Protein AF-W0PLH7-F1 (afdb_monomer_lite)

Foldseek 3Di:
DALQWDWDQDPVGIDIDGNDDFPLVPDDLVVLLVVLLVQLLVVLLVVCVLLVQAAAEEEFLLALLSLLLVLSCCLRVNQERYAYEADDLVPDDPVCSVSSVNSVVSSVVVCVLRVHHHPLDDDDADKDWDFDDQVRQLVVCCVQPLVPALFRDGDGTFIDHDPSHFAEYEYSPPLLLLALNVLVVVVVVVVLVVVFPFFLVCQLVNLLSVLPVPPPCVQAPVVVSVLVSNVRSVSLNPADDRTNSVSVSRVCNSPVSCNVPVCCVVCVRNRYHYDYSSPDPSLSSSSSNDDNVCRNLSVSSQVSCLVRPNVSLVRDGSDDHRDPVSVVPRPNVVVCVVPPSPPPPPPDDPPVVSNVPPPPPPPPPPDPCPPVPDDPVLVVLVVLLVVLVVLLVPQPCSCNNCPPVNVVVLVVCVVVVHSSSSSNSVSVVSSCCSVVDPCVVVVVSD

Structure (mmCIF, N/CA/C/O backbone):
data_AF-W0PLH7-F1
#
_entry.id   AF-W0PLH7-F1
#
loop_
_atom_site.group_PDB
_atom_site.id
_atom_site.type_symbol
_atom_site.label_atom_id
_atom_site.label_alt_id
_atom_site.label_comp_id
_atom_site.label_asym_id
_atom_site.label_entity_id
_atom_site.label_seq_id
_atom_site.pdbx_PDB_ins_code
_atom_site.Cartn_x
_atom_site.Cartn_y
_atom_site.Cartn_z
_atom_site.occupancy
_atom_site.B_iso_or_equiv
_atom_site.auth_seq_id
_atom_site.auth_comp_id
_atom_site.auth_asym_id
_atom_site.auth_atom_id
_atom_site.pdbx_PDB_model_num
ATOM 1 N N . MET A 1 1 ? 4.395 -17.265 -15.852 1.00 57.47 1 MET A N 1
ATOM 2 C CA . MET A 1 1 ? 2.925 -17.284 -16.042 1.00 57.47 1 MET A CA 1
ATOM 3 C C . MET A 1 1 ? 2.455 -15.850 -16.258 1.00 57.47 1 MET A C 1
ATOM 5 O O . MET A 1 1 ? 2.879 -15.009 -15.469 1.00 57.47 1 MET A O 1
ATOM 9 N N . PRO A 1 2 ? 1.647 -15.557 -17.294 1.00 60.00 2 PRO A N 1
ATOM 10 C CA . PRO A 1 2 ? 1.114 -14.215 -17.546 1.00 60.00 2 PRO A CA 1
ATOM 11 C C . PRO A 1 2 ? 0.387 -13.640 -16.329 1.00 60.00 2 PRO A C 1
ATOM 13 O O . PRO A 1 2 ? -0.171 -14.384 -15.519 1.00 60.00 2 PRO A O 1
ATOM 16 N N . ALA A 1 3 ? 0.397 -12.317 -16.185 1.00 60.28 3 ALA A N 1
ATOM 17 C CA . ALA A 1 3 ? -0.038 -11.678 -14.948 1.00 60.28 3 ALA A CA 1
ATOM 18 C C . ALA A 1 3 ? -1.548 -11.848 -14.670 1.00 60.28 3 ALA A C 1
ATOM 20 O O . ALA A 1 3 ? -1.943 -12.038 -13.514 1.00 60.28 3 ALA A O 1
ATOM 21 N N . ASN A 1 4 ? -2.366 -11.894 -15.726 1.00 64.75 4 ASN A N 1
ATOM 22 C CA . ASN A 1 4 ? -3.803 -12.167 -15.681 1.00 64.75 4 ASN A CA 1
ATOM 23 C C . ASN A 1 4 ? -4.159 -13.659 -15.618 1.00 64.75 4 ASN A C 1
ATOM 25 O O . ASN A 1 4 ? -5.322 -13.963 -15.412 1.00 64.75 4 ASN A O 1
ATOM 29 N N . LYS A 1 5 ? -3.205 -14.594 -15.703 1.00 73.50 5 LYS A N 1
ATOM 30 C CA . LYS A 1 5 ? -3.500 -16.035 -15.649 1.00 73.50 5 LYS A CA 1
ATOM 31 C C . LYS A 1 5 ? -3.219 -16.641 -14.277 1.00 73.50 5 LYS A C 1
ATOM 33 O O . LYS A 1 5 ? -2.292 -16.228 -13.575 1.00 73.50 5 LYS A O 1
ATOM 38 N N . SER A 1 6 ? -4.019 -17.632 -13.902 1.00 78.12 6 SER A N 1
ATOM 39 C CA . SER A 1 6 ? -3.817 -18.534 -12.764 1.00 78.12 6 SER A CA 1
ATOM 40 C C . SER A 1 6 ? -3.719 -19.973 -13.254 1.00 78.12 6 SER A C 1
ATOM 42 O O . SER A 1 6 ? -4.343 -20.330 -14.250 1.00 78.12 6 SER A O 1
ATOM 44 N N . LEU A 1 7 ? -2.966 -20.812 -12.541 1.00 85.00 7 LEU A N 1
ATOM 45 C CA . LEU A 1 7 ? -2.989 -22.257 -12.759 1.00 85.00 7 LEU A CA 1
ATOM 46 C C . LEU A 1 7 ? -4.121 -22.870 -11.936 1.00 85.00 7 LEU A C 1
ATOM 48 O O . LEU A 1 7 ? -4.187 -22.685 -10.722 1.00 85.00 7 LEU A O 1
ATOM 52 N N . LEU A 1 8 ? -4.998 -23.601 -12.609 1.00 85.56 8 LEU A N 1
ATOM 53 C CA . LEU A 1 8 ? -6.044 -24.414 -12.019 1.00 85.56 8 LEU A CA 1
ATOM 54 C C . LEU A 1 8 ? -5.598 -25.875 -12.074 1.00 85.56 8 LEU A C 1
ATOM 56 O O . LEU A 1 8 ? -5.556 -26.487 -13.146 1.00 85.56 8 LEU A O 1
ATOM 60 N N . PHE A 1 9 ? -5.258 -26.404 -10.903 1.00 89.56 9 PHE A N 1
ATOM 61 C CA . PHE A 1 9 ? -4.913 -27.806 -10.702 1.00 89.56 9 PHE A CA 1
ATOM 62 C C . PHE A 1 9 ? -6.206 -28.615 -10.565 1.00 89.56 9 PHE A C 1
ATOM 64 O O . PHE A 1 9 ? -7.042 -28.319 -9.712 1.00 89.56 9 PHE A O 1
ATOM 71 N N . LYS A 1 10 ? -6.382 -29.614 -11.427 1.00 91.31 10 LYS A N 1
ATOM 72 C CA . LYS A 1 10 ? -7.504 -30.558 -11.424 1.00 91.31 10 LYS A CA 1
ATOM 73 C C . LYS A 1 10 ? -6.956 -31.982 -11.349 1.00 91.31 10 LYS A C 1
ATOM 75 O O . LYS A 1 10 ? -5.800 -32.224 -11.684 1.00 91.31 10 LYS A O 1
ATOM 80 N N . ASN A 1 11 ? -7.809 -32.941 -10.992 1.00 88.44 11 ASN A N 1
ATOM 81 C CA . ASN A 1 11 ? -7.430 -34.359 -10.931 1.00 88.44 11 ASN A CA 1
ATOM 82 C C . ASN A 1 11 ? -6.880 -34.903 -12.267 1.00 88.44 11 ASN A C 1
ATOM 84 O O . ASN A 1 11 ? -6.140 -35.878 -12.266 1.00 88.44 11 ASN A O 1
ATOM 88 N N . ASN A 1 12 ? -7.225 -34.278 -13.397 1.00 91.69 12 ASN A N 1
ATOM 89 C CA . ASN A 1 12 ? -6.797 -34.665 -14.742 1.00 91.69 12 ASN A CA 1
ATOM 90 C C . ASN A 1 12 ? -5.700 -33.764 -15.343 1.00 91.69 12 ASN A C 1
ATOM 92 O O . ASN A 1 12 ? -5.434 -33.862 -16.539 1.00 91.69 12 ASN A O 1
ATOM 96 N N . GLY A 1 13 ? -5.080 -32.882 -14.553 1.00 91.56 13 GLY A N 1
ATOM 97 C CA . GLY A 1 13 ? -3.945 -32.071 -14.997 1.00 91.56 13 GLY A CA 1
ATOM 98 C C . GLY A 1 13 ? -4.001 -30.608 -14.566 1.00 91.56 13 GLY A C 1
ATOM 99 O O . GLY A 1 13 ? -4.742 -30.212 -13.666 1.00 91.56 13 GLY A O 1
ATOM 100 N N . VAL A 1 14 ? -3.181 -29.786 -15.221 1.00 91.31 14 VAL A N 1
ATOM 101 C CA . VAL A 1 14 ? -3.041 -28.354 -14.934 1.00 91.31 14 VAL A CA 1
ATOM 102 C C . VAL A 1 14 ? -3.547 -27.555 -16.129 1.00 91.31 14 VAL A C 1
ATOM 104 O O . VAL A 1 14 ? -3.110 -27.769 -17.255 1.00 91.31 14 VAL A O 1
ATOM 107 N N . SER A 1 15 ? -4.462 -26.619 -15.886 1.00 90.06 15 SER A N 1
ATOM 108 C CA . SER A 1 15 ? -4.984 -25.696 -16.904 1.00 90.06 15 SER A CA 1
ATOM 109 C C . SER A 1 15 ? -4.702 -24.252 -16.506 1.00 90.06 15 SER A C 1
ATOM 111 O O . SER A 1 15 ? -4.603 -23.951 -15.319 1.00 90.06 15 SER A O 1
ATOM 113 N N . SER A 1 16 ? -4.559 -23.342 -17.470 1.00 85.38 16 SER A N 1
ATOM 114 C CA . SER A 1 16 ? -4.522 -21.908 -17.171 1.00 85.38 16 SER A CA 1
ATOM 115 C C . SER A 1 16 ? -5.924 -21.319 -17.264 1.00 85.38 16 SER A C 1
ATOM 117 O O . SER A 1 16 ? -6.590 -21.527 -18.276 1.00 85.38 16 SER A O 1
ATOM 119 N N . ILE A 1 17 ? -6.335 -20.550 -16.263 1.00 84.44 17 ILE A N 1
ATOM 120 C CA . ILE A 1 17 ? -7.567 -19.755 -16.281 1.00 84.44 17 ILE A CA 1
ATOM 121 C C . ILE A 1 17 ? -7.224 -18.269 -16.243 1.00 84.44 17 ILE A C 1
ATOM 123 O O . ILE A 1 17 ? -6.212 -17.882 -15.653 1.00 84.44 17 ILE A O 1
ATOM 127 N N . GLU A 1 18 ? -8.067 -17.438 -16.844 1.00 77.38 18 GLU A N 1
ATOM 128 C CA . GLU A 1 18 ? -8.022 -15.994 -16.628 1.00 77.38 18 GLU A CA 1
ATOM 129 C C . GLU A 1 18 ? -8.471 -15.689 -15.192 1.00 77.38 18 GLU A C 1
ATOM 131 O O . GLU A 1 18 ? -9.450 -16.239 -14.689 1.00 77.38 18 GLU A O 1
ATOM 136 N N . LYS A 1 19 ? -7.719 -14.842 -14.490 1.00 66.62 19 LYS A N 1
ATOM 137 C CA . LYS A 1 19 ? -8.020 -14.428 -13.113 1.00 66.62 19 LYS A CA 1
ATOM 138 C C . LYS A 1 19 ? -9.266 -13.560 -13.066 1.00 66.62 19 LYS A C 1
ATOM 140 O O . LYS A 1 19 ? -10.003 -13.628 -12.087 1.00 66.62 19 LYS A O 1
ATOM 145 N N . PHE A 1 20 ? -9.459 -12.737 -14.094 1.00 66.38 20 PHE A N 1
ATOM 146 C CA . PHE A 1 20 ? -10.547 -11.778 -14.190 1.00 66.38 20 PHE A CA 1
ATOM 147 C C . PHE A 1 20 ? -10.893 -11.559 -15.667 1.00 66.38 20 PHE A C 1
ATOM 149 O O . PHE A 1 20 ? -10.089 -10.994 -16.402 1.00 66.38 20 PHE A O 1
ATOM 156 N N . GLU A 1 21 ? -12.088 -11.970 -16.084 1.00 62.22 21 GLU A N 1
ATOM 157 C CA . GLU A 1 21 ? -12.740 -11.413 -17.270 1.00 62.22 21 GLU A CA 1
ATOM 158 C C . GLU A 1 21 ? -13.609 -10.260 -16.777 1.00 62.22 21 GLU A C 1
ATOM 160 O O . GLU A 1 21 ? -14.564 -10.456 -16.024 1.00 62.22 21 GLU A O 1
ATOM 165 N N . ILE A 1 22 ? -13.199 -9.036 -17.088 1.00 64.75 22 ILE A N 1
ATOM 166 C CA . ILE A 1 22 ? -13.946 -7.840 -16.722 1.00 64.75 22 ILE A CA 1
ATOM 167 C C . ILE A 1 22 ? -14.154 -7.058 -18.010 1.00 64.75 22 ILE A C 1
ATOM 169 O O . ILE A 1 22 ? -13.228 -6.402 -18.485 1.00 64.75 22 ILE A O 1
ATOM 173 N N . ASP A 1 23 ? -15.359 -7.140 -18.570 1.00 65.62 23 ASP A N 1
ATOM 174 C CA . ASP A 1 23 ? -15.765 -6.224 -19.628 1.00 65.62 23 ASP A CA 1
ATOM 175 C C . ASP A 1 23 ? -16.031 -4.857 -18.997 1.00 65.62 23 ASP A C 1
ATOM 177 O O . ASP A 1 23 ? -17.030 -4.660 -18.311 1.00 65.62 23 ASP A O 1
ATOM 181 N N . ALA A 1 24 ? -15.098 -3.924 -19.183 1.00 65.88 24 ALA A N 1
ATOM 182 C CA . ALA A 1 24 ? -15.195 -2.578 -18.632 1.00 65.88 24 ALA A CA 1
ATOM 183 C C . ALA A 1 24 ? -16.348 -1.757 -19.236 1.00 65.88 24 ALA A C 1
ATOM 185 O O . ALA A 1 24 ? -16.765 -0.779 -18.616 1.00 65.88 24 ALA A O 1
ATOM 186 N N . SER A 1 25 ? -16.857 -2.134 -20.416 1.00 66.00 25 SER A N 1
ATOM 187 C CA . SER A 1 25 ? -17.907 -1.387 -21.120 1.00 66.00 25 SER A CA 1
ATOM 188 C C . SER A 1 25 ? -19.295 -1.547 -20.489 1.00 66.00 25 SER A C 1
ATOM 190 O O . SER A 1 25 ? -20.145 -0.675 -20.653 1.00 66.00 25 SER A O 1
ATOM 192 N N . GLU A 1 26 ? -19.494 -2.591 -19.683 1.00 74.44 26 GLU A N 1
ATOM 193 C CA . GLU A 1 26 ? -20.755 -2.870 -18.982 1.00 74.44 26 GLU A CA 1
ATOM 194 C C . GLU A 1 26 ? -20.743 -2.420 -17.507 1.00 74.44 26 GLU A C 1
ATOM 196 O O . GLU A 1 26 ? -21.665 -2.710 -16.738 1.00 74.44 26 GLU A O 1
ATOM 201 N N . ILE A 1 27 ? -19.686 -1.728 -17.069 1.00 83.94 27 ILE A N 1
ATOM 202 C CA . ILE A 1 27 ? -19.483 -1.406 -15.654 1.00 83.94 27 ILE A CA 1
ATOM 203 C C . ILE A 1 27 ? -19.940 0.009 -15.344 1.00 83.94 27 ILE A C 1
ATOM 205 O O . ILE A 1 27 ? -19.284 0.990 -15.691 1.00 83.94 27 ILE A O 1
ATOM 209 N N . ASP A 1 28 ? -21.014 0.100 -14.567 1.00 92.69 28 ASP A N 1
ATOM 210 C CA . ASP A 1 28 ? -21.425 1.350 -13.942 1.00 92.69 28 ASP A CA 1
ATOM 211 C C . ASP A 1 28 ? -20.541 1.690 -12.727 1.00 92.69 28 ASP A C 1
ATOM 213 O O . ASP A 1 28 ? -20.427 0.912 -11.770 1.00 92.69 28 ASP A O 1
ATOM 217 N N . TYR A 1 29 ? -19.912 2.869 -12.771 1.00 94.38 29 TYR A N 1
ATOM 218 C CA . TYR A 1 29 ? -18.984 3.342 -11.741 1.00 94.38 29 TYR A CA 1
ATOM 219 C C . TYR A 1 29 ? -19.641 3.412 -10.358 1.00 94.38 29 TYR A C 1
ATOM 221 O O . TYR A 1 29 ? -19.098 2.892 -9.377 1.00 94.38 29 TYR A O 1
ATOM 229 N N . ASP A 1 30 ? -20.812 4.049 -10.281 1.00 95.50 30 ASP A N 1
ATOM 230 C CA . ASP A 1 30 ? -21.486 4.322 -9.016 1.00 95.50 30 ASP A CA 1
ATOM 231 C C . ASP A 1 30 ? -21.990 3.029 -8.375 1.00 95.50 30 ASP A C 1
ATOM 233 O O . ASP A 1 30 ? -21.764 2.816 -7.181 1.00 95.50 30 ASP A O 1
ATOM 237 N N . ALA A 1 31 ? -22.566 2.122 -9.163 1.00 95.50 31 ALA A N 1
ATOM 238 C CA . ALA A 1 31 ? -23.010 0.813 -8.705 1.00 95.50 31 ALA A CA 1
ATOM 239 C C . ALA A 1 31 ? -21.852 -0.043 -8.17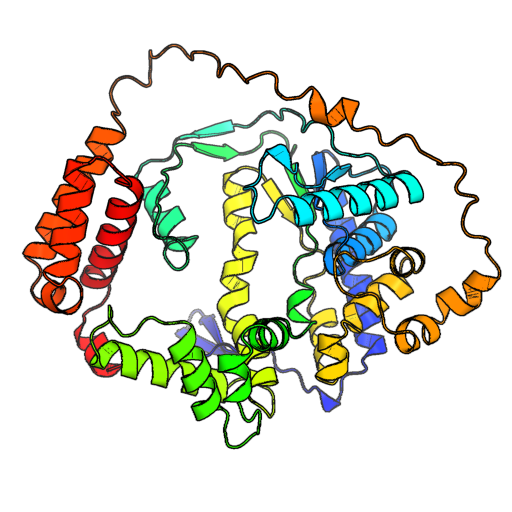7 1.00 95.50 31 ALA A C 1
ATOM 241 O O . ALA A 1 31 ? -22.015 -0.731 -7.165 1.00 95.50 31 ALA A O 1
ATOM 242 N N . GLN A 1 32 ? -20.679 -0.028 -8.823 1.00 95.25 32 GLN A N 1
ATOM 243 C CA . GLN A 1 32 ? -19.517 -0.761 -8.306 1.00 95.25 32 GLN A CA 1
ATOM 244 C C . GLN A 1 32 ? -18.943 -0.127 -7.045 1.00 95.25 32 GLN A C 1
ATOM 246 O O . GLN A 1 32 ? -18.561 -0.850 -6.124 1.00 95.25 32 GLN A O 1
ATOM 251 N N . LEU A 1 33 ? -18.909 1.202 -6.962 1.00 96.31 33 LEU A N 1
ATOM 252 C CA . LEU A 1 33 ? -18.487 1.880 -5.744 1.00 96.31 33 LEU A CA 1
ATOM 253 C C . LEU A 1 33 ? -19.426 1.535 -4.574 1.00 96.31 33 LEU A C 1
ATOM 255 O O . LEU A 1 33 ? -18.935 1.137 -3.518 1.00 96.31 33 LEU A O 1
ATOM 259 N N . GLU A 1 34 ? -20.748 1.544 -4.766 1.00 97.19 34 GLU A N 1
ATOM 260 C CA . GLU A 1 34 ? -21.701 1.117 -3.727 1.00 97.19 34 GLU A CA 1
ATOM 261 C C . GLU A 1 34 ? -21.521 -0.352 -3.323 1.00 97.19 34 GLU A C 1
ATOM 263 O O . GLU A 1 34 ? -21.478 -0.670 -2.130 1.00 97.19 34 GLU A O 1
ATOM 268 N N . LYS A 1 35 ? -21.339 -1.258 -4.295 1.00 96.62 35 LYS A N 1
ATOM 269 C CA . LYS A 1 35 ? -21.034 -2.671 -4.012 1.00 96.62 35 LYS A CA 1
ATOM 270 C C . LYS A 1 35 ? -19.746 -2.817 -3.205 1.00 96.62 35 LYS A C 1
ATOM 272 O O . LYS A 1 35 ? -19.717 -3.593 -2.251 1.00 96.62 35 LYS A O 1
ATOM 277 N N . GLY A 1 36 ? -18.703 -2.062 -3.547 1.00 96.19 36 GLY A N 1
ATOM 278 C CA . GLY A 1 36 ? -17.434 -2.057 -2.821 1.00 96.19 36 GLY A CA 1
ATOM 279 C C . GLY A 1 36 ? -17.573 -1.523 -1.398 1.00 96.19 36 GLY A C 1
ATOM 280 O O . GLY A 1 36 ? -17.049 -2.131 -0.465 1.00 96.19 36 GLY A O 1
ATOM 281 N N . LEU A 1 37 ? -18.335 -0.443 -1.199 1.00 97.38 37 LEU A N 1
ATOM 282 C CA . LEU A 1 37 ? -18.628 0.111 0.126 1.00 97.38 37 LEU A CA 1
ATOM 283 C C . LEU A 1 37 ? -19.375 -0.903 0.997 1.00 97.38 37 LEU A C 1
ATOM 285 O O . LEU A 1 37 ? -18.975 -1.155 2.136 1.00 97.38 37 LEU A O 1
ATOM 289 N N . ALA A 1 38 ? -20.425 -1.522 0.456 1.00 97.69 38 ALA A N 1
ATOM 290 C CA . ALA A 1 38 ? -21.188 -2.553 1.150 1.00 97.69 38 ALA A CA 1
ATOM 291 C C . ALA A 1 38 ? -20.314 -3.771 1.491 1.00 97.69 38 ALA A C 1
ATOM 293 O O . ALA A 1 38 ? -20.289 -4.215 2.640 1.00 97.69 38 ALA A O 1
ATOM 294 N N . ALA A 1 39 ? -19.542 -4.282 0.527 1.00 96.69 39 ALA A N 1
ATOM 295 C CA . ALA A 1 39 ? -18.656 -5.426 0.727 1.00 96.69 39 ALA A CA 1
ATOM 296 C C . ALA A 1 39 ? -17.557 -5.137 1.762 1.00 96.69 39 ALA A C 1
ATOM 298 O O . ALA A 1 39 ? -17.299 -5.966 2.638 1.00 96.69 39 ALA A O 1
ATOM 299 N N . SER A 1 40 ? -16.941 -3.955 1.708 1.00 96.50 40 SER A N 1
ATOM 300 C CA . SER A 1 40 ? -15.912 -3.529 2.659 1.00 96.50 40 SER A CA 1
ATOM 301 C C . SER A 1 40 ? -16.468 -3.402 4.082 1.00 96.50 40 SER A C 1
ATOM 303 O O . SER A 1 40 ? -15.879 -3.944 5.023 1.00 96.50 40 SER A O 1
ATOM 305 N N . ARG A 1 41 ? -17.648 -2.787 4.254 1.00 97.38 41 ARG A N 1
ATOM 306 C CA . ARG A 1 41 ? -18.333 -2.700 5.557 1.00 97.38 41 ARG A CA 1
ATOM 307 C C . ARG A 1 41 ? -18.691 -4.081 6.103 1.00 97.38 41 ARG A C 1
ATOM 309 O O . ARG A 1 41 ? -18.349 -4.389 7.242 1.00 97.38 41 ARG A O 1
ATOM 316 N N . ASN A 1 42 ? -19.297 -4.938 5.281 1.00 97.00 42 ASN A N 1
ATOM 317 C CA . ASN A 1 42 ? -19.711 -6.284 5.682 1.00 97.00 42 ASN A CA 1
ATOM 318 C C . ASN A 1 42 ? -18.518 -7.157 6.090 1.00 97.00 42 ASN A C 1
ATOM 320 O O . ASN A 1 42 ? -18.565 -7.820 7.127 1.00 97.00 42 ASN A O 1
ATOM 324 N N . ARG A 1 43 ? -17.425 -7.130 5.315 1.00 96.38 43 ARG A N 1
ATOM 325 C CA . ARG A 1 43 ? -16.192 -7.854 5.661 1.00 96.38 43 ARG A CA 1
ATOM 326 C C . ARG A 1 43 ? -15.555 -7.305 6.931 1.00 96.38 43 ARG A C 1
ATOM 328 O O . ARG A 1 43 ? -15.123 -8.094 7.763 1.00 96.38 43 ARG A O 1
ATOM 335 N N . THR A 1 44 ? -15.567 -5.988 7.124 1.00 96.31 44 THR A N 1
ATOM 336 C CA . THR A 1 44 ? -15.029 -5.353 8.338 1.00 96.31 44 THR A CA 1
ATOM 337 C C . THR A 1 44 ? -15.850 -5.734 9.567 1.00 96.31 44 THR A C 1
ATOM 339 O O . THR A 1 44 ? -15.279 -6.082 10.597 1.00 96.31 44 THR A O 1
ATOM 342 N N . ALA A 1 45 ? -17.180 -5.759 9.451 1.00 96.25 45 ALA A N 1
ATOM 343 C CA . ALA A 1 45 ? -18.070 -6.199 10.520 1.00 96.25 45 ALA A CA 1
ATOM 344 C C . ALA A 1 45 ? -17.852 -7.682 10.854 1.00 96.25 45 ALA A C 1
ATOM 346 O O . ALA A 1 45 ? -17.733 -8.052 12.021 1.00 96.25 45 ALA A O 1
ATOM 347 N N . ALA A 1 46 ? -17.752 -8.540 9.834 1.00 95.44 46 ALA A N 1
ATOM 348 C CA . ALA A 1 46 ? -17.460 -9.958 10.016 1.00 95.44 46 ALA A CA 1
ATOM 349 C C . ALA A 1 46 ? -16.094 -10.180 10.679 1.00 95.44 46 ALA A C 1
ATOM 351 O O . ALA A 1 46 ? -16.012 -10.916 11.659 1.00 95.44 46 ALA A O 1
ATOM 352 N N . PHE A 1 47 ? -15.055 -9.491 10.203 1.00 93.75 47 PHE A N 1
ATOM 353 C CA . PHE A 1 47 ? -13.716 -9.533 10.781 1.00 93.75 47 PHE A CA 1
ATOM 354 C C . PHE A 1 47 ? -13.733 -9.093 12.250 1.00 93.75 47 PHE A C 1
ATOM 356 O O . PHE A 1 47 ? -13.205 -9.794 13.108 1.00 93.75 47 PHE A O 1
ATOM 363 N N . ASN A 1 48 ? -14.402 -7.982 12.572 1.00 93.31 48 ASN A N 1
ATOM 364 C CA . ASN A 1 48 ? -14.499 -7.499 13.949 1.00 93.31 48 ASN A CA 1
ATOM 365 C C . ASN A 1 48 ? -15.213 -8.485 14.879 1.00 93.31 48 ASN A C 1
ATOM 367 O O . ASN A 1 48 ? -14.805 -8.617 16.024 1.00 93.31 48 ASN A O 1
ATOM 371 N N . ARG A 1 49 ? -16.236 -9.205 14.397 1.00 93.00 49 ARG A N 1
ATOM 372 C CA . ARG A 1 49 ? -16.895 -10.258 15.188 1.00 93.00 49 ARG A CA 1
ATOM 373 C C . ARG A 1 49 ? -15.947 -11.411 15.511 1.00 93.00 49 ARG A C 1
ATOM 375 O O . ARG A 1 49 ? -15.933 -11.871 16.646 1.00 93.00 49 ARG A O 1
ATOM 382 N N . VAL A 1 50 ? -15.147 -11.854 14.539 1.00 91.75 50 VAL A N 1
ATOM 383 C CA . VAL A 1 50 ? -14.161 -12.934 14.739 1.00 91.75 50 VAL A CA 1
ATOM 384 C C . VAL A 1 50 ? -13.056 -12.501 15.706 1.00 91.75 50 VAL A C 1
ATOM 386 O O . VAL A 1 50 ? -12.626 -13.282 16.547 1.00 91.75 50 VAL A O 1
ATOM 389 N N . PHE A 1 51 ? -12.631 -11.242 15.624 1.00 90.50 51 PHE A N 1
ATOM 390 C CA . PHE A 1 51 ? -11.543 -10.687 16.427 1.00 90.50 51 PHE A CA 1
ATOM 391 C C . PHE A 1 51 ? -12.053 -9.693 17.479 1.00 90.50 51 PHE A C 1
ATOM 393 O O . PHE A 1 51 ? -11.422 -8.668 17.735 1.00 90.50 51 PHE A O 1
ATOM 400 N N . ALA A 1 52 ? -13.205 -9.959 18.101 1.00 90.12 52 ALA A N 1
ATOM 401 C CA . ALA A 1 52 ? -13.848 -9.011 19.017 1.00 90.12 52 ALA A CA 1
ATOM 402 C C . ALA A 1 52 ? -12.911 -8.588 20.164 1.00 90.12 52 ALA A C 1
ATOM 404 O O . ALA A 1 52 ? -12.748 -7.395 20.412 1.00 90.12 52 ALA A O 1
ATOM 405 N N . ASN A 1 53 ? -12.182 -9.548 20.740 1.00 88.00 53 ASN A N 1
ATOM 406 C CA . ASN A 1 53 ? -11.281 -9.346 21.882 1.00 88.00 53 ASN A CA 1
ATOM 407 C C . ASN A 1 53 ? -9.841 -8.949 21.498 1.00 88.00 53 ASN A C 1
ATOM 409 O O . ASN A 1 53 ? -8.968 -8.875 22.357 1.00 88.00 53 ASN A O 1
ATOM 413 N N . SER A 1 54 ? -9.558 -8.713 20.214 1.00 89.94 54 SER A N 1
ATOM 414 C CA . SER A 1 54 ? -8.217 -8.335 19.759 1.00 89.94 54 SER A CA 1
ATOM 415 C C . SER A 1 54 ? -7.918 -6.862 20.052 1.00 89.94 54 SER A C 1
ATOM 417 O O . SER A 1 54 ? -8.807 -6.016 19.905 1.00 89.94 54 SER A O 1
ATOM 419 N N . PHE A 1 55 ? -6.652 -6.524 20.295 1.00 91.69 55 PHE A N 1
ATOM 420 C CA . PHE A 1 55 ? -6.192 -5.136 20.265 1.00 91.69 55 PHE A CA 1
ATOM 421 C C . PHE A 1 55 ? -6.153 -4.633 18.817 1.00 91.69 55 PHE A C 1
ATOM 423 O O . PHE A 1 55 ? -5.469 -5.218 17.977 1.00 91.69 55 PHE A O 1
ATOM 430 N N . LYS A 1 56 ? -6.878 -3.551 18.512 1.00 94.56 56 LYS A N 1
ATOM 431 C CA . LYS A 1 56 ? -7.027 -3.034 17.143 1.00 94.56 56 LYS A CA 1
ATOM 432 C C . LYS A 1 56 ? -6.428 -1.643 17.022 1.00 94.56 56 LYS A C 1
ATOM 434 O O . LYS A 1 56 ? -6.827 -0.739 17.752 1.00 94.56 56 LYS A O 1
ATOM 439 N N . LYS A 1 57 ? -5.527 -1.444 16.063 1.00 95.69 57 LYS A N 1
ATOM 440 C CA . LYS A 1 57 ? -4.975 -0.123 15.738 1.00 95.69 57 LYS A CA 1
ATOM 441 C C . LYS A 1 57 ? -5.063 0.172 14.246 1.00 95.69 57 LYS A C 1
ATOM 443 O O . LYS A 1 57 ? -4.872 -0.715 13.418 1.00 95.69 57 LYS A O 1
ATOM 448 N N . LEU A 1 58 ? -5.310 1.429 13.906 1.00 96.56 58 LEU A N 1
ATOM 449 C CA . LEU A 1 58 ? -5.227 1.979 12.562 1.00 96.56 58 LEU A CA 1
ATOM 450 C C . LEU A 1 58 ? -3.928 2.761 12.409 1.00 96.56 58 LEU A C 1
ATOM 452 O O . LEU A 1 58 ? -3.711 3.735 13.125 1.00 96.56 58 LEU A O 1
ATOM 456 N N . PHE A 1 59 ? -3.107 2.383 11.429 1.00 94.69 59 PHE A N 1
ATOM 457 C CA . PHE A 1 59 ? -1.988 3.222 11.003 1.00 94.69 59 PHE A CA 1
ATOM 458 C C . PHE A 1 59 ? -2.511 4.442 10.246 1.00 94.69 59 PHE A C 1
ATOM 460 O O . PHE A 1 59 ? -3.046 4.326 9.140 1.00 94.69 59 PHE A O 1
ATOM 467 N N . MET A 1 60 ? -2.333 5.610 10.852 1.00 94.56 60 MET A N 1
ATOM 468 C CA . MET A 1 60 ? -2.796 6.894 10.357 1.00 94.56 60 MET A CA 1
ATOM 469 C C . MET A 1 60 ? -1.609 7.784 10.006 1.00 94.56 60 MET A C 1
ATOM 471 O O . MET A 1 60 ? -0.965 8.350 10.882 1.00 94.56 60 MET A O 1
ATOM 475 N N . SER A 1 61 ? -1.370 7.945 8.708 1.00 91.75 61 SER A N 1
ATOM 476 C CA . SER A 1 61 ? -0.489 8.989 8.172 1.00 91.75 61 SER A CA 1
ATOM 477 C C . SER A 1 61 ? -1.218 10.312 7.932 1.00 91.75 61 SER A C 1
ATOM 479 O O . SER A 1 61 ? -0.601 11.329 7.674 1.00 91.75 61 SER A O 1
ATOM 481 N N . GLY A 1 62 ? -2.556 10.314 7.928 1.00 87.94 62 GLY A N 1
ATOM 482 C CA . GLY A 1 62 ? -3.328 11.463 7.452 1.00 87.94 62 GLY A CA 1
ATOM 483 C C . GLY A 1 62 ? -3.404 11.574 5.924 1.00 87.94 62 GLY A C 1
ATOM 484 O O . GLY A 1 62 ? -4.078 12.474 5.422 1.00 87.94 62 GLY A O 1
ATOM 485 N N . GLY A 1 63 ? -2.786 10.653 5.180 1.00 91.81 63 GLY A N 1
ATOM 486 C CA . GLY A 1 63 ? -2.929 10.530 3.730 1.00 91.81 63 GLY A CA 1
ATOM 487 C C . GLY A 1 63 ? -4.317 10.050 3.272 1.00 91.81 63 GLY A C 1
ATOM 488 O O . GLY A 1 63 ? -5.181 9.674 4.064 1.00 91.81 63 GLY A O 1
ATOM 489 N N . LYS A 1 64 ? -4.526 10.040 1.950 1.00 92.06 64 LYS A N 1
ATOM 490 C CA . LYS A 1 64 ? -5.807 9.686 1.306 1.00 92.06 64 LYS A CA 1
ATOM 491 C C . LYS A 1 64 ? -6.311 8.293 1.704 1.00 92.06 64 LYS A C 1
ATOM 493 O O . LYS A 1 64 ? -7.460 8.140 2.114 1.00 92.06 64 LYS A O 1
ATOM 498 N N . ASP A 1 65 ? -5.435 7.295 1.669 1.00 92.81 65 ASP A N 1
ATOM 499 C CA . ASP A 1 65 ? -5.836 5.900 1.866 1.00 92.81 65 ASP A CA 1
ATOM 500 C C . ASP A 1 65 ? -6.100 5.552 3.343 1.00 92.81 65 ASP A C 1
ATOM 502 O O . ASP A 1 65 ? -7.024 4.796 3.658 1.00 92.81 65 ASP A O 1
ATOM 506 N N . SER A 1 66 ? -5.321 6.119 4.272 1.00 94.75 66 SER A N 1
ATOM 507 C CA . SER A 1 66 ? -5.538 5.921 5.713 1.00 94.75 66 SER A CA 1
ATOM 508 C C . SER A 1 66 ? -6.845 6.570 6.176 1.00 94.75 66 SER A C 1
ATOM 510 O O . SER A 1 66 ? -7.534 5.997 7.020 1.00 94.75 66 SER A O 1
ATOM 512 N N . ARG A 1 67 ? -7.268 7.679 5.551 1.00 94.81 67 ARG A N 1
ATOM 513 C CA . ARG A 1 67 ? -8.596 8.273 5.780 1.00 94.81 67 ARG A CA 1
ATOM 514 C C . ARG A 1 67 ? -9.744 7.478 5.186 1.00 94.81 67 ARG A C 1
ATOM 516 O O . ARG A 1 67 ? -10.756 7.331 5.857 1.00 94.81 67 ARG A O 1
ATOM 523 N N . ALA A 1 68 ? -9.605 6.942 3.976 1.00 95.81 68 ALA A N 1
ATOM 524 C CA . ALA A 1 68 ? -10.633 6.062 3.416 1.00 95.81 68 ALA A CA 1
ATOM 525 C C . ALA A 1 68 ? -10.826 4.813 4.285 1.00 95.81 68 ALA A C 1
ATOM 527 O O . ALA A 1 68 ? -11.954 4.421 4.575 1.00 95.81 68 ALA A O 1
ATOM 528 N N . THR A 1 69 ? -9.728 4.249 4.795 1.00 96.56 69 THR A N 1
ATOM 529 C CA . THR A 1 69 ? -9.790 3.171 5.790 1.00 96.56 69 THR A CA 1
ATOM 530 C C . THR A 1 69 ? -10.471 3.625 7.077 1.00 96.56 69 THR A C 1
ATOM 532 O O . THR A 1 69 ? -11.361 2.929 7.557 1.00 96.56 69 THR A O 1
ATOM 535 N N . LEU A 1 70 ? -10.108 4.793 7.620 1.00 97.19 70 LEU A N 1
ATOM 536 C CA . LEU A 1 70 ? -10.768 5.347 8.803 1.00 97.19 70 LEU A CA 1
ATOM 537 C C . LEU A 1 70 ? -12.273 5.508 8.593 1.00 97.19 70 LEU A C 1
ATOM 539 O O . LEU A 1 70 ? -13.040 5.128 9.468 1.00 97.19 70 LEU A O 1
ATOM 543 N N . ALA A 1 71 ? -12.692 6.033 7.442 1.00 96.75 71 ALA A N 1
ATOM 544 C CA . ALA A 1 71 ? -14.098 6.225 7.121 1.00 96.75 71 ALA A CA 1
ATOM 545 C C . ALA A 1 71 ? -14.855 4.888 7.181 1.00 96.75 71 ALA A C 1
ATOM 547 O O . ALA A 1 71 ? -15.864 4.782 7.879 1.00 96.75 71 ALA A O 1
ATOM 548 N N . VAL A 1 72 ? -14.319 3.841 6.537 1.00 96.69 72 VAL A N 1
ATOM 549 C CA . VAL A 1 72 ? -14.889 2.484 6.603 1.00 96.69 72 VAL A CA 1
ATOM 550 C C . VAL A 1 72 ? -14.964 1.989 8.046 1.00 96.69 72 VAL A C 1
ATOM 552 O O . VAL A 1 72 ? -16.039 1.570 8.476 1.00 96.69 72 VAL A O 1
ATOM 555 N N . LEU A 1 73 ? -13.865 2.068 8.805 1.00 97.06 73 LEU A N 1
ATOM 556 C CA . LEU A 1 73 ? -13.824 1.600 10.193 1.00 97.06 73 LEU A CA 1
ATOM 557 C C . LEU A 1 73 ? -14.835 2.336 11.068 1.00 97.06 73 LEU A C 1
ATOM 559 O O . LEU A 1 73 ? -15.598 1.684 11.769 1.00 97.06 73 LEU A O 1
ATOM 563 N N . MET A 1 74 ? -14.910 3.664 10.984 1.00 96.31 74 MET A N 1
ATOM 564 C CA . MET A 1 74 ? -15.871 4.457 11.751 1.00 96.31 74 MET A CA 1
ATOM 565 C C . MET A 1 74 ? -17.320 4.101 11.417 1.00 96.31 74 MET A C 1
ATOM 567 O O . MET A 1 74 ? -18.163 4.101 12.309 1.00 96.31 74 MET A O 1
ATOM 571 N N . SER A 1 75 ? -17.613 3.757 10.158 1.00 95.75 75 SER A N 1
ATOM 572 C CA . SER A 1 75 ? -18.967 3.361 9.747 1.00 95.75 75 SER A CA 1
ATOM 573 C C . SER A 1 75 ? -19.415 1.994 10.271 1.00 95.75 75 SER A C 1
ATOM 575 O O . SER A 1 75 ? -20.594 1.670 10.163 1.00 95.75 75 SER A O 1
ATOM 577 N N . VAL A 1 76 ? -18.494 1.194 10.820 1.00 96.12 76 VAL A N 1
ATOM 578 C CA . VAL A 1 76 ? -18.771 -0.168 11.305 1.00 96.12 76 VAL A CA 1
ATOM 579 C C . VAL A 1 76 ? -18.503 -0.312 12.803 1.00 96.12 76 VAL A C 1
ATOM 581 O O . VAL A 1 76 ? -19.294 -0.920 13.513 1.00 96.12 76 VAL A O 1
ATOM 584 N N . LEU A 1 77 ? -17.381 0.226 13.276 1.00 94.12 77 LEU A N 1
ATOM 585 C CA . LEU A 1 77 ? -16.848 0.071 14.632 1.00 94.12 77 LEU A CA 1
ATOM 586 C C . LEU A 1 77 ? -17.107 1.298 15.520 1.00 94.12 77 LEU A C 1
ATOM 588 O O . LEU A 1 77 ? -16.745 1.315 16.695 1.00 94.12 77 LEU A O 1
ATOM 592 N N . GLY A 1 78 ? -17.657 2.375 14.953 1.00 90.94 78 GLY A N 1
ATOM 593 C CA . GLY A 1 7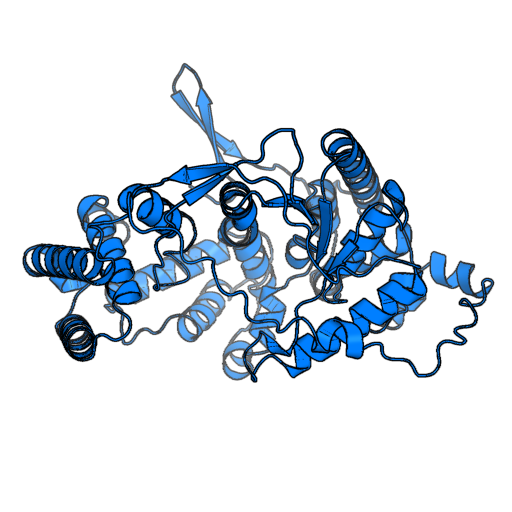8 ? -17.706 3.669 15.626 1.00 90.94 78 GLY A CA 1
ATOM 594 C C . GLY A 1 78 ? -16.304 4.222 15.908 1.00 90.94 78 GLY A C 1
ATOM 595 O O . GLY A 1 78 ? -15.351 3.936 15.189 1.00 90.94 78 GLY A O 1
ATOM 596 N N . ASN A 1 79 ? -16.166 5.042 16.952 1.00 86.50 79 ASN A N 1
ATOM 597 C CA . ASN A 1 79 ? -14.910 5.718 17.309 1.00 86.50 79 ASN A CA 1
ATOM 598 C C . ASN A 1 79 ? -14.203 5.147 18.557 1.00 86.50 79 ASN A C 1
ATOM 600 O O . ASN A 1 79 ? -13.218 5.729 19.009 1.00 86.50 79 ASN A O 1
ATOM 604 N N . LYS A 1 80 ? -14.686 4.032 19.130 1.00 81.81 80 LYS A N 1
ATOM 605 C CA . LYS A 1 80 ? -14.197 3.504 20.425 1.00 81.81 80 LYS A CA 1
ATOM 606 C C . LYS A 1 80 ? -13.513 2.135 20.368 1.00 81.81 80 LYS A C 1
ATOM 608 O O . LYS A 1 80 ? -12.778 1.819 21.304 1.00 81.81 80 LYS A O 1
ATOM 613 N N . ASP A 1 81 ? -13.702 1.377 19.290 1.00 87.38 81 ASP A N 1
ATOM 614 C CA . ASP A 1 81 ? -13.286 -0.035 19.190 1.00 87.38 81 ASP A CA 1
ATOM 615 C C . ASP A 1 81 ? -11.912 -0.241 18.528 1.00 87.38 81 ASP A C 1
ATOM 617 O O . ASP A 1 81 ? -11.482 -1.370 18.276 1.00 87.38 81 ASP A O 1
ATOM 621 N N . PHE A 1 82 ? -11.201 0.846 18.230 1.00 95.38 82 PHE A N 1
ATOM 622 C CA . PHE A 1 82 ? -9.828 0.808 17.741 1.00 95.38 82 PHE A CA 1
ATOM 623 C C . PHE A 1 82 ? -9.060 2.062 18.162 1.00 95.38 82 PHE A C 1
ATOM 625 O O . PHE A 1 82 ? -9.644 3.091 18.508 1.00 95.38 82 PHE A O 1
ATOM 632 N N . TYR A 1 83 ? -7.736 1.969 18.098 1.00 96.19 83 TYR A N 1
ATOM 633 C CA . TYR A 1 83 ? -6.823 3.072 18.368 1.00 96.19 83 TYR A CA 1
ATOM 634 C C . TYR A 1 83 ? -6.249 3.647 17.072 1.00 96.19 83 TYR A C 1
ATOM 636 O O . TYR A 1 83 ? -6.028 2.926 16.102 1.00 96.19 83 TYR A O 1
ATOM 644 N N . VAL A 1 84 ? -5.943 4.937 17.059 1.00 96.00 84 VAL A N 1
ATOM 645 C CA . VAL A 1 84 ? -5.164 5.595 16.006 1.00 96.00 84 VAL A CA 1
ATOM 646 C C . VAL A 1 84 ? -3.686 5.513 16.364 1.00 96.00 84 VAL A C 1
ATOM 648 O O . VAL A 1 84 ? -3.303 5.813 17.486 1.00 96.00 84 VAL A O 1
ATOM 651 N N . HIS A 1 85 ? -2.838 5.123 15.422 1.00 95.12 85 HIS A N 1
ATOM 652 C CA . HIS A 1 85 ? -1.394 5.064 15.611 1.00 95.12 85 HIS A CA 1
ATOM 653 C C . HIS A 1 85 ? -0.686 5.770 14.455 1.00 95.12 85 HIS A C 1
ATOM 655 O O . HIS A 1 85 ? -0.980 5.496 13.293 1.00 95.12 85 HIS A O 1
ATOM 661 N N . SER A 1 86 ? 0.270 6.641 14.766 1.00 93.19 86 SER A N 1
ATOM 662 C CA . SER A 1 86 ? 1.172 7.247 13.783 1.00 93.19 86 SER A CA 1
ATOM 663 C C . SER A 1 86 ? 2.626 6.986 14.174 1.00 93.19 86 SER A C 1
ATOM 665 O O . SER A 1 86 ? 2.922 6.669 15.328 1.00 93.19 86 SER A O 1
ATOM 667 N N . ILE A 1 87 ? 3.525 7.072 13.196 1.00 91.31 87 ILE A N 1
ATOM 668 C CA . ILE A 1 87 ? 4.951 6.812 13.399 1.00 91.31 87 ILE A CA 1
ATOM 669 C C . ILE A 1 87 ? 5.542 7.935 14.256 1.00 91.31 87 ILE A C 1
ATOM 671 O O . ILE A 1 87 ? 5.283 9.110 14.021 1.00 91.31 87 ILE A O 1
ATOM 675 N N . ASP A 1 88 ? 6.369 7.566 15.234 1.00 89.69 88 ASP A N 1
ATOM 676 C CA . ASP A 1 88 ? 7.113 8.518 16.058 1.00 89.69 88 ASP A CA 1
ATOM 677 C C . ASP A 1 88 ? 8.279 9.140 15.252 1.00 89.69 88 ASP A C 1
ATOM 679 O O . ASP A 1 88 ? 9.210 8.409 14.882 1.00 89.69 88 ASP A O 1
ATOM 683 N N . PRO A 1 89 ? 8.288 10.470 15.015 1.00 89.00 89 PRO A N 1
ATOM 684 C CA . PRO A 1 89 ? 9.353 11.166 14.290 1.00 89.00 89 PRO A CA 1
ATOM 685 C C . PRO A 1 89 ? 10.746 10.987 14.914 1.00 89.00 89 PRO A C 1
ATOM 687 O O . PRO A 1 89 ? 11.760 11.131 14.235 1.00 89.00 89 PRO A O 1
ATOM 690 N N . LYS A 1 90 ? 10.846 10.655 16.207 1.00 89.00 90 LYS A N 1
ATOM 691 C CA . LYS A 1 90 ? 12.140 10.396 16.860 1.00 89.00 90 LYS A CA 1
ATOM 692 C C . LYS A 1 90 ? 12.757 9.052 16.482 1.00 89.00 90 LYS A C 1
ATOM 694 O O . LYS A 1 90 ? 13.954 8.861 16.681 1.00 89.00 90 LYS A O 1
ATOM 699 N N . LYS A 1 91 ? 11.948 8.110 15.994 1.00 88.44 91 LYS A N 1
ATOM 700 C CA . LYS A 1 91 ? 12.373 6.739 15.663 1.00 88.44 91 LYS A CA 1
ATOM 701 C C . LYS A 1 91 ? 12.728 6.570 14.188 1.00 88.44 91 LYS A C 1
ATOM 703 O O . LYS A 1 91 ? 13.049 5.460 13.765 1.00 88.44 91 LYS A O 1
ATOM 708 N N . VAL A 1 92 ? 12.654 7.643 13.405 1.00 89.00 92 VAL A N 1
ATOM 709 C CA . VAL A 1 92 ? 12.968 7.639 11.975 1.00 89.00 92 VAL A CA 1
ATOM 710 C C . VAL A 1 92 ? 14.245 8.418 11.686 1.00 89.00 92 VAL A C 1
ATOM 712 O O . VAL A 1 92 ? 14.720 9.195 12.510 1.00 89.00 92 VAL A O 1
ATOM 715 N N . SER A 1 93 ? 14.825 8.183 10.512 1.00 89.81 93 SER A N 1
ATOM 716 C CA . SER A 1 93 ? 15.994 8.919 10.038 1.00 89.81 93 SER A CA 1
ATOM 717 C C . SER A 1 93 ? 15.649 10.374 9.710 1.00 89.81 93 SER A C 1
ATOM 719 O O . SER A 1 93 ? 14.531 10.677 9.289 1.00 89.81 93 SER A O 1
ATOM 721 N N . ASP A 1 94 ? 16.629 11.271 9.849 1.00 89.75 94 ASP A N 1
ATOM 722 C CA . ASP A 1 94 ? 16.421 12.719 9.701 1.00 89.75 94 ASP A CA 1
ATOM 723 C C . ASP A 1 94 ? 15.835 13.115 8.336 1.00 89.75 94 ASP A C 1
ATOM 725 O O . ASP A 1 94 ? 15.007 14.014 8.256 1.00 89.75 94 ASP A O 1
ATOM 729 N N . ASN A 1 95 ? 16.168 12.386 7.267 1.00 89.50 95 ASN A N 1
ATOM 730 C CA . ASN A 1 95 ? 15.693 12.667 5.908 1.00 89.50 95 ASN A CA 1
ATOM 731 C C . ASN A 1 95 ? 14.179 12.481 5.686 1.00 89.50 95 ASN A C 1
ATOM 733 O O . ASN A 1 95 ? 13.671 12.922 4.660 1.00 89.50 95 ASN A O 1
ATOM 737 N N . ILE A 1 96 ? 13.468 11.799 6.588 1.00 89.12 96 ILE A N 1
ATOM 738 C CA . ILE A 1 96 ? 12.005 11.614 6.509 1.00 89.12 96 ILE A CA 1
ATOM 739 C C . ILE A 1 96 ? 11.274 12.174 7.732 1.00 89.12 96 ILE A C 1
ATOM 741 O O . ILE A 1 96 ? 10.053 12.064 7.830 1.00 89.12 96 ILE A O 1
ATOM 745 N N . LYS A 1 97 ? 12.011 12.771 8.669 1.00 90.88 97 LYS A N 1
ATOM 746 C CA . LYS A 1 97 ? 11.504 13.197 9.972 1.00 90.88 97 LYS A CA 1
ATOM 747 C C . LYS A 1 97 ? 10.424 14.265 9.866 1.00 90.88 97 LYS A C 1
ATOM 749 O O . LYS A 1 97 ? 9.385 14.122 10.500 1.00 90.88 97 LYS A O 1
ATOM 754 N N . ASP A 1 98 ? 10.630 15.272 9.021 1.00 90.06 98 ASP A N 1
ATOM 755 C CA . ASP A 1 98 ? 9.677 16.374 8.837 1.00 90.06 98 ASP A CA 1
ATOM 756 C C . ASP A 1 98 ? 8.345 15.892 8.252 1.00 90.06 98 ASP A C 1
ATOM 758 O O . ASP A 1 98 ? 7.271 16.305 8.687 1.00 90.06 98 ASP A O 1
ATOM 762 N N . HIS A 1 99 ? 8.405 14.957 7.303 1.00 88.94 99 HIS A N 1
ATOM 763 C CA . HIS A 1 99 ? 7.214 14.334 6.731 1.00 88.94 99 HIS A CA 1
ATOM 764 C C . HIS A 1 99 ? 6.455 13.515 7.783 1.00 88.94 99 HIS A C 1
ATOM 766 O O . HIS A 1 99 ? 5.254 13.695 7.955 1.00 88.94 99 HIS A O 1
ATOM 772 N N . VAL A 1 100 ? 7.159 12.701 8.576 1.00 89.75 100 VAL A N 1
ATOM 773 C CA . VAL A 1 100 ? 6.544 11.930 9.671 1.00 89.75 100 VAL A CA 1
ATOM 774 C C . VAL A 1 100 ? 5.976 12.847 10.766 1.00 89.75 100 VAL A C 1
ATOM 776 O O . VAL A 1 100 ? 4.928 12.558 11.341 1.00 89.75 100 VAL A O 1
ATOM 779 N N . GLN A 1 101 ? 6.620 13.985 11.034 1.00 91.12 101 GLN A N 1
ATOM 780 C CA . GLN A 1 101 ? 6.120 15.005 11.958 1.00 91.12 101 GLN A CA 1
ATOM 781 C C . GLN A 1 101 ? 4.801 15.616 11.465 1.00 91.12 101 GLN A C 1
ATOM 783 O O . GLN A 1 101 ? 3.876 15.814 12.260 1.00 91.12 101 GLN A O 1
ATOM 788 N N . LYS A 1 102 ? 4.699 15.891 10.159 1.00 90.62 102 LYS A N 1
ATOM 789 C CA . LYS A 1 102 ? 3.467 16.364 9.519 1.00 90.62 102 LYS A CA 1
ATOM 790 C C . LYS A 1 102 ? 2.359 15.312 9.602 1.00 90.62 102 LYS A C 1
ATOM 792 O O . LYS A 1 102 ? 1.258 15.639 10.043 1.00 90.62 102 LYS A O 1
ATOM 797 N N . ASP A 1 103 ? 2.664 14.061 9.267 1.00 92.38 103 ASP A N 1
ATOM 798 C CA . ASP A 1 103 ? 1.727 12.935 9.357 1.00 92.38 103 ASP A CA 1
ATOM 799 C C . ASP A 1 103 ? 1.168 12.769 10.775 1.00 92.38 103 ASP A C 1
ATOM 801 O O . ASP A 1 103 ? -0.044 12.631 10.963 1.00 92.38 103 ASP A O 1
ATOM 805 N N . LEU A 1 104 ? 2.035 12.827 11.793 1.00 92.38 104 LEU A N 1
ATOM 806 C CA . LEU A 1 104 ? 1.638 12.773 13.200 1.00 92.38 104 LEU A CA 1
ATOM 807 C C . LEU A 1 104 ? 0.704 13.934 13.571 1.00 92.38 104 LEU A C 1
ATOM 809 O O . LEU A 1 104 ? -0.315 13.710 14.225 1.00 92.38 104 LEU A O 1
ATOM 813 N N . SER A 1 105 ? 1.020 15.158 13.138 1.00 91.12 105 SER A N 1
ATOM 814 C CA . SER A 1 105 ? 0.189 16.342 13.397 1.00 91.12 105 SER A CA 1
ATOM 815 C C . SER A 1 105 ? -1.219 16.192 12.805 1.00 91.12 105 SER A C 1
ATOM 817 O O . SER A 1 105 ? -2.221 16.385 13.501 1.00 91.12 105 SER A O 1
ATOM 819 N N . ILE A 1 106 ? -1.311 15.754 11.545 1.00 90.25 106 ILE A N 1
ATOM 820 C CA . ILE A 1 106 ? -2.590 15.517 10.863 1.00 90.25 106 ILE A CA 1
ATOM 821 C C . ILE A 1 106 ? -3.362 14.378 11.543 1.00 90.25 106 ILE A C 1
ATOM 823 O O . ILE A 1 106 ? -4.559 14.514 11.803 1.00 90.25 106 ILE A O 1
ATOM 827 N N . ALA A 1 107 ? -2.693 13.269 11.868 1.00 93.12 107 ALA A N 1
ATOM 828 C CA . ALA A 1 107 ? -3.302 12.140 12.567 1.00 93.12 107 ALA A CA 1
ATOM 829 C C . ALA A 1 107 ? -3.882 12.555 13.927 1.00 93.12 107 ALA A C 1
ATOM 831 O O . ALA A 1 107 ? -5.003 12.167 14.256 1.00 93.12 107 ALA A O 1
ATOM 832 N N . ASN A 1 108 ? -3.157 13.381 14.687 1.00 91.50 108 ASN A N 1
ATOM 833 C CA . ASN A 1 108 ? -3.622 13.917 15.963 1.00 91.50 108 ASN A CA 1
ATOM 834 C C . ASN A 1 108 ? -4.862 14.808 15.786 1.00 91.50 108 ASN A C 1
ATOM 836 O O . ASN A 1 108 ? -5.859 14.626 16.482 1.00 91.50 108 ASN A O 1
ATOM 840 N N . LYS A 1 109 ? -4.849 15.715 14.800 1.00 90.88 109 LYS A N 1
ATOM 841 C CA . LYS A 1 109 ? -6.000 16.574 14.471 1.00 90.88 109 LYS A CA 1
ATOM 842 C C . LYS A 1 109 ? -7.248 15.759 14.120 1.00 90.88 109 LYS A C 1
ATOM 844 O O . LYS A 1 109 ? -8.327 16.049 14.631 1.00 90.88 109 LYS A O 1
ATOM 849 N N . ILE A 1 110 ? -7.096 14.716 13.301 1.00 92.56 110 ILE A N 1
ATOM 850 C CA . ILE A 1 110 ? -8.175 13.766 12.983 1.00 92.56 110 ILE A CA 1
ATOM 851 C C . ILE A 1 110 ? -8.662 13.067 14.260 1.00 92.56 110 ILE A C 1
ATOM 853 O O . ILE A 1 110 ? -9.867 12.982 14.491 1.00 92.56 110 ILE A O 1
ATOM 857 N N . SER A 1 111 ? -7.739 12.595 15.105 1.00 93.06 111 SER A N 1
ATOM 858 C CA . SER A 1 111 ? -8.078 11.906 16.353 1.00 93.06 111 SER A CA 1
ATOM 859 C C . SER A 1 111 ? -8.936 12.774 17.269 1.00 93.06 111 SER A C 1
ATOM 861 O O . SER A 1 111 ? -9.983 12.323 17.730 1.00 93.06 111 SER A O 1
ATOM 863 N N . LEU A 1 112 ? -8.538 14.033 17.471 1.00 90.44 112 LEU A N 1
ATOM 864 C CA . LEU A 1 112 ? -9.276 15.004 18.278 1.00 90.44 112 LEU A CA 1
ATOM 865 C C . LEU A 1 112 ? -10.650 15.318 17.675 1.00 90.44 112 LEU A C 1
ATOM 867 O O . LEU A 1 112 ? -11.650 15.283 18.386 1.00 90.44 112 LEU A O 1
ATOM 871 N N . MET A 1 113 ? -10.715 15.570 16.362 1.00 89.81 113 MET A N 1
ATOM 872 C CA . MET A 1 113 ? -11.962 15.926 15.674 1.00 89.81 113 MET A CA 1
ATOM 873 C C . MET A 1 113 ? -13.038 14.837 15.779 1.00 89.81 113 MET A C 1
ATOM 875 O O . MET A 1 113 ? -14.217 15.158 15.902 1.00 89.81 113 MET A O 1
ATOM 879 N N . PHE A 1 114 ? -12.650 13.561 15.743 1.00 91.25 114 PHE A N 1
ATOM 880 C CA . PHE A 1 114 ? -13.594 12.438 15.774 1.00 91.25 114 PHE A CA 1
ATOM 881 C C . PHE A 1 114 ? -13.659 11.715 17.130 1.00 91.25 114 PHE A C 1
ATOM 883 O O . PHE A 1 114 ? -14.331 10.685 17.247 1.00 91.25 114 PHE A O 1
ATOM 890 N N . GLY A 1 115 ? -12.984 12.239 18.160 1.00 92.75 115 GLY A N 1
ATOM 891 C CA . GLY A 1 115 ? -12.936 11.630 19.493 1.00 92.75 115 GLY A CA 1
ATOM 892 C C . GLY A 1 115 ? -12.335 10.220 19.493 1.00 92.75 115 GLY A C 1
ATOM 893 O O . GLY A 1 115 ? -12.804 9.353 20.228 1.00 92.75 115 GLY A O 1
ATOM 894 N N . LEU A 1 116 ? -11.349 9.971 18.628 1.00 93.94 116 LEU A N 1
ATOM 895 C CA . LEU A 1 116 ? -10.655 8.687 18.523 1.00 93.94 116 LEU A CA 1
ATOM 896 C C . LEU A 1 116 ? -9.565 8.593 19.596 1.00 93.94 116 LEU A C 1
ATOM 898 O O . LEU A 1 116 ? -8.913 9.586 19.930 1.00 93.94 116 LEU A O 1
ATOM 902 N N . LYS A 1 117 ? -9.325 7.381 20.102 1.00 93.50 117 LYS A N 1
ATOM 903 C CA . LYS A 1 117 ? -8.237 7.114 21.052 1.00 93.50 117 LYS A CA 1
ATOM 904 C C . LYS A 1 117 ? -6.912 6.995 20.310 1.00 93.50 117 LYS A C 1
ATOM 906 O O . LYS A 1 117 ? -6.800 6.177 19.399 1.00 93.50 117 LYS A O 1
ATOM 911 N N . PHE A 1 118 ? -5.897 7.744 20.723 1.00 92.19 118 PHE A N 1
ATOM 912 C CA . PHE A 1 118 ? -4.544 7.563 20.202 1.00 92.19 118 PHE A CA 1
ATOM 913 C C . PHE A 1 118 ? -3.847 6.399 20.925 1.00 92.19 118 PHE A C 1
ATOM 915 O O . PHE A 1 118 ? -4.019 6.197 22.125 1.00 92.19 118 PHE A O 1
ATOM 922 N N . CYS A 1 119 ? -3.088 5.594 20.191 1.00 90.50 119 CYS A N 1
ATOM 923 C CA . CYS A 1 119 ? -2.304 4.487 20.721 1.00 90.50 119 CYS A CA 1
ATOM 924 C C . CYS A 1 119 ? -0.999 5.036 21.301 1.00 90.50 119 CYS A C 1
ATOM 926 O O . CYS A 1 119 ? -0.023 5.212 20.571 1.00 90.50 119 CYS A O 1
ATOM 928 N N . GLU A 1 120 ? -0.983 5.290 22.605 1.00 77.31 120 GLU A N 1
ATOM 929 C CA . GLU A 1 120 ? 0.213 5.749 23.323 1.00 77.31 120 GLU A CA 1
ATOM 930 C C . GLU A 1 120 ? 1.201 4.600 23.548 1.00 77.31 120 GLU A C 1
ATOM 932 O O . GLU A 1 120 ? 2.390 4.713 23.251 1.00 77.31 120 GLU A O 1
ATOM 937 N N . LEU A 1 121 ? 0.685 3.463 24.016 1.00 80.19 121 LEU A N 1
ATOM 938 C CA . LEU A 1 121 ? 1.439 2.247 24.283 1.00 80.19 121 LEU A CA 1
ATOM 939 C C . LEU A 1 121 ? 0.647 1.048 23.780 1.00 80.19 121 LEU A C 1
ATOM 941 O O . LEU A 1 121 ? -0.552 0.919 24.028 1.00 80.19 121 LEU A O 1
ATOM 945 N N . GLU A 1 122 ? 1.327 0.162 23.061 1.00 83.25 122 GLU A N 1
ATOM 946 C CA . GLU A 1 122 ? 0.727 -1.113 22.701 1.00 83.25 122 GLU A CA 1
ATOM 947 C C . GLU A 1 122 ? 0.701 -2.027 23.921 1.00 83.25 122 GLU A C 1
ATOM 949 O O . GLU A 1 122 ? 1.726 -2.138 24.599 1.00 83.25 122 GLU A O 1
ATOM 954 N N . PRO A 1 123 ? -0.414 -2.727 24.179 1.00 82.62 123 PRO A N 1
ATOM 955 C CA . PRO A 1 123 ? -0.442 -3.710 25.242 1.00 82.62 123 PRO A CA 1
ATOM 956 C C . PRO A 1 123 ? 0.571 -4.820 24.953 1.00 82.62 123 PRO A C 1
ATOM 958 O O . PRO A 1 123 ? 0.738 -5.280 23.810 1.00 82.62 123 PRO A O 1
ATOM 961 N N . GLU A 1 124 ? 1.234 -5.265 26.015 1.00 80.38 124 GLU A N 1
ATOM 962 C CA . GLU A 1 124 ? 1.919 -6.547 26.018 1.00 80.38 124 GLU A CA 1
ATOM 963 C C . GLU A 1 124 ? 0.846 -7.631 26.030 1.00 80.38 124 GLU A C 1
ATOM 965 O O . GLU A 1 124 ? 0.121 -7.807 27.005 1.00 80.38 124 GLU A O 1
ATOM 970 N N . LEU A 1 125 ? 0.696 -8.305 24.897 1.00 78.94 125 LEU A N 1
ATOM 971 C CA . LEU A 1 125 ? -0.210 -9.435 24.769 1.00 78.94 125 LEU A CA 1
ATOM 972 C C . LEU A 1 125 ? 0.592 -10.729 24.959 1.00 78.94 125 LEU A C 1
ATOM 974 O O . LEU A 1 125 ? 1.733 -10.791 24.480 1.00 78.94 125 LEU A O 1
ATOM 978 N N . PRO A 1 126 ? 0.024 -11.756 25.614 1.00 75.56 126 PRO A N 1
ATOM 979 C CA . PRO A 1 126 ? 0.692 -13.038 25.791 1.00 75.56 126 PRO A CA 1
ATOM 980 C C . PRO A 1 126 ? 0.968 -13.662 24.418 1.00 75.56 126 PRO A C 1
ATOM 982 O O . PRO A 1 126 ? 0.058 -14.058 23.696 1.00 75.56 126 PRO A O 1
ATOM 985 N N . VAL A 1 127 ? 2.245 -13.701 24.036 1.00 79.50 127 VAL A N 1
ATOM 986 C CA . VAL A 1 127 ? 2.711 -14.317 22.791 1.00 79.50 127 VAL A CA 1
ATOM 987 C C . VAL A 1 127 ? 3.478 -15.587 23.100 1.00 79.50 127 VAL A C 1
ATOM 989 O O . VAL A 1 127 ? 4.509 -15.561 23.778 1.00 79.50 127 VAL A O 1
ATOM 992 N N . ARG A 1 128 ? 3.039 -16.696 22.514 1.00 82.31 128 ARG A N 1
ATOM 993 C CA . ARG A 1 128 ? 3.843 -17.904 22.428 1.00 82.31 128 ARG A CA 1
ATOM 994 C C . ARG A 1 128 ? 4.939 -17.684 21.396 1.00 82.31 128 ARG A C 1
ATOM 996 O O . ARG A 1 128 ? 4.672 -17.458 20.217 1.00 82.31 128 ARG A O 1
ATOM 1003 N N . LYS A 1 129 ? 6.188 -17.758 21.845 1.00 87.12 129 LYS A N 1
ATOM 1004 C CA . LYS A 1 129 ? 7.364 -17.722 20.973 1.00 87.12 129 LYS A CA 1
ATOM 1005 C C . LYS A 1 129 ? 7.725 -19.152 20.593 1.00 87.12 129 LYS A C 1
ATOM 1007 O O . LYS A 1 129 ? 8.144 -19.924 21.450 1.00 87.12 129 LYS A O 1
ATOM 1012 N N . THR A 1 130 ? 7.577 -19.499 19.323 1.00 86.44 130 THR A N 1
ATOM 1013 C CA . THR A 1 130 ? 8.009 -20.791 18.787 1.00 86.44 130 THR A CA 1
ATOM 1014 C C . THR A 1 130 ? 9.383 -20.605 18.143 1.00 86.44 130 THR A C 1
ATOM 1016 O O . THR A 1 130 ? 9.490 -19.807 17.209 1.00 86.44 130 THR A O 1
ATOM 1019 N N . PRO A 1 131 ? 10.444 -21.271 18.639 1.00 86.75 131 PRO A N 1
ATOM 1020 C CA . PRO A 1 131 ? 11.770 -21.190 18.034 1.00 86.75 131 PRO A CA 1
ATOM 1021 C C . PRO A 1 131 ? 11.729 -21.574 16.553 1.00 86.75 131 PRO A C 1
ATOM 1023 O O . PRO A 1 131 ? 11.029 -22.517 16.192 1.00 86.75 131 PRO A O 1
ATOM 1026 N N . ILE A 1 132 ? 12.485 -20.856 15.725 1.00 86.75 132 ILE A N 1
ATOM 1027 C CA . ILE A 1 132 ? 12.720 -21.203 14.316 1.00 86.75 132 ILE A CA 1
ATOM 1028 C C . ILE A 1 132 ? 14.223 -21.300 14.063 1.00 86.75 132 ILE A C 1
ATOM 1030 O O . ILE A 1 132 ? 15.015 -20.589 14.694 1.00 86.75 132 ILE A O 1
ATOM 1034 N N . ASN A 1 133 ? 14.623 -22.196 13.165 1.00 84.69 133 ASN A N 1
ATOM 1035 C CA . ASN A 1 133 ? 16.036 -22.375 12.823 1.00 84.69 133 ASN A CA 1
ATOM 1036 C C . ASN A 1 133 ? 16.512 -21.333 11.787 1.00 84.69 133 ASN A C 1
ATOM 1038 O O . ASN A 1 133 ? 15.749 -20.492 11.301 1.00 84.69 133 ASN A O 1
ATOM 1042 N N . PHE A 1 134 ? 17.814 -21.339 11.492 1.00 82.31 134 PHE A N 1
ATOM 1043 C CA . PHE A 1 134 ? 18.417 -20.383 10.563 1.00 82.31 134 PHE A CA 1
ATOM 1044 C C . PHE A 1 134 ? 17.875 -20.560 9.141 1.00 82.31 134 PHE A C 1
ATOM 1046 O O . PHE A 1 134 ? 17.629 -19.566 8.461 1.00 82.31 134 PHE A O 1
ATOM 1053 N N . GLU A 1 135 ? 17.677 -21.802 8.711 1.00 86.38 135 GLU A N 1
ATOM 1054 C CA . GLU A 1 135 ? 17.208 -22.179 7.380 1.00 86.38 135 GLU A CA 1
ATOM 1055 C C . GLU A 1 135 ? 15.772 -21.701 7.131 1.00 86.38 135 GLU A C 1
ATOM 1057 O O . GLU A 1 135 ? 15.504 -21.087 6.102 1.00 86.38 135 GLU A O 1
ATOM 1062 N N . GLU A 1 136 ? 14.870 -21.895 8.093 1.00 84.94 136 GLU A N 1
ATOM 1063 C CA . GLU A 1 136 ? 13.496 -21.376 8.075 1.00 84.94 136 GLU A CA 1
ATOM 1064 C C . GLU A 1 136 ? 13.495 -19.848 7.998 1.00 84.94 136 GLU A C 1
ATOM 1066 O O . GLU A 1 136 ? 12.838 -19.250 7.148 1.00 84.94 136 GLU A O 1
ATOM 1071 N N . SER A 1 137 ? 14.301 -19.209 8.846 1.00 85.00 137 SER A N 1
ATOM 1072 C CA . SER A 1 137 ? 14.453 -17.756 8.901 1.00 85.00 137 SER A CA 1
ATOM 1073 C C . SER A 1 137 ? 14.987 -17.163 7.592 1.00 85.00 137 SER A C 1
ATOM 1075 O O . SER A 1 137 ? 14.537 -16.108 7.131 1.00 85.00 137 SER A O 1
ATOM 1077 N N . LEU A 1 138 ? 15.954 -17.848 6.981 1.00 83.12 138 LEU A N 1
ATOM 1078 C CA . LEU A 1 138 ? 16.540 -17.487 5.700 1.00 83.12 138 LEU A CA 1
ATOM 1079 C C . LEU A 1 138 ? 15.531 -17.681 4.568 1.00 83.12 138 LEU A C 1
ATOM 1081 O O . LEU A 1 138 ? 15.357 -16.758 3.776 1.00 83.12 138 LEU A O 1
ATOM 1085 N N . SER A 1 139 ? 14.831 -18.816 4.534 1.00 84.19 139 SER A N 1
ATOM 1086 C CA . SER A 1 139 ? 13.785 -19.098 3.548 1.00 84.19 139 SER A CA 1
ATOM 1087 C C . SER A 1 139 ? 12.677 -18.045 3.602 1.00 84.19 139 SER A C 1
ATOM 1089 O O . SER A 1 139 ? 12.314 -17.460 2.580 1.00 84.19 139 SER A O 1
ATOM 1091 N N . ASP A 1 140 ? 12.210 -17.702 4.802 1.00 82.25 140 ASP A N 1
ATOM 1092 C CA . ASP A 1 140 ? 11.246 -16.624 5.026 1.00 82.25 140 ASP A CA 1
ATOM 1093 C C . ASP A 1 140 ? 11.742 -15.288 4.470 1.00 82.25 140 ASP A C 1
ATOM 1095 O O . ASP A 1 140 ? 11.014 -14.580 3.771 1.00 82.25 140 ASP A O 1
ATOM 1099 N N . TRP A 1 141 ? 12.991 -14.919 4.766 1.00 82.94 141 TRP A N 1
ATOM 1100 C CA . TRP A 1 141 ? 13.571 -13.682 4.253 1.00 82.94 141 TRP A CA 1
ATOM 1101 C C . TRP A 1 141 ? 13.732 -13.705 2.732 1.00 82.94 141 TRP A C 1
ATOM 1103 O O . TRP A 1 141 ? 13.514 -12.682 2.079 1.00 82.94 141 TRP A O 1
ATOM 1113 N N . GLN A 1 142 ? 14.098 -14.847 2.156 1.00 79.94 142 GLN A N 1
ATOM 1114 C CA . GLN A 1 142 ? 14.234 -14.986 0.713 1.00 79.94 142 GLN A CA 1
ATOM 1115 C C . GLN A 1 142 ? 12.891 -14.800 0.017 1.00 79.94 142 GLN A C 1
ATOM 1117 O O . GLN A 1 142 ? 12.813 -14.037 -0.946 1.00 79.94 142 GLN A O 1
ATOM 1122 N N . ASN A 1 143 ? 11.838 -15.398 0.565 1.00 78.62 143 ASN A N 1
ATOM 1123 C CA . ASN A 1 143 ? 10.479 -15.260 0.058 1.00 78.62 143 ASN A CA 1
ATOM 1124 C C . ASN A 1 143 ? 9.929 -13.832 0.221 1.00 78.62 143 ASN A C 1
ATOM 1126 O O . ASN A 1 143 ? 9.261 -13.325 -0.682 1.00 78.62 143 ASN A O 1
ATOM 1130 N N . ASP A 1 144 ? 10.240 -13.162 1.336 1.00 74.56 144 ASP A N 1
ATOM 1131 C CA . ASP A 1 144 ? 9.624 -11.877 1.687 1.00 74.56 144 ASP A CA 1
ATOM 1132 C C . ASP A 1 144 ? 10.463 -10.635 1.362 1.00 74.56 144 ASP A C 1
ATOM 1134 O O . ASP A 1 144 ? 9.920 -9.532 1.417 1.00 74.56 144 ASP A O 1
ATOM 1138 N N . PHE A 1 145 ? 11.772 -10.744 1.100 1.00 73.38 145 PHE A N 1
ATOM 1139 C CA . PHE A 1 145 ? 12.650 -9.567 0.986 1.00 73.38 145 PHE A CA 1
ATOM 1140 C C . PHE A 1 145 ? 13.820 -9.667 0.011 1.00 73.38 145 PHE A C 1
ATOM 1142 O O . PHE A 1 145 ? 14.359 -8.606 -0.322 1.00 73.38 145 PHE A O 1
ATOM 1149 N N . SER A 1 146 ? 14.244 -10.855 -0.435 1.00 69.12 146 SER A N 1
ATOM 1150 C CA . SER A 1 146 ? 15.484 -10.993 -1.233 1.00 69.12 146 SER A CA 1
ATOM 1151 C C . SER A 1 146 ? 15.505 -10.134 -2.502 1.00 69.12 146 SER A C 1
ATOM 1153 O O . SER A 1 146 ? 16.561 -9.678 -2.934 1.00 69.12 146 SER A O 1
ATOM 1155 N N . ASN A 1 147 ? 14.332 -9.844 -3.062 1.00 67.12 147 ASN A N 1
ATOM 1156 C CA . ASN A 1 147 ? 14.133 -9.007 -4.242 1.00 67.12 147 ASN A CA 1
ATOM 1157 C C . ASN A 1 147 ? 14.227 -7.489 -3.977 1.00 67.12 147 ASN A C 1
ATOM 1159 O O . ASN A 1 147 ? 14.388 -6.722 -4.924 1.00 67.12 147 ASN A O 1
ATOM 1163 N N . VAL A 1 148 ? 14.108 -7.028 -2.727 1.00 65.12 148 VAL A N 1
ATOM 1164 C CA . VAL A 1 148 ? 14.101 -5.587 -2.376 1.00 65.12 148 VAL A CA 1
ATOM 1165 C C . VAL A 1 148 ? 15.203 -5.179 -1.411 1.00 65.12 148 VAL A C 1
ATOM 1167 O O . VAL A 1 148 ? 15.556 -4.002 -1.323 1.00 65.12 148 VAL A O 1
ATOM 1170 N N . ARG A 1 149 ? 15.731 -6.123 -0.635 1.00 69.88 149 ARG A N 1
ATOM 1171 C CA . ARG A 1 149 ? 16.768 -5.876 0.358 1.00 69.88 149 ARG A CA 1
ATOM 1172 C C . ARG A 1 149 ? 17.747 -7.019 0.311 1.00 69.88 149 ARG A C 1
ATOM 1174 O O . ARG A 1 149 ? 17.381 -8.177 0.351 1.00 69.88 149 ARG A O 1
ATOM 1181 N N . PHE A 1 150 ? 19.015 -6.655 0.355 1.00 68.31 150 PHE A N 1
ATOM 1182 C CA . PHE A 1 150 ? 20.105 -7.610 0.462 1.00 68.31 150 PHE A CA 1
ATOM 1183 C C . PHE A 1 150 ? 20.532 -7.874 1.905 1.00 68.31 150 PHE A C 1
ATOM 1185 O O . PHE A 1 150 ? 21.466 -8.632 2.122 1.00 68.31 150 PHE A O 1
ATOM 1192 N N . ASN A 1 151 ? 19.932 -7.198 2.888 1.00 73.44 151 ASN A N 1
ATOM 1193 C CA . ASN A 1 151 ? 20.288 -7.346 4.295 1.00 73.44 151 ASN A CA 1
ATOM 1194 C C . ASN A 1 151 ? 19.399 -8.403 4.954 1.00 73.44 151 ASN A C 1
ATOM 1196 O O . ASN A 1 151 ? 18.210 -8.148 5.154 1.00 73.44 151 ASN A O 1
ATOM 1200 N N . PHE A 1 152 ? 19.984 -9.549 5.302 1.00 79.69 152 PHE A N 1
ATOM 1201 C CA . PHE A 1 152 ? 19.302 -10.611 6.031 1.00 79.69 152 PHE A CA 1
ATOM 1202 C C . PHE A 1 152 ? 19.527 -10.470 7.537 1.00 79.69 152 PHE A C 1
ATOM 1204 O O . PHE A 1 152 ? 20.655 -10.516 8.021 1.00 79.69 152 PHE A O 1
ATOM 1211 N N . GLN A 1 153 ? 18.449 -10.297 8.296 1.00 80.19 153 GLN A N 1
ATOM 1212 C CA . GLN A 1 153 ? 18.488 -10.353 9.753 1.00 80.19 153 GLN A CA 1
ATOM 1213 C C . GLN A 1 153 ? 17.704 -11.589 10.197 1.00 80.19 153 GLN A C 1
ATOM 1215 O O . GLN A 1 153 ? 16.482 -11.571 10.051 1.00 80.19 153 GLN A O 1
ATOM 1220 N N . PRO A 1 154 ? 18.371 -12.638 10.714 1.00 78.81 154 PRO A N 1
ATOM 1221 C CA . PRO A 1 154 ? 17.670 -13.845 11.118 1.00 78.81 154 PRO A CA 1
ATOM 1222 C C . PRO A 1 154 ? 16.706 -13.536 12.266 1.00 78.81 154 PRO A C 1
ATOM 1224 O O . PRO A 1 154 ? 17.095 -12.957 13.284 1.00 78.81 154 PRO A O 1
ATOM 1227 N N . ALA A 1 155 ? 15.447 -13.918 12.081 1.00 84.06 155 ALA A N 1
ATOM 1228 C CA . ALA A 1 155 ? 14.495 -14.137 13.156 1.00 84.06 155 ALA A CA 1
ATOM 1229 C C . ALA A 1 155 ? 14.799 -15.473 13.857 1.00 84.06 155 ALA A C 1
ATOM 1231 O O . ALA A 1 155 ? 15.217 -16.427 13.207 1.00 84.06 155 ALA A O 1
ATOM 1232 N N . TYR A 1 156 ? 14.590 -15.511 15.174 1.00 82.25 156 TYR A N 1
ATOM 1233 C CA . TYR A 1 156 ? 14.823 -16.686 16.029 1.00 82.25 156 TYR A CA 1
ATOM 1234 C C . TYR A 1 156 ? 13.532 -17.309 16.551 1.00 82.25 156 TYR A C 1
ATOM 1236 O O . TYR A 1 156 ? 13.538 -18.415 17.080 1.00 82.25 156 TYR A O 1
ATOM 1244 N N . TYR A 1 157 ? 12.430 -16.573 16.428 1.00 86.50 157 TYR A N 1
ATOM 1245 C CA . TYR A 1 157 ? 11.125 -16.984 16.902 1.00 86.50 157 TYR A CA 1
ATOM 1246 C C . TYR A 1 157 ? 10.071 -16.573 15.884 1.00 86.50 157 TYR A C 1
ATOM 1248 O O . TYR A 1 157 ? 10.132 -15.469 15.334 1.00 86.50 157 TYR A O 1
ATOM 1256 N N . SER A 1 158 ? 9.092 -17.445 15.692 1.00 85.25 158 SER A N 1
ATOM 1257 C CA . SER A 1 158 ? 7.760 -17.066 15.243 1.00 85.25 158 SER A CA 1
ATOM 1258 C C . SER A 1 158 ? 6.872 -16.821 16.465 1.00 85.25 158 SER A C 1
ATOM 1260 O O . SER A 1 158 ? 7.124 -17.340 17.556 1.00 85.25 158 SER A O 1
ATOM 1262 N N . TYR A 1 159 ? 5.860 -15.980 16.301 1.00 84.44 159 TYR A N 1
ATOM 1263 C CA . TYR A 1 159 ? 4.945 -15.583 17.359 1.00 84.44 159 TYR A CA 1
ATOM 1264 C C . TYR A 1 159 ? 3.558 -16.137 17.043 1.00 84.44 159 TYR A C 1
ATOM 1266 O O . TYR A 1 159 ? 3.036 -15.930 15.950 1.00 84.44 159 TYR A O 1
ATOM 1274 N N . ALA A 1 160 ? 2.959 -16.821 18.011 1.00 77.31 160 ALA A N 1
ATOM 1275 C CA . ALA A 1 160 ? 1.569 -17.251 17.980 1.00 77.31 160 ALA A CA 1
ATOM 1276 C C . ALA A 1 160 ? 0.845 -16.678 19.202 1.00 77.31 160 ALA A C 1
ATOM 1278 O O . ALA A 1 160 ? 1.427 -16.580 20.279 1.00 77.31 160 ALA A O 1
ATOM 1279 N N . TYR A 1 161 ? -0.410 -16.278 19.029 1.00 71.81 161 TYR A N 1
ATOM 1280 C CA . TYR A 1 161 ? -1.249 -15.820 20.131 1.00 71.81 161 TYR A CA 1
ATOM 1281 C C . TYR A 1 161 ? -2.066 -16.986 20.672 1.00 71.81 161 TYR A C 1
ATOM 1283 O O . TYR A 1 161 ? -2.759 -17.653 19.902 1.00 71.81 161 TYR A O 1
ATOM 1291 N N . ASP A 1 162 ? -1.987 -17.200 21.983 1.00 64.56 162 ASP A N 1
ATOM 1292 C CA . ASP A 1 162 ? -2.919 -18.064 22.698 1.00 64.56 162 ASP A CA 1
ATOM 1293 C C . ASP A 1 162 ? -4.227 -17.256 22.926 1.00 64.56 162 ASP A C 1
ATOM 1295 O O . ASP A 1 162 ? -4.203 -16.030 23.061 1.00 64.56 162 ASP A O 1
ATOM 1299 N N . ASP A 1 163 ? -5.392 -17.907 22.870 1.00 63.78 163 ASP A N 1
ATOM 1300 C CA . ASP A 1 163 ? -6.712 -17.330 23.206 1.00 63.78 163 ASP A CA 1
ATOM 1301 C C . ASP A 1 163 ? -7.261 -16.177 22.336 1.00 63.78 163 ASP A C 1
ATOM 1303 O O . ASP A 1 163 ? -8.007 -15.315 22.806 1.00 63.78 163 ASP A O 1
ATOM 1307 N N . ALA A 1 164 ? -6.953 -16.164 21.035 1.00 64.88 164 ALA A N 1
ATOM 1308 C CA . ALA A 1 164 ? -7.525 -15.221 20.058 1.00 64.88 164 ALA A CA 1
ATOM 1309 C C . ALA A 1 164 ? -7.283 -13.718 20.350 1.00 64.88 164 ALA A C 1
ATOM 1311 O O . ALA A 1 164 ? -7.919 -12.843 19.747 1.00 64.88 164 ALA A O 1
ATOM 1312 N N . GLN A 1 165 ? -6.326 -13.391 21.224 1.00 77.75 165 GLN A N 1
ATOM 1313 C CA . GLN A 1 165 ? -5.913 -12.017 21.518 1.00 77.75 165 GLN A CA 1
ATOM 1314 C C . GLN A 1 165 ? -4.881 -11.528 20.501 1.00 77.75 165 GLN A C 1
ATOM 1316 O O . GLN A 1 165 ? -3.691 -11.428 20.777 1.00 77.75 165 GLN A O 1
ATOM 1321 N N . TYR A 1 166 ? -5.333 -11.222 19.291 1.00 84.75 166 TYR A N 1
ATOM 1322 C CA . TYR A 1 166 ? -4.439 -10.756 18.232 1.00 84.75 166 TYR A CA 1
ATOM 1323 C C . TYR A 1 166 ? -4.118 -9.261 18.337 1.00 84.75 166 TYR A C 1
ATOM 1325 O O . TYR A 1 166 ? -4.905 -8.462 18.855 1.00 84.75 166 TYR A O 1
ATOM 1333 N N . LYS A 1 167 ? -2.989 -8.859 17.741 1.00 90.50 167 LYS A N 1
ATOM 1334 C CA . LYS A 1 167 ? -2.747 -7.461 17.359 1.00 90.50 167 LYS A CA 1
ATOM 1335 C C . LYS A 1 167 ? -3.254 -7.234 15.944 1.00 90.50 167 LYS A C 1
ATOM 1337 O O . LYS A 1 167 ? -2.582 -7.587 14.980 1.00 90.50 167 LYS A O 1
ATOM 1342 N N . VAL A 1 168 ? -4.423 -6.627 15.807 1.00 92.56 168 VAL A N 1
ATOM 1343 C CA . VAL A 1 168 ? -4.983 -6.256 14.506 1.00 92.56 168 VAL A CA 1
ATOM 1344 C C . VAL A 1 168 ? -4.456 -4.888 14.085 1.00 92.56 168 VAL A C 1
ATOM 1346 O O . VAL A 1 168 ? -4.556 -3.901 14.815 1.00 92.56 168 VAL A O 1
ATOM 1349 N N . GLN A 1 169 ? -3.932 -4.826 12.866 1.00 93.50 169 GLN A N 1
ATOM 1350 C CA . GLN A 1 169 ? -3.470 -3.615 12.211 1.00 93.50 169 GLN A CA 1
ATOM 1351 C C . GLN A 1 169 ? -4.331 -3.309 10.996 1.00 93.50 169 GLN A C 1
ATOM 1353 O O . GLN A 1 169 ? -4.225 -3.959 9.954 1.00 93.50 169 GLN A O 1
ATOM 1358 N N . PHE A 1 170 ? -5.125 -2.256 11.103 1.00 94.56 170 PHE A N 1
ATOM 1359 C CA . PHE A 1 170 ? -5.764 -1.646 9.956 1.00 94.56 170 PHE A CA 1
ATOM 1360 C C . PHE A 1 170 ? -4.765 -0.756 9.227 1.00 94.56 170 PHE A C 1
ATOM 1362 O O . PHE A 1 170 ? -4.068 0.056 9.846 1.00 94.56 170 PHE A O 1
ATOM 1369 N N . ARG A 1 171 ? -4.688 -0.898 7.903 1.00 92.00 171 ARG A N 1
ATOM 1370 C CA . ARG A 1 171 ? -3.823 -0.058 7.068 1.00 92.00 171 ARG A CA 1
ATOM 1371 C C . ARG A 1 171 ? -4.587 0.492 5.875 1.00 92.00 171 ARG A C 1
ATOM 1373 O O . ARG A 1 171 ? -5.344 -0.229 5.231 1.00 92.00 171 ARG A O 1
ATOM 1380 N N . GLY A 1 172 ? -4.301 1.757 5.563 1.00 87.88 172 GLY A N 1
ATOM 1381 C CA . GLY A 1 172 ? -4.699 2.448 4.335 1.00 87.88 172 GLY A CA 1
ATOM 1382 C C . GLY A 1 172 ? -3.966 1.930 3.110 1.00 87.88 172 GLY A C 1
ATOM 1383 O O . GLY A 1 172 ? -3.278 2.677 2.437 1.00 87.88 172 GLY A O 1
ATOM 1384 N N . ALA A 1 173 ? -4.038 0.633 2.872 1.00 83.00 173 ALA A N 1
ATOM 1385 C CA . ALA A 1 173 ? -3.312 -0.057 1.827 1.00 83.00 173 ALA A CA 1
ATOM 1386 C C . ALA A 1 173 ? -4.294 -0.510 0.740 1.00 83.00 173 ALA A C 1
ATOM 1388 O O . ALA A 1 173 ? -5.452 -0.808 1.029 1.00 83.00 173 ALA A O 1
ATOM 1389 N N . GLY A 1 174 ? -3.840 -0.513 -0.514 1.00 79.69 174 GLY A N 1
ATOM 1390 C CA . GLY A 1 174 ? -4.667 -0.798 -1.689 1.00 79.69 174 GLY A CA 1
ATOM 1391 C C . GLY A 1 174 ? -5.237 0.436 -2.397 1.00 79.69 174 GLY A C 1
ATOM 1392 O O . GLY A 1 174 ? -5.626 0.333 -3.554 1.00 79.69 174 GLY A O 1
ATOM 1393 N N . GLY A 1 175 ? -5.221 1.623 -1.779 1.00 82.00 175 GLY A N 1
ATOM 1394 C CA . GLY A 1 175 ? -5.655 2.851 -2.457 1.00 82.00 175 GLY A CA 1
ATOM 1395 C C . GLY A 1 175 ? -4.761 3.231 -3.643 1.00 82.00 175 GLY A C 1
ATOM 1396 O O . GLY A 1 175 ? -5.257 3.687 -4.669 1.00 82.00 175 GLY A O 1
ATOM 1397 N N . GLU A 1 176 ? -3.459 2.952 -3.559 1.00 80.44 176 GLU A N 1
ATOM 1398 C CA . GLU A 1 176 ? -2.510 3.086 -4.677 1.00 80.44 176 GLU A CA 1
ATOM 1399 C C . GLU A 1 176 ? -2.835 2.208 -5.897 1.00 80.44 176 GLU A C 1
ATOM 1401 O O . GLU A 1 176 ? -2.451 2.562 -7.006 1.00 80.44 176 GLU A O 1
ATOM 1406 N N . ILE A 1 177 ? -3.590 1.111 -5.736 1.00 83.44 177 ILE A N 1
ATOM 1407 C CA . ILE A 1 177 ? -4.047 0.297 -6.878 1.00 83.44 177 ILE A CA 1
ATOM 1408 C C . ILE A 1 177 ? -4.950 1.138 -7.782 1.00 83.44 177 ILE A C 1
ATOM 1410 O O . ILE A 1 177 ? -4.940 1.011 -9.008 1.00 83.44 177 ILE A O 1
ATOM 1414 N N . TYR A 1 178 ? -5.753 1.991 -7.148 1.00 86.50 178 TYR A N 1
ATOM 1415 C CA . TYR A 1 178 ? -6.803 2.777 -7.782 1.00 86.50 178 TYR A CA 1
ATOM 1416 C C . TYR A 1 178 ? -6.315 4.152 -8.236 1.00 86.50 178 TYR A C 1
ATOM 1418 O O . TYR A 1 178 ? -6.961 4.795 -9.064 1.00 86.50 178 TYR A O 1
ATOM 1426 N N . ARG A 1 179 ? -5.189 4.612 -7.683 1.00 82.81 179 ARG A N 1
ATOM 1427 C CA . ARG A 1 179 ? -4.596 5.925 -7.933 1.00 82.81 179 ARG A CA 1
ATOM 1428 C C . ARG A 1 179 ? -3.274 5.705 -8.638 1.00 82.81 179 ARG A C 1
ATOM 1430 O O . ARG A 1 179 ? -2.339 5.333 -7.950 1.00 82.81 179 ARG A O 1
ATOM 1437 N N . GLY A 1 180 ? -3.210 5.907 -9.957 1.00 80.88 180 GLY A N 1
ATOM 1438 C CA . GLY A 1 180 ? -2.008 5.682 -10.775 1.00 80.88 180 GLY A CA 1
ATOM 1439 C C . GLY A 1 180 ? -0.729 6.220 -10.124 1.00 80.88 180 GLY A C 1
ATOM 1440 O O . GLY A 1 180 ? -0.415 7.400 -10.236 1.00 80.88 180 GLY A O 1
ATOM 1441 N N . TYR A 1 181 ? -0.062 5.381 -9.330 1.00 83.88 181 TYR A N 1
ATOM 1442 C CA . TYR A 1 181 ? 0.911 5.840 -8.342 1.00 83.88 181 TYR A CA 1
ATOM 1443 C C . TYR A 1 181 ? 2.290 5.963 -8.971 1.00 83.88 181 TYR A C 1
ATOM 1445 O O . TYR A 1 181 ? 3.007 6.931 -8.722 1.00 83.88 181 TYR A O 1
ATOM 1453 N N . TRP A 1 182 ? 2.661 4.993 -9.805 1.00 85.31 182 TRP A N 1
ATOM 1454 C CA . TRP A 1 182 ? 3.986 4.947 -10.407 1.00 85.31 182 TRP A CA 1
ATOM 1455 C C . TRP A 1 182 ? 4.144 5.983 -11.496 1.00 85.31 182 TRP A C 1
ATOM 1457 O O . TRP A 1 182 ? 5.209 6.588 -11.581 1.00 85.31 182 TRP A O 1
ATOM 1467 N N . SER A 1 183 ? 3.090 6.253 -12.258 1.00 87.06 183 SER A N 1
ATOM 1468 C CA . SER A 1 183 ? 3.080 7.368 -13.204 1.00 87.06 183 SER A CA 1
ATOM 1469 C C . SER A 1 183 ? 3.410 8.703 -12.520 1.00 87.06 183 SER A C 1
ATOM 1471 O O . SER A 1 183 ? 4.291 9.429 -12.982 1.00 87.06 183 SER A O 1
ATOM 1473 N N . GLU A 1 184 ? 2.811 8.993 -11.361 1.00 86.00 184 GLU A N 1
ATOM 1474 C CA . GLU A 1 184 ? 3.121 10.191 -10.565 1.00 86.00 184 GLU A CA 1
ATOM 1475 C C . GLU A 1 184 ? 4.511 10.153 -9.914 1.00 86.00 184 GLU A C 1
ATOM 1477 O O . GLU A 1 184 ? 5.183 11.182 -9.811 1.00 86.00 184 GLU A O 1
ATOM 1482 N N . VAL A 1 185 ? 4.987 8.978 -9.493 1.00 85.25 185 VAL A N 1
ATOM 1483 C CA . VAL A 1 185 ? 6.362 8.822 -8.994 1.00 85.25 185 VAL A CA 1
ATOM 1484 C C . VAL A 1 185 ? 7.372 9.135 -10.097 1.00 85.25 185 VAL A C 1
ATOM 1486 O O . VAL A 1 185 ? 8.330 9.865 -9.842 1.00 85.25 185 VAL A O 1
ATOM 1489 N N . PHE A 1 186 ? 7.159 8.650 -11.322 1.00 85.12 186 PHE A N 1
ATOM 1490 C CA . PHE A 1 186 ? 8.085 8.879 -12.432 1.00 85.12 186 PHE A CA 1
ATOM 1491 C C . PHE A 1 186 ? 8.155 10.339 -12.865 1.00 85.12 186 PHE A C 1
ATOM 1493 O O . PHE A 1 186 ? 9.248 10.806 -13.178 1.00 85.12 186 PHE A O 1
ATOM 1500 N N . LYS A 1 187 ? 7.058 11.095 -12.758 1.00 85.12 187 LYS A N 1
ATOM 1501 C CA . LYS A 1 187 ? 7.053 12.551 -12.988 1.00 85.12 187 LYS A CA 1
ATOM 1502 C C . LYS A 1 187 ? 8.034 13.314 -12.094 1.00 85.12 187 LYS A C 1
ATOM 1504 O O . LYS A 1 187 ? 8.548 14.351 -12.502 1.00 85.12 187 LYS A O 1
ATOM 1509 N N . ARG A 1 188 ? 8.345 12.795 -10.900 1.00 82.44 188 ARG A N 1
ATOM 1510 C CA . ARG A 1 188 ? 9.324 13.407 -9.977 1.00 82.44 188 ARG A CA 1
ATOM 1511 C C . ARG A 1 188 ? 10.770 13.226 -10.440 1.00 82.44 188 ARG A C 1
ATOM 1513 O O . ARG A 1 188 ? 11.639 13.986 -10.027 1.00 82.44 188 ARG A O 1
ATOM 1520 N N . TYR A 1 189 ? 11.037 12.250 -11.305 1.00 83.75 189 TYR A N 1
ATOM 1521 C CA . TYR A 1 189 ? 12.342 12.057 -11.935 1.00 83.75 189 TYR A CA 1
ATOM 1522 C C . TYR A 1 189 ? 12.425 12.896 -13.211 1.00 83.75 189 TYR A C 1
ATOM 1524 O O . TYR A 1 189 ? 12.499 12.350 -14.308 1.00 83.75 189 TYR A O 1
ATOM 1532 N N . GLU A 1 190 ? 12.410 14.223 -13.069 1.00 82.88 190 GLU A N 1
ATOM 1533 C CA . GLU A 1 190 ? 12.227 15.186 -14.169 1.00 82.88 190 GLU A CA 1
ATOM 1534 C C . GLU A 1 190 ? 13.105 14.896 -15.403 1.00 82.88 190 GLU A C 1
ATOM 1536 O O . GLU A 1 190 ? 12.626 14.904 -16.535 1.00 82.88 190 GLU A O 1
ATOM 1541 N N . THR A 1 191 ? 14.384 14.571 -15.197 1.00 88.38 191 THR A N 1
ATOM 1542 C CA . THR A 1 191 ? 15.340 14.275 -16.279 1.00 88.38 191 THR A CA 1
ATOM 1543 C C . THR A 1 191 ? 15.024 12.996 -17.049 1.00 88.38 191 THR A C 1
ATOM 1545 O O . THR A 1 191 ? 15.344 12.890 -18.233 1.00 88.38 191 THR A O 1
ATOM 1548 N N . THR A 1 192 ? 14.429 12.013 -16.378 1.00 87.38 192 THR A N 1
ATOM 1549 C CA . THR A 1 192 ? 14.000 10.754 -16.992 1.00 87.38 192 THR A CA 1
ATOM 1550 C C . THR A 1 192 ? 12.629 10.937 -17.625 1.00 87.38 192 THR A C 1
ATOM 1552 O O . THR A 1 192 ? 12.435 10.546 -18.769 1.00 87.38 192 THR A O 1
ATOM 1555 N N . TYR A 1 193 ? 11.715 11.606 -16.921 1.00 88.62 193 TYR A N 1
ATOM 1556 C CA . TYR A 1 193 ? 10.353 11.857 -17.375 1.00 88.62 193 TYR A CA 1
ATOM 1557 C C . TYR A 1 193 ? 10.301 12.656 -18.679 1.00 88.62 193 TYR A C 1
ATOM 1559 O O . TYR A 1 193 ? 9.561 12.290 -19.579 1.00 88.62 193 TYR A O 1
ATOM 1567 N N . LYS A 1 194 ? 11.151 13.679 -18.845 1.00 92.38 194 LYS A N 1
ATOM 1568 C CA . LYS A 1 194 ? 11.234 14.470 -20.092 1.00 92.38 194 LYS A CA 1
ATOM 1569 C C . LYS A 1 194 ? 11.609 13.660 -21.342 1.00 92.38 194 LYS A C 1
ATOM 1571 O O . LYS A 1 194 ? 11.493 14.179 -22.445 1.00 92.38 194 LYS A O 1
ATOM 1576 N N . LYS A 1 195 ? 12.108 12.431 -21.180 1.00 93.69 195 LYS A N 1
ATOM 1577 C CA . LYS A 1 195 ? 12.464 11.530 -22.288 1.00 93.69 195 LYS A CA 1
ATOM 1578 C C . LYS A 1 195 ? 11.334 10.568 -22.655 1.00 93.69 195 LYS A C 1
ATOM 1580 O O . LYS A 1 195 ? 11.476 9.851 -23.637 1.00 93.69 195 LYS A O 1
ATOM 1585 N N . ILE A 1 196 ? 10.277 10.524 -21.847 1.00 94.38 196 ILE A N 1
ATOM 1586 C CA . ILE A 1 196 ? 9.106 9.677 -22.052 1.00 94.38 196 ILE A CA 1
ATOM 1587 C C . ILE A 1 196 ? 8.143 10.438 -22.957 1.00 94.38 196 ILE A C 1
ATOM 1589 O O . ILE A 1 196 ? 7.821 11.592 -22.668 1.00 94.38 196 ILE A O 1
ATOM 1593 N N . GLN A 1 197 ? 7.694 9.804 -24.037 1.00 94.69 197 GLN A N 1
ATOM 1594 C CA . GLN A 1 197 ? 6.691 10.397 -24.928 1.00 94.69 197 GLN A CA 1
ATOM 1595 C C . GLN A 1 197 ? 5.268 10.143 -24.421 1.00 94.69 197 GLN A C 1
ATOM 1597 O O . GLN A 1 197 ? 4.406 11.002 -24.585 1.00 94.69 197 GLN A O 1
ATOM 1602 N N . ASP A 1 198 ? 5.053 9.009 -23.746 1.00 93.50 198 ASP A N 1
ATOM 1603 C CA . ASP A 1 198 ? 3.756 8.568 -23.225 1.00 93.50 198 ASP A CA 1
ATOM 1604 C C . ASP A 1 198 ? 2.689 8.460 -24.324 1.00 93.50 198 ASP A C 1
ATOM 1606 O O . ASP A 1 198 ? 1.556 8.916 -24.176 1.00 93.50 198 ASP A O 1
ATOM 1610 N N . ASP A 1 199 ? 3.056 7.815 -25.432 1.00 94.38 199 ASP A N 1
ATOM 1611 C CA . ASP A 1 199 ? 2.155 7.484 -26.531 1.00 94.38 199 ASP A CA 1
ATOM 1612 C C . ASP A 1 199 ? 1.935 5.964 -26.637 1.00 94.38 199 ASP A C 1
ATOM 1614 O O . ASP A 1 199 ? 2.709 5.144 -26.135 1.00 94.38 199 ASP A O 1
ATOM 1618 N N . SER A 1 200 ? 0.853 5.571 -27.309 1.00 94.25 200 SER A N 1
ATOM 1619 C CA . SER A 1 200 ? 0.546 4.163 -27.591 1.00 94.25 200 SER A CA 1
ATOM 1620 C C . SER A 1 200 ? 1.615 3.441 -28.421 1.00 94.25 200 SER A C 1
ATOM 1622 O O . SER A 1 200 ? 1.782 2.227 -28.284 1.00 94.25 200 SER A O 1
ATOM 1624 N N . THR A 1 201 ? 2.360 4.173 -29.249 1.00 96.25 201 THR A N 1
ATOM 1625 C CA . THR A 1 201 ? 3.393 3.636 -30.143 1.00 96.25 201 THR A CA 1
ATOM 1626 C C . THR A 1 201 ? 4.785 3.585 -29.512 1.00 96.25 201 THR A C 1
ATOM 1628 O O . THR A 1 201 ? 5.641 2.878 -30.034 1.00 96.25 201 THR A O 1
ATOM 1631 N N . THR A 1 202 ? 5.008 4.264 -28.379 1.00 97.06 202 THR A N 1
ATOM 1632 C CA . THR A 1 202 ? 6.339 4.435 -27.753 1.00 97.06 202 THR A CA 1
ATOM 1633 C C . THR A 1 202 ? 6.515 3.648 -26.458 1.00 97.06 202 THR A C 1
ATOM 1635 O O . THR A 1 202 ? 7.502 3.810 -25.742 1.00 97.06 202 THR A O 1
ATOM 1638 N N . VAL A 1 203 ? 5.545 2.798 -26.107 1.00 96.88 203 VAL A N 1
ATOM 1639 C CA . VAL A 1 203 ? 5.481 2.137 -24.794 1.00 96.88 203 VAL A CA 1
ATOM 1640 C C . VAL A 1 203 ? 6.758 1.360 -24.459 1.00 96.88 203 VAL A C 1
ATOM 1642 O O . VAL A 1 203 ? 7.197 1.361 -23.306 1.00 96.88 203 VAL A O 1
ATOM 1645 N N . ARG A 1 204 ? 7.349 0.673 -25.442 1.00 97.62 204 ARG A N 1
ATOM 1646 C CA . ARG A 1 204 ? 8.540 -0.169 -25.241 1.00 97.62 204 ARG A CA 1
ATOM 1647 C C . ARG A 1 204 ? 9.785 0.690 -25.036 1.00 97.62 204 ARG A C 1
ATOM 1649 O O . ARG A 1 204 ? 10.592 0.410 -24.148 1.00 97.62 204 ARG A O 1
ATOM 1656 N N . GLU A 1 205 ? 9.916 1.747 -25.824 1.00 97.69 205 GLU A N 1
ATOM 1657 C CA . GLU A 1 205 ? 10.990 2.731 -25.760 1.00 97.69 205 GLU A CA 1
ATOM 1658 C C . GLU A 1 205 ? 10.959 3.462 -24.413 1.00 97.69 205 GLU A C 1
ATOM 1660 O O . GLU A 1 205 ? 11.968 3.491 -23.700 1.00 97.69 205 GLU A O 1
ATOM 1665 N N . ASP A 1 206 ? 9.782 3.951 -24.019 1.00 97.38 206 ASP A N 1
ATOM 1666 C CA . ASP A 1 206 ? 9.525 4.640 -22.753 1.00 97.38 206 ASP A CA 1
ATOM 1667 C C . ASP A 1 206 ? 9.814 3.733 -21.543 1.00 97.38 206 ASP A C 1
ATOM 1669 O O . ASP A 1 206 ? 10.489 4.135 -20.586 1.00 97.38 206 ASP A O 1
ATOM 1673 N N . ALA A 1 207 ? 9.402 2.461 -21.607 1.00 96.25 207 ALA A N 1
ATOM 1674 C CA . ALA A 1 207 ? 9.765 1.465 -20.602 1.00 96.25 207 ALA A CA 1
ATOM 1675 C C . ALA A 1 207 ? 11.285 1.259 -20.532 1.00 96.25 207 ALA A C 1
ATOM 1677 O O . ALA A 1 207 ? 11.859 1.184 -19.443 1.00 96.25 207 ALA A O 1
ATOM 1678 N N . GLY A 1 208 ? 11.963 1.229 -21.679 1.00 96.12 208 GLY A N 1
ATOM 1679 C CA . GLY A 1 208 ? 13.415 1.139 -21.749 1.00 96.12 208 GLY A CA 1
ATOM 1680 C C . GLY A 1 208 ? 14.137 2.335 -21.117 1.00 96.12 208 GLY A C 1
ATOM 1681 O O . GLY A 1 208 ? 15.187 2.149 -20.494 1.00 96.12 208 GLY A O 1
ATOM 1682 N N . VAL A 1 209 ? 13.584 3.545 -21.242 1.00 95.06 209 VAL A N 1
ATOM 1683 C CA . VAL A 1 209 ? 14.090 4.762 -20.585 1.00 95.06 209 VAL A CA 1
ATOM 1684 C C . VAL A 1 209 ? 13.995 4.633 -19.064 1.00 95.06 209 VAL A C 1
ATOM 1686 O O . VAL A 1 209 ? 14.992 4.851 -18.370 1.00 95.06 209 VAL A O 1
ATOM 1689 N N . ILE A 1 210 ? 12.832 4.227 -18.544 1.00 92.88 210 ILE A N 1
ATOM 1690 C CA . ILE A 1 210 ? 12.636 4.014 -17.103 1.00 92.88 210 ILE A CA 1
ATOM 1691 C C . ILE A 1 210 ? 13.543 2.901 -16.575 1.00 92.88 210 ILE A C 1
ATOM 1693 O O . ILE A 1 210 ? 14.180 3.075 -15.534 1.00 92.88 210 ILE A O 1
ATOM 1697 N N . PHE A 1 211 ? 13.662 1.783 -17.295 1.00 93.31 211 PHE A N 1
ATOM 1698 C CA . PHE A 1 211 ? 14.541 0.683 -16.897 1.00 93.31 211 PHE A CA 1
ATOM 1699 C C . PHE A 1 211 ? 15.987 1.157 -16.735 1.00 93.31 211 PHE A C 1
ATOM 1701 O O . PHE A 1 211 ? 16.618 0.884 -15.715 1.00 93.31 211 PHE A O 1
ATOM 1708 N N . ASN A 1 212 ? 16.487 1.931 -17.701 1.00 91.81 212 ASN A N 1
ATOM 1709 C CA . ASN A 1 212 ? 17.837 2.482 -17.655 1.00 91.81 212 ASN A CA 1
ATOM 1710 C C . ASN A 1 212 ? 18.074 3.388 -16.435 1.00 91.81 212 ASN A C 1
ATOM 1712 O O . ASN A 1 212 ? 19.175 3.405 -15.889 1.00 91.81 212 ASN A O 1
ATOM 171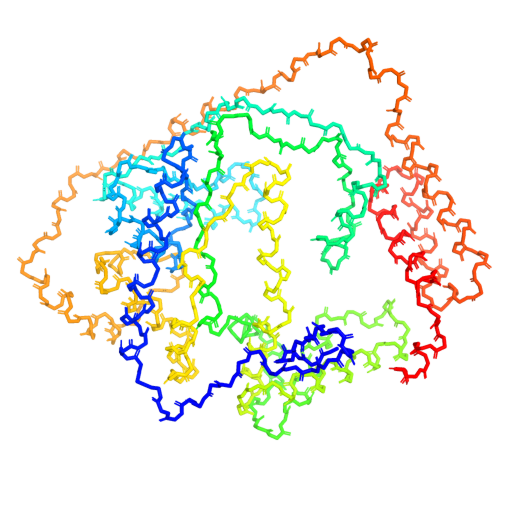6 N N . ALA A 1 213 ? 17.060 4.148 -16.015 1.00 88.56 213 ALA A N 1
ATOM 1717 C CA . ALA A 1 213 ? 17.158 5.038 -14.861 1.00 88.56 213 ALA A CA 1
ATOM 1718 C C . ALA A 1 213 ? 17.139 4.283 -13.521 1.00 88.56 213 ALA A C 1
ATOM 1720 O O . ALA A 1 213 ? 17.788 4.704 -12.564 1.00 88.56 213 ALA A O 1
ATOM 1721 N N . LEU A 1 214 ? 16.396 3.176 -13.445 1.00 85.81 214 LEU A N 1
ATOM 1722 C CA . LEU A 1 214 ? 16.221 2.405 -12.212 1.00 85.81 214 LEU A CA 1
ATOM 1723 C C . LEU A 1 214 ? 17.286 1.321 -12.018 1.00 85.81 214 LEU A C 1
ATOM 1725 O O . LEU A 1 214 ? 17.617 0.987 -10.879 1.00 85.81 214 LEU A O 1
ATOM 1729 N N . VAL A 1 215 ? 17.797 0.746 -13.109 1.00 87.00 215 VAL A N 1
ATOM 1730 C CA . VAL A 1 215 ? 18.685 -0.419 -13.072 1.00 87.00 215 VAL A CA 1
ATOM 1731 C C . VAL A 1 215 ? 20.107 -0.007 -13.472 1.00 87.00 215 VAL A C 1
ATOM 1733 O O . VAL A 1 215 ? 20.343 0.356 -14.629 1.00 87.00 215 VAL A O 1
ATOM 1736 N N . PRO A 1 216 ? 21.090 -0.089 -12.555 1.00 79.50 216 PRO A N 1
ATOM 1737 C CA . PRO A 1 216 ? 22.468 0.297 -12.839 1.00 79.50 216 PRO A CA 1
ATOM 1738 C C . PRO A 1 216 ? 23.148 -0.727 -13.761 1.00 79.50 216 PRO A C 1
ATOM 1740 O O . PRO A 1 216 ? 23.527 -1.816 -13.334 1.00 79.50 216 PRO A O 1
ATOM 1743 N N . GLY A 1 217 ? 23.339 -0.373 -15.034 1.00 81.69 217 GLY A N 1
ATOM 1744 C CA . GLY A 1 217 ? 23.933 -1.282 -16.026 1.00 81.69 217 GLY A CA 1
ATOM 1745 C C . GLY A 1 217 ? 25.418 -1.586 -15.819 1.00 81.69 217 GLY A C 1
ATOM 1746 O O . GLY A 1 217 ? 25.908 -2.611 -16.270 1.00 81.69 217 GLY A O 1
ATOM 1747 N N . ASN A 1 218 ? 26.148 -0.750 -15.080 1.00 79.81 218 ASN A N 1
ATOM 1748 C CA . ASN A 1 218 ? 27.596 -0.892 -14.881 1.00 79.81 218 ASN A CA 1
ATOM 1749 C C . ASN A 1 218 ? 28.015 -2.041 -13.942 1.00 79.81 218 ASN A C 1
ATOM 1751 O O . ASN A 1 218 ? 29.210 -2.311 -13.807 1.00 79.81 218 ASN A O 1
ATOM 1755 N N . ILE A 1 219 ? 27.065 -2.677 -13.254 1.00 77.88 219 ILE A N 1
ATOM 1756 C CA . ILE A 1 219 ? 27.322 -3.809 -12.350 1.00 77.88 219 ILE A CA 1
ATOM 1757 C C . ILE A 1 219 ? 26.717 -5.126 -12.848 1.00 77.88 219 ILE A C 1
ATOM 1759 O O . ILE A 1 219 ? 26.920 -6.153 -12.206 1.00 77.88 219 ILE A O 1
ATOM 1763 N N . ILE A 1 220 ? 25.994 -5.103 -13.970 1.00 78.56 220 ILE A N 1
ATOM 1764 C CA . ILE A 1 220 ? 25.301 -6.259 -14.546 1.00 78.56 220 ILE A CA 1
ATOM 1765 C C . ILE A 1 220 ? 25.965 -6.581 -15.892 1.00 78.56 220 ILE A C 1
ATOM 1767 O O . ILE A 1 220 ? 26.188 -5.659 -16.677 1.00 78.56 220 ILE A O 1
ATOM 1771 N N . PRO A 1 221 ? 26.291 -7.851 -16.198 1.00 85.00 221 PRO A N 1
ATOM 1772 C CA . PRO A 1 221 ? 26.776 -8.225 -17.524 1.00 85.00 221 PRO A CA 1
ATOM 1773 C C . PRO A 1 221 ? 25.845 -7.709 -18.626 1.00 85.00 221 PRO A C 1
ATOM 1775 O O . PRO A 1 221 ? 24.626 -7.855 -18.522 1.00 85.00 221 PRO A O 1
ATOM 1778 N N . ALA A 1 222 ? 26.412 -7.129 -19.687 1.00 87.12 222 ALA A N 1
ATOM 1779 C CA . ALA A 1 222 ? 25.646 -6.423 -20.719 1.00 87.12 222 ALA A CA 1
ATOM 1780 C C . ALA A 1 222 ? 24.528 -7.281 -21.340 1.00 87.12 222 ALA A C 1
ATOM 1782 O O . ALA A 1 222 ? 23.422 -6.791 -21.549 1.00 87.12 222 ALA A O 1
ATOM 1783 N N . GLN A 1 223 ? 24.787 -8.572 -21.564 1.00 87.88 223 GLN A N 1
ATOM 1784 C CA . GLN A 1 223 ?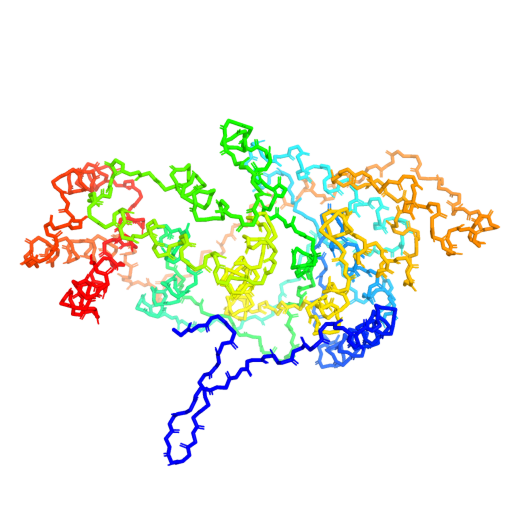 23.792 -9.520 -22.073 1.00 87.88 223 GLN A CA 1
ATOM 1785 C C . GLN A 1 223 ? 22.577 -9.645 -21.138 1.00 87.88 223 GLN A C 1
ATOM 1787 O O . GLN A 1 223 ? 21.442 -9.497 -21.582 1.00 87.88 223 GLN A O 1
ATOM 1792 N N . ILE A 1 224 ? 22.811 -9.842 -19.834 1.00 84.56 224 ILE A N 1
ATOM 1793 C CA . ILE A 1 224 ? 21.747 -9.956 -18.824 1.00 84.56 224 ILE A CA 1
ATOM 1794 C C . ILE A 1 224 ? 20.986 -8.634 -18.707 1.00 84.56 224 ILE A C 1
ATOM 1796 O O . ILE A 1 224 ? 19.761 -8.630 -18.629 1.00 84.56 224 ILE A O 1
ATOM 1800 N N . TYR A 1 225 ? 21.704 -7.509 -18.721 1.00 88.38 225 TYR A N 1
ATOM 1801 C CA . TYR A 1 225 ? 21.096 -6.185 -18.655 1.00 88.38 225 TYR A CA 1
ATOM 1802 C C . TYR A 1 225 ? 20.129 -5.940 -19.819 1.00 88.38 225 TYR A C 1
ATOM 1804 O O . TYR A 1 225 ? 18.996 -5.508 -19.605 1.00 88.38 225 TYR A O 1
ATOM 1812 N N . ASN A 1 226 ? 20.560 -6.257 -21.042 1.00 92.94 226 ASN A N 1
ATOM 1813 C CA . ASN A 1 226 ? 19.762 -6.059 -22.248 1.00 92.94 226 ASN A CA 1
ATOM 1814 C C . ASN A 1 226 ? 18.562 -7.014 -22.313 1.00 92.94 226 ASN A C 1
ATOM 1816 O O . ASN A 1 226 ? 17.465 -6.560 -22.631 1.00 92.94 226 ASN A O 1
ATOM 1820 N N . SER A 1 227 ? 18.736 -8.292 -21.952 1.00 91.31 227 SER A N 1
ATOM 1821 C CA . SER A 1 227 ? 17.619 -9.247 -21.866 1.00 91.31 227 SER A CA 1
ATOM 1822 C C . SER A 1 227 ? 16.587 -8.806 -20.817 1.00 91.31 227 SER A C 1
ATOM 1824 O O . SER A 1 227 ? 15.401 -8.688 -21.122 1.00 91.31 227 SER A O 1
ATOM 1826 N N . ALA A 1 228 ? 17.026 -8.428 -19.610 1.00 89.69 228 ALA A N 1
ATOM 1827 C CA . ALA A 1 228 ? 16.128 -7.946 -18.560 1.00 89.69 228 ALA A CA 1
ATOM 1828 C C . ALA A 1 228 ? 15.365 -6.676 -18.975 1.00 89.69 228 ALA A C 1
ATOM 1830 O O . ALA A 1 228 ? 14.171 -6.552 -18.693 1.00 89.69 228 ALA A O 1
ATOM 1831 N N . LYS A 1 229 ? 16.035 -5.753 -19.677 1.00 95.19 229 LYS A N 1
ATOM 1832 C CA . LYS A 1 229 ? 15.410 -4.551 -20.237 1.00 95.19 229 LYS A CA 1
ATOM 1833 C C . LYS A 1 229 ? 14.335 -4.895 -21.267 1.00 95.19 229 LYS A C 1
ATOM 1835 O O . LYS A 1 229 ? 13.249 -4.322 -21.205 1.00 95.19 229 LYS A O 1
ATOM 1840 N N . ALA A 1 230 ? 14.631 -5.810 -22.190 1.00 94.44 230 ALA A N 1
ATOM 1841 C CA . ALA A 1 230 ? 13.681 -6.257 -23.205 1.00 94.44 230 ALA A CA 1
ATOM 1842 C C . ALA A 1 230 ? 12.456 -6.909 -22.552 1.00 94.44 230 ALA A C 1
ATOM 1844 O O . ALA A 1 230 ? 11.339 -6.452 -22.758 1.00 94.44 230 ALA A O 1
ATOM 1845 N N . ILE A 1 231 ? 12.659 -7.874 -21.649 1.00 91.88 231 ILE A N 1
ATOM 1846 C CA . ILE A 1 231 ? 11.569 -8.545 -20.922 1.00 91.88 231 ILE A CA 1
ATOM 1847 C C . ILE A 1 231 ? 10.702 -7.539 -20.161 1.00 91.88 231 ILE A C 1
ATOM 1849 O O . ILE A 1 231 ? 9.474 -7.652 -20.168 1.00 91.88 231 ILE A O 1
ATOM 1853 N N . PHE A 1 232 ? 11.313 -6.548 -19.507 1.00 93.06 232 PHE A N 1
ATOM 1854 C CA . PHE A 1 232 ? 10.569 -5.492 -18.827 1.00 93.06 232 PHE A CA 1
ATOM 1855 C C . PHE A 1 232 ? 9.706 -4.682 -19.804 1.00 93.06 232 PHE A C 1
ATOM 1857 O O . PHE A 1 232 ? 8.509 -4.521 -19.561 1.00 93.06 232 PHE A O 1
ATOM 1864 N N . ALA A 1 233 ? 10.284 -4.212 -20.912 1.00 95.56 233 ALA A N 1
ATOM 1865 C CA . ALA A 1 233 ? 9.566 -3.446 -21.928 1.00 95.56 233 ALA A CA 1
ATOM 1866 C C . ALA A 1 233 ? 8.409 -4.247 -22.547 1.00 95.56 233 ALA A C 1
ATOM 1868 O O . ALA A 1 233 ? 7.291 -3.740 -22.644 1.00 95.56 233 ALA A O 1
ATOM 1869 N N . ASP A 1 234 ? 8.646 -5.514 -22.886 1.00 93.62 234 ASP A N 1
ATOM 1870 C CA . ASP A 1 234 ? 7.641 -6.456 -23.382 1.00 93.62 234 ASP A CA 1
ATOM 1871 C C . ASP A 1 234 ? 6.502 -6.630 -22.380 1.00 93.62 234 ASP A C 1
ATOM 1873 O O . ASP A 1 234 ? 5.326 -6.509 -22.725 1.00 93.62 234 ASP A O 1
ATOM 1877 N N . THR A 1 235 ? 6.848 -6.857 -21.113 1.00 90.88 235 THR A N 1
ATOM 1878 C CA . THR A 1 235 ? 5.858 -7.067 -20.057 1.00 90.88 235 THR A CA 1
ATOM 1879 C C . THR A 1 235 ? 4.987 -5.825 -19.881 1.00 90.88 235 THR A C 1
ATOM 1881 O O . THR A 1 235 ? 3.764 -5.951 -19.858 1.00 90.88 235 THR A O 1
ATOM 1884 N N . VAL A 1 236 ? 5.575 -4.624 -19.823 1.00 92.88 236 VAL A N 1
ATOM 1885 C CA . VAL A 1 236 ? 4.814 -3.364 -19.741 1.00 92.88 236 VAL A CA 1
ATOM 1886 C C . VAL A 1 236 ? 3.920 -3.182 -20.970 1.00 92.88 236 VAL A C 1
ATOM 1888 O O . VAL A 1 236 ? 2.744 -2.859 -20.813 1.00 92.88 236 VAL A O 1
ATOM 1891 N N . ALA A 1 237 ? 4.424 -3.451 -22.177 1.00 93.31 237 ALA A N 1
ATOM 1892 C CA . ALA A 1 237 ? 3.654 -3.312 -23.413 1.00 93.31 237 ALA A CA 1
ATOM 1893 C C . ALA A 1 237 ? 2.382 -4.177 -23.434 1.00 93.31 237 ALA A C 1
ATOM 1895 O O . ALA A 1 237 ? 1.351 -3.737 -23.949 1.00 93.31 237 ALA A O 1
ATOM 1896 N N . THR A 1 238 ? 2.424 -5.362 -22.817 1.00 90.00 238 THR A N 1
ATOM 1897 C CA . THR A 1 238 ? 1.264 -6.269 -22.715 1.00 90.00 238 THR A CA 1
ATOM 1898 C C . THR A 1 238 ? 0.235 -5.876 -21.653 1.00 90.00 238 THR A C 1
ATOM 1900 O O . THR A 1 238 ? -0.849 -6.456 -21.619 1.00 90.00 238 THR A O 1
ATOM 1903 N N . MET A 1 239 ? 0.535 -4.913 -20.776 1.00 89.31 239 MET A N 1
ATOM 1904 C CA . MET A 1 239 ? -0.410 -4.504 -19.735 1.00 89.31 239 MET A CA 1
ATOM 1905 C C . MET A 1 239 ? -1.611 -3.738 -20.316 1.00 89.31 239 MET A C 1
ATOM 1907 O O . MET A 1 239 ? -1.477 -3.085 -21.356 1.00 89.31 239 MET A O 1
ATOM 1911 N N . PRO A 1 240 ? -2.776 -3.745 -19.642 1.00 85.62 240 PRO A N 1
ATOM 1912 C CA . PRO A 1 240 ? -3.911 -2.915 -20.038 1.00 85.62 240 PRO A CA 1
ATOM 1913 C C . PRO A 1 240 ? -3.582 -1.413 -20.016 1.00 85.62 240 PRO A C 1
ATOM 1915 O O . PRO A 1 240 ? -2.794 -0.952 -19.188 1.00 85.62 240 PRO A O 1
ATOM 1918 N N . GLY A 1 241 ? -4.230 -0.647 -20.894 1.00 86.69 241 GLY A N 1
ATOM 1919 C CA . GLY A 1 241 ? -4.010 0.793 -21.073 1.00 86.69 241 GLY A CA 1
ATOM 1920 C C . GLY A 1 241 ? -3.428 1.126 -22.445 1.00 86.69 241 GLY A C 1
ATOM 1921 O O . GLY A 1 241 ? -2.948 0.237 -23.149 1.00 86.69 241 GLY A O 1
ATOM 1922 N N . ASN A 1 242 ? -3.482 2.406 -22.816 1.00 90.62 242 ASN A N 1
ATOM 1923 C CA . ASN A 1 242 ? -3.046 2.861 -24.140 1.00 90.62 242 ASN A CA 1
ATOM 1924 C C . ASN A 1 242 ? -1.571 3.269 -24.123 1.00 90.62 242 ASN A C 1
ATOM 1926 O O . ASN A 1 242 ? -0.762 2.673 -24.823 1.00 90.62 242 ASN A O 1
ATOM 1930 N N . ALA A 1 243 ? -1.227 4.237 -23.276 1.00 94.69 243 ALA A N 1
ATOM 1931 C CA . ALA A 1 243 ? 0.105 4.824 -23.193 1.00 94.69 243 ALA A CA 1
ATOM 1932 C C . ALA A 1 243 ? 0.960 4.230 -22.058 1.00 94.69 243 ALA A C 1
ATOM 1934 O O . ALA A 1 243 ? 0.458 3.502 -21.188 1.00 94.69 243 ALA A O 1
ATOM 1935 N N . PHE A 1 244 ? 2.256 4.553 -22.059 1.00 94.88 244 PHE A N 1
ATOM 1936 C CA . PHE A 1 244 ? 3.241 4.026 -21.114 1.00 94.88 244 PHE A CA 1
ATOM 1937 C C . PHE A 1 244 ? 2.836 4.221 -19.643 1.00 94.88 244 PHE A C 1
ATOM 1939 O O . PHE A 1 244 ? 2.830 3.251 -18.882 1.00 94.88 244 PHE A O 1
ATOM 1946 N N . LEU A 1 245 ? 2.453 5.436 -19.235 1.00 92.69 245 LEU A N 1
ATOM 1947 C CA . LEU A 1 245 ? 2.124 5.773 -17.845 1.00 92.69 245 LEU A CA 1
ATOM 1948 C C . LEU A 1 245 ? 0.927 4.970 -17.320 1.00 92.69 245 LEU A C 1
ATOM 1950 O O . LEU A 1 245 ? 0.907 4.558 -16.161 1.00 92.69 245 LEU A O 1
ATOM 1954 N N . GLN A 1 246 ? -0.050 4.682 -18.179 1.00 90.56 246 GLN A N 1
ATOM 1955 C CA . GLN A 1 246 ? -1.190 3.841 -17.812 1.00 90.56 246 GLN A CA 1
ATOM 1956 C C . GLN A 1 246 ? -0.763 2.380 -17.641 1.00 90.56 246 GLN A C 1
ATOM 1958 O O . GLN A 1 246 ? -1.136 1.727 -16.662 1.00 90.56 246 GLN A O 1
ATOM 1963 N N . LYS A 1 247 ? 0.042 1.875 -18.581 1.00 92.31 247 LYS A N 1
ATOM 1964 C CA . LYS A 1 247 ? 0.510 0.487 -18.595 1.00 92.31 247 LYS A CA 1
ATOM 1965 C C . LYS A 1 247 ? 1.479 0.182 -17.454 1.00 92.31 247 LYS A C 1
ATOM 1967 O O . LYS A 1 247 ? 1.409 -0.906 -16.889 1.00 92.31 247 LYS A O 1
ATOM 1972 N N . ILE A 1 248 ? 2.344 1.119 -17.061 1.00 92.00 248 ILE A N 1
ATOM 1973 C CA . ILE A 1 248 ? 3.281 0.914 -15.945 1.00 92.00 248 ILE A CA 1
ATOM 1974 C C . ILE A 1 248 ? 2.572 0.893 -14.582 1.00 92.00 248 ILE A C 1
ATOM 1976 O O . ILE A 1 248 ? 2.959 0.123 -13.700 1.00 92.00 248 ILE A O 1
ATOM 1980 N N . ASP A 1 249 ? 1.484 1.653 -14.424 1.00 90.31 249 ASP A N 1
ATOM 1981 C CA . ASP A 1 249 ? 0.621 1.554 -13.243 1.00 90.31 249 ASP A CA 1
ATOM 1982 C C . ASP A 1 249 ? -0.058 0.175 -13.175 1.00 90.31 249 ASP A C 1
ATOM 1984 O O . ASP A 1 249 ? -0.085 -0.462 -12.119 1.00 90.31 249 ASP A O 1
ATOM 1988 N N . GLN A 1 250 ? -0.534 -0.352 -14.310 1.00 87.12 250 GLN A N 1
ATOM 1989 C CA . GLN A 1 250 ? -1.058 -1.721 -14.360 1.00 87.12 250 GLN A CA 1
ATOM 1990 C C . GLN A 1 250 ? 0.036 -2.760 -14.092 1.00 87.12 250 GLN A C 1
ATOM 1992 O O . GLN A 1 250 ? -0.173 -3.668 -13.290 1.00 87.12 250 GLN A O 1
ATOM 1997 N N . HIS A 1 251 ? 1.227 -2.606 -14.674 1.00 88.75 251 HIS A N 1
ATOM 1998 C CA . HIS A 1 251 ? 2.372 -3.479 -14.409 1.00 88.75 251 HIS A CA 1
ATOM 1999 C C . HIS A 1 251 ? 2.648 -3.590 -12.902 1.00 88.75 251 HIS A C 1
ATOM 2001 O O . HIS A 1 251 ? 2.839 -4.689 -12.371 1.00 88.75 251 HIS A O 1
ATOM 2007 N N . TYR A 1 252 ? 2.617 -2.464 -12.183 1.00 85.69 252 TYR A N 1
ATOM 2008 C CA . TYR A 1 252 ? 2.737 -2.463 -10.729 1.00 85.69 252 TYR A CA 1
ATOM 2009 C C . TYR A 1 252 ? 1.623 -3.263 -10.043 1.00 85.69 252 TYR A C 1
ATOM 2011 O O . TYR A 1 252 ? 1.923 -4.145 -9.229 1.00 85.69 252 TYR A O 1
ATOM 2019 N N . ASN A 1 253 ? 0.366 -2.992 -10.399 1.00 81.38 253 ASN A N 1
ATOM 2020 C CA . ASN A 1 253 ? -0.809 -3.649 -9.824 1.00 81.38 253 ASN A CA 1
ATOM 2021 C C . ASN A 1 253 ? -0.779 -5.171 -10.017 1.00 81.38 253 ASN A C 1
ATOM 2023 O O . ASN A 1 253 ? -1.070 -5.928 -9.092 1.00 81.38 253 ASN A O 1
ATOM 2027 N N . PHE A 1 254 ? -0.385 -5.629 -11.203 1.00 78.69 254 PHE A N 1
ATOM 2028 C CA . PHE A 1 254 ? -0.387 -7.045 -11.549 1.00 78.69 254 PHE A CA 1
ATOM 2029 C C . PHE A 1 254 ? 0.811 -7.820 -10.976 1.00 78.69 254 PHE A C 1
ATOM 2031 O O . PHE A 1 254 ? 0.667 -8.999 -10.637 1.00 78.69 254 PHE A O 1
ATOM 2038 N N . LEU A 1 255 ? 1.986 -7.190 -10.857 1.00 77.25 255 LEU A N 1
ATOM 2039 C CA . LEU A 1 255 ? 3.234 -7.904 -10.551 1.00 77.25 255 LEU A CA 1
ATOM 2040 C C . LEU A 1 255 ? 3.839 -7.550 -9.192 1.00 77.25 255 LEU A C 1
ATOM 2042 O O . LEU A 1 255 ? 4.232 -8.448 -8.447 1.00 77.25 255 LEU A O 1
ATOM 2046 N N . ARG A 1 256 ? 3.908 -6.266 -8.831 1.00 70.75 256 ARG A N 1
ATOM 2047 C CA . ARG A 1 256 ? 4.623 -5.813 -7.624 1.00 70.75 256 ARG A CA 1
ATOM 2048 C C . ARG A 1 256 ? 3.719 -5.669 -6.406 1.00 70.75 256 ARG A C 1
ATOM 2050 O O . ARG A 1 256 ? 4.183 -5.893 -5.288 1.00 70.75 256 ARG A O 1
ATOM 2057 N N . HIS A 1 257 ? 2.434 -5.389 -6.607 1.00 63.56 257 HIS A N 1
ATOM 2058 C CA . HIS A 1 257 ? 1.452 -5.307 -5.524 1.00 63.56 257 HIS A CA 1
ATOM 2059 C C . HIS A 1 257 ? 1.434 -6.576 -4.654 1.00 63.56 257 HIS A C 1
ATOM 2061 O O . HIS A 1 257 ? 1.341 -6.500 -3.431 1.00 63.56 257 HIS A O 1
ATOM 2067 N N . ARG A 1 258 ? 1.609 -7.757 -5.268 1.00 65.31 258 ARG A N 1
ATOM 2068 C CA . ARG A 1 258 ? 1.670 -9.039 -4.544 1.00 65.31 258 ARG A CA 1
ATOM 2069 C C . ARG A 1 258 ? 2.745 -9.030 -3.465 1.00 65.31 258 ARG A C 1
ATOM 2071 O O . ARG A 1 258 ? 2.475 -9.452 -2.354 1.00 65.31 258 ARG A O 1
ATOM 2078 N N . PHE A 1 259 ? 3.926 -8.510 -3.781 1.00 64.81 259 PHE A N 1
ATOM 2079 C CA . PHE A 1 259 ? 5.018 -8.377 -2.827 1.00 64.81 259 PHE A CA 1
ATOM 2080 C C . PHE A 1 259 ? 4.753 -7.265 -1.803 1.00 64.81 259 PHE A C 1
ATOM 2082 O O . PHE A 1 259 ? 4.913 -7.475 -0.604 1.00 64.81 259 PHE A O 1
ATOM 2089 N N . HIS A 1 260 ? 4.310 -6.090 -2.268 1.00 69.12 260 HIS A N 1
ATOM 2090 C CA . HIS A 1 260 ? 4.129 -4.914 -1.412 1.00 69.12 260 HIS A CA 1
ATOM 2091 C C . HIS A 1 260 ? 3.104 -5.143 -0.285 1.00 69.12 260 HIS A C 1
ATOM 2093 O O . HIS A 1 260 ? 3.278 -4.628 0.818 1.00 69.12 260 HIS A O 1
ATOM 2099 N N . PHE A 1 261 ? 2.093 -5.987 -0.523 1.00 69.88 261 PHE A N 1
ATOM 2100 C CA . PHE A 1 261 ? 1.072 -6.339 0.473 1.00 69.88 261 PHE A CA 1
ATOM 2101 C C . PHE A 1 261 ? 1.174 -7.774 1.012 1.00 69.88 261 PHE A C 1
ATOM 2103 O O . PHE A 1 261 ? 0.437 -8.126 1.933 1.00 69.88 261 PHE A O 1
ATOM 2110 N N . ALA A 1 262 ? 2.142 -8.580 0.551 1.00 66.31 262 ALA A N 1
ATOM 2111 C CA . ALA A 1 262 ? 2.471 -9.874 1.169 1.00 66.31 262 ALA A CA 1
ATOM 2112 C C . ALA A 1 262 ? 3.038 -9.738 2.594 1.00 66.31 262 ALA A C 1
ATOM 2114 O O . ALA A 1 262 ? 3.164 -10.732 3.308 1.00 66.31 262 ALA A O 1
ATOM 2115 N N . HIS A 1 263 ? 3.297 -8.512 3.068 1.00 68.44 263 HIS A N 1
ATOM 2116 C CA . HIS A 1 263 ? 3.618 -8.240 4.468 1.00 68.44 263 HIS A CA 1
ATOM 2117 C C . HIS A 1 263 ? 2.574 -8.769 5.465 1.00 68.44 263 HIS A C 1
ATOM 2119 O O . HIS A 1 263 ? 2.917 -8.913 6.634 1.00 68.44 263 HIS A O 1
ATOM 2125 N N . GLY A 1 264 ? 1.348 -9.102 5.038 1.00 71.81 264 GLY A N 1
ATOM 2126 C CA . GLY A 1 264 ? 0.382 -9.817 5.878 1.00 71.81 264 GLY A CA 1
ATOM 2127 C C . GLY A 1 264 ? 0.911 -11.160 6.402 1.00 71.81 264 GLY A C 1
ATOM 2128 O O . GLY A 1 264 ? 0.761 -11.443 7.587 1.00 71.81 264 GLY A O 1
ATOM 2129 N N . ASN A 1 265 ? 1.621 -11.935 5.572 1.00 71.94 265 ASN A N 1
ATOM 2130 C CA . ASN A 1 265 ? 2.210 -13.215 5.988 1.00 71.94 265 ASN A CA 1
ATOM 2131 C C . ASN A 1 265 ? 3.309 -13.013 7.031 1.00 71.94 265 ASN A C 1
ATOM 2133 O O . ASN A 1 265 ? 3.357 -13.709 8.041 1.00 71.94 265 ASN A O 1
ATOM 2137 N N . ARG A 1 266 ? 4.159 -12.004 6.826 1.00 77.25 266 ARG A N 1
ATOM 2138 C CA . ARG A 1 266 ? 5.144 -11.606 7.832 1.00 77.25 266 ARG A CA 1
ATOM 2139 C C . ARG A 1 266 ? 4.472 -11.134 9.119 1.00 77.25 266 ARG A C 1
ATOM 2141 O O . ARG A 1 266 ? 4.941 -11.484 10.196 1.00 77.25 266 ARG A O 1
ATOM 2148 N N . GLY A 1 267 ? 3.412 -10.336 9.000 1.00 79.31 267 GLY A N 1
ATOM 2149 C CA . GLY A 1 267 ? 2.601 -9.885 10.124 1.00 79.31 267 GLY A CA 1
ATOM 2150 C C . GLY A 1 267 ? 2.175 -11.074 10.970 1.00 79.31 267 GLY A C 1
ATOM 2151 O O . GLY A 1 267 ? 2.521 -11.113 12.144 1.00 79.31 267 GLY A O 1
ATOM 2152 N N . LEU A 1 268 ? 1.569 -12.093 10.350 1.00 80.31 268 LEU A N 1
ATOM 2153 C CA . LEU A 1 268 ? 1.149 -13.324 11.027 1.00 80.31 268 LEU A CA 1
ATOM 2154 C C . LEU A 1 268 ? 2.288 -13.978 11.814 1.00 80.31 268 LEU A C 1
ATOM 2156 O O . LEU A 1 268 ? 2.086 -14.347 12.966 1.00 80.31 268 LEU A O 1
ATOM 2160 N N . ARG A 1 269 ? 3.497 -14.061 11.243 1.00 77.81 269 ARG A N 1
ATOM 2161 C CA . ARG A 1 269 ? 4.670 -14.621 11.942 1.00 77.81 269 ARG A CA 1
ATOM 2162 C C . ARG A 1 269 ? 5.137 -13.769 13.118 1.00 77.81 269 ARG A C 1
ATOM 2164 O O . ARG A 1 269 ? 5.743 -14.304 14.037 1.00 77.81 269 ARG A O 1
ATOM 2171 N N . LEU A 1 270 ? 4.871 -12.466 13.092 1.00 79.62 270 LEU A N 1
ATOM 2172 C CA . LEU A 1 270 ? 5.089 -11.534 14.202 1.00 79.62 270 LEU A CA 1
ATOM 2173 C C . LEU A 1 270 ? 3.862 -11.434 15.131 1.00 79.62 270 LEU A C 1
ATOM 2175 O O . LEU A 1 270 ? 3.852 -10.607 16.040 1.00 79.62 270 LEU A O 1
ATOM 2179 N N . GLY A 1 271 ? 2.835 -12.262 14.903 1.00 80.00 271 GLY A N 1
ATOM 2180 C CA . GLY A 1 271 ? 1.552 -12.256 15.605 1.00 80.00 271 GLY A CA 1
ATOM 2181 C C . GLY A 1 271 ? 0.581 -11.149 15.152 1.00 80.00 271 GLY A C 1
ATOM 2182 O O . GLY A 1 271 ? -0.560 -11.064 15.603 1.00 80.00 271 GLY A O 1
ATOM 2183 N N . GLU A 1 272 ? 0.985 -10.278 14.241 1.00 87.06 272 GLU A N 1
ATOM 2184 C CA . GLU A 1 272 ? 0.191 -9.136 13.808 1.00 87.06 272 GLU A CA 1
ATOM 2185 C C . GLU A 1 272 ? -0.757 -9.508 12.658 1.00 87.06 272 GLU A C 1
ATOM 2187 O O . GLU A 1 272 ? -0.338 -9.905 11.571 1.00 87.06 272 GLU A O 1
ATOM 2192 N N . LEU A 1 273 ? -2.057 -9.310 12.858 1.00 89.44 273 LEU A N 1
ATOM 2193 C CA . LEU A 1 273 ? -3.063 -9.479 11.815 1.00 89.44 273 LEU A CA 1
ATOM 2194 C C . LEU A 1 273 ? -3.237 -8.185 11.033 1.00 89.44 273 LEU A C 1
ATOM 2196 O O . LEU A 1 273 ? -3.845 -7.231 11.511 1.00 89.44 273 LEU A O 1
ATOM 2200 N N . MET A 1 274 ? -2.736 -8.151 9.804 1.00 90.69 274 MET A N 1
ATOM 2201 C CA . MET A 1 274 ? -2.978 -7.027 8.905 1.00 90.69 274 MET A CA 1
ATOM 2202 C C . MET A 1 274 ? -4.347 -7.164 8.231 1.00 90.69 274 MET A C 1
ATOM 2204 O O . MET A 1 274 ? -4.616 -8.167 7.574 1.00 90.69 274 MET A O 1
ATOM 2208 N N . TYR A 1 275 ? -5.189 -6.136 8.343 1.00 92.19 275 TYR A N 1
ATOM 2209 C CA . TYR A 1 275 ? -6.479 -6.061 7.657 1.00 92.19 275 TYR A CA 1
ATOM 2210 C C . TYR A 1 275 ? -6.541 -4.834 6.741 1.00 92.19 275 TYR A C 1
ATOM 2212 O O . TYR A 1 275 ? -6.256 -3.708 7.159 1.00 92.19 275 TYR A O 1
ATOM 2220 N N . LEU A 1 276 ? -6.908 -5.071 5.478 1.00 92.69 276 LEU A N 1
ATOM 2221 C CA . LEU A 1 276 ? -6.855 -4.100 4.383 1.00 92.69 276 LEU A CA 1
ATOM 2222 C C . LEU A 1 276 ? -8.264 -3.891 3.799 1.00 92.69 276 LEU A C 1
ATOM 2224 O O . LEU A 1 276 ? -8.607 -4.515 2.794 1.00 92.69 276 LEU A O 1
ATOM 2228 N N . PRO A 1 277 ? -9.108 -3.039 4.414 1.00 93.06 277 PRO A N 1
ATOM 2229 C CA . PRO A 1 277 ? -10.522 -2.924 4.040 1.00 93.06 277 PRO A CA 1
ATOM 2230 C C . PRO A 1 277 ? -10.741 -2.366 2.633 1.00 93.06 277 PRO A C 1
ATOM 2232 O O . PRO A 1 277 ? -11.803 -2.577 2.049 1.00 93.06 277 PRO A O 1
ATOM 2235 N N . LEU A 1 278 ? -9.753 -1.653 2.090 1.00 92.81 278 LEU A N 1
ATOM 2236 C CA . LEU A 1 278 ? -9.839 -1.065 0.759 1.00 92.81 278 LEU A CA 1
ATOM 2237 C C . LEU A 1 278 ? -9.523 -2.060 -0.356 1.00 92.81 278 LEU A C 1
ATOM 2239 O O . LEU A 1 278 ? -9.799 -1.735 -1.497 1.00 92.81 278 LEU A O 1
ATOM 2243 N N . ILE A 1 279 ? -8.988 -3.254 -0.073 1.00 89.88 279 ILE A N 1
ATOM 2244 C CA . ILE A 1 279 ? -8.734 -4.256 -1.117 1.00 89.88 279 ILE A CA 1
ATOM 2245 C C . ILE A 1 279 ? -10.037 -5.010 -1.405 1.00 89.88 279 ILE A C 1
ATOM 2247 O O . ILE A 1 279 ? -10.360 -6.035 -0.792 1.00 89.88 279 ILE A O 1
ATOM 2251 N N . ASP A 1 280 ? -10.813 -4.473 -2.344 1.00 90.38 280 ASP A N 1
ATOM 2252 C CA . ASP A 1 280 ? -12.056 -5.062 -2.844 1.00 90.38 280 ASP A CA 1
ATOM 2253 C C . ASP A 1 280 ? -12.072 -5.105 -4.377 1.00 90.38 280 ASP A C 1
ATOM 2255 O O . ASP A 1 280 ? -11.592 -4.187 -5.052 1.00 90.38 280 ASP A O 1
ATOM 2259 N N . ARG A 1 281 ? -12.649 -6.175 -4.936 1.00 87.94 281 ARG A N 1
ATOM 2260 C CA . ARG A 1 281 ? -12.793 -6.333 -6.389 1.00 87.94 281 ARG A CA 1
ATOM 2261 C C . ARG A 1 281 ? -13.696 -5.258 -6.994 1.00 87.94 281 ARG A C 1
ATOM 2263 O O . ARG A 1 281 ? -13.441 -4.822 -8.108 1.00 87.94 281 ARG A O 1
ATOM 2270 N N . HIS A 1 282 ? -14.718 -4.813 -6.266 1.00 92.44 282 HIS A N 1
ATOM 2271 C CA . HIS A 1 282 ? -15.680 -3.827 -6.744 1.00 92.44 282 HIS A CA 1
ATOM 2272 C C . HIS A 1 282 ? -15.060 -2.429 -6.776 1.00 92.44 282 HIS A C 1
ATOM 2274 O O . HIS A 1 282 ? -15.272 -1.694 -7.732 1.00 92.44 282 HIS A O 1
ATOM 2280 N N . PHE A 1 283 ? -14.189 -2.089 -5.817 1.00 93.38 283 PHE A N 1
ATOM 2281 C CA . PHE A 1 283 ? -13.378 -0.871 -5.915 1.00 93.38 283 PHE A CA 1
ATOM 2282 C C . PHE A 1 283 ? -12.404 -0.925 -7.095 1.00 93.38 283 PHE A C 1
ATOM 2284 O O . PHE A 1 283 ? -12.249 0.066 -7.806 1.00 93.38 283 PHE A O 1
ATOM 2291 N N . TYR A 1 284 ? -11.792 -2.084 -7.360 1.00 89.12 284 TYR A N 1
ATOM 2292 C CA . TYR A 1 284 ? -10.969 -2.249 -8.557 1.00 89.12 284 TYR A CA 1
ATOM 2293 C C . TYR A 1 284 ? -11.790 -2.053 -9.839 1.00 89.12 284 TYR A C 1
ATOM 2295 O O . TYR A 1 284 ? -11.389 -1.258 -10.685 1.00 89.12 284 TYR A O 1
ATOM 2303 N N . GLN A 1 285 ? -12.964 -2.681 -9.949 1.00 88.75 285 GLN A N 1
ATOM 2304 C CA . GLN A 1 285 ? -13.880 -2.512 -11.082 1.00 88.75 285 GLN A CA 1
ATOM 2305 C C . GLN A 1 285 ? -14.323 -1.055 -11.257 1.00 88.75 285 GLN A C 1
ATOM 2307 O O . GLN A 1 285 ? -14.212 -0.527 -12.357 1.00 88.75 285 GLN A O 1
ATOM 2312 N N . ALA A 1 286 ? -14.716 -0.371 -10.178 1.00 92.44 286 ALA A N 1
ATOM 2313 C CA . ALA A 1 286 ? -15.030 1.057 -10.213 1.00 92.44 286 ALA A CA 1
ATOM 2314 C C . ALA A 1 286 ? -13.831 1.880 -10.710 1.00 92.44 286 ALA A C 1
ATOM 2316 O O . ALA A 1 286 ? -13.985 2.807 -11.499 1.00 92.44 286 ALA A O 1
ATOM 2317 N N . SER A 1 287 ? -12.608 1.526 -10.304 1.00 91.12 287 SER A N 1
ATOM 2318 C CA . SER A 1 287 ? -11.418 2.213 -10.805 1.00 91.12 287 SER A CA 1
ATOM 2319 C C . SER A 1 287 ? -11.255 2.055 -12.321 1.00 91.12 287 SER A C 1
ATOM 2321 O O . SER A 1 287 ? -10.772 2.982 -12.959 1.00 91.12 287 SER A O 1
ATOM 2323 N N . LEU A 1 288 ? -11.678 0.944 -12.935 1.00 86.94 288 LEU A N 1
ATOM 2324 C CA . LEU A 1 288 ? -11.551 0.745 -14.384 1.00 86.94 288 LEU A CA 1
ATOM 2325 C C . LEU A 1 288 ? -12.405 1.726 -15.199 1.00 86.94 288 LEU A C 1
ATOM 2327 O O . LEU A 1 288 ? -11.968 2.117 -16.277 1.00 86.94 288 LEU A O 1
ATOM 2331 N N . CYS A 1 289 ? -13.528 2.199 -14.653 1.00 89.69 289 CYS A N 1
ATOM 2332 C CA . CYS A 1 289 ? -14.392 3.208 -15.279 1.00 89.69 289 CYS A CA 1
ATOM 2333 C C . CYS A 1 289 ? -13.787 4.626 -15.274 1.00 89.69 289 CYS A C 1
ATOM 2335 O O . CYS A 1 289 ? -14.336 5.535 -15.891 1.00 89.69 289 CYS A O 1
ATOM 2337 N N . LEU A 1 290 ? -12.691 4.850 -14.540 1.00 90.19 290 LEU A N 1
ATOM 2338 C CA . LEU A 1 290 ? -12.075 6.167 -14.394 1.00 90.19 290 LEU A CA 1
ATOM 2339 C C . LEU A 1 290 ? -11.005 6.424 -15.457 1.00 90.19 290 LEU A C 1
ATOM 2341 O O . LEU A 1 290 ? -10.139 5.578 -15.717 1.00 90.19 290 LEU A O 1
ATOM 2345 N N . THR A 1 291 ? -10.985 7.652 -15.977 1.00 88.44 291 THR A N 1
ATOM 2346 C CA . THR A 1 291 ? -9.877 8.141 -16.805 1.00 88.44 291 THR A CA 1
ATOM 2347 C C . THR A 1 291 ? -8.576 8.182 -15.999 1.00 88.44 291 THR A C 1
ATOM 2349 O O . THR A 1 291 ? -8.579 8.225 -14.765 1.00 88.44 291 THR A O 1
ATOM 2352 N N . HIS A 1 292 ? -7.429 8.209 -16.684 1.00 85.88 292 HIS A N 1
ATOM 2353 C CA . HIS A 1 292 ? -6.132 8.299 -16.007 1.00 85.88 292 HIS A CA 1
ATOM 2354 C C . HIS A 1 292 ? -6.042 9.528 -15.083 1.00 85.88 292 HIS A C 1
ATOM 2356 O O . HIS A 1 292 ? -5.641 9.391 -13.932 1.00 85.88 292 HIS A O 1
ATOM 2362 N N . SER A 1 293 ? -6.518 10.696 -15.532 1.00 87.69 293 SER A N 1
ATOM 2363 C CA . SER A 1 293 ? -6.562 11.925 -14.721 1.00 87.69 293 SER A CA 1
ATOM 2364 C C . SER A 1 293 ? -7.454 11.790 -13.473 1.00 87.69 293 SER A C 1
ATOM 2366 O O . SER A 1 293 ? -7.100 12.228 -12.375 1.00 87.69 293 SER A O 1
ATOM 2368 N N . GLN A 1 294 ? -8.600 11.114 -13.592 1.00 90.94 294 GLN A N 1
ATOM 2369 C CA . GLN A 1 294 ? -9.465 10.835 -12.442 1.00 90.94 294 GLN A CA 1
ATOM 2370 C C . GLN A 1 294 ? -8.804 9.869 -11.446 1.00 90.94 294 GLN A C 1
ATOM 2372 O O . GLN A 1 294 ? -8.931 10.047 -10.233 1.00 90.94 294 GLN A O 1
ATOM 2377 N N . LYS A 1 295 ? -8.058 8.870 -11.932 1.00 90.38 295 LYS A N 1
ATOM 2378 C CA . LYS A 1 295 ? -7.280 7.961 -11.076 1.00 90.38 295 LYS A CA 1
ATOM 2379 C C . LYS A 1 295 ? -6.180 8.708 -10.332 1.00 90.38 295 LYS A C 1
ATOM 2381 O O . LYS A 1 295 ? -6.122 8.628 -9.106 1.00 90.38 295 LYS A O 1
ATOM 2386 N N . THR A 1 296 ? -5.329 9.450 -11.039 1.00 87.31 296 THR A N 1
ATOM 2387 C CA . THR A 1 296 ? -4.178 10.150 -10.440 1.00 87.31 296 THR A CA 1
ATOM 2388 C C . THR A 1 296 ? -4.609 11.241 -9.461 1.00 87.31 296 THR A C 1
ATOM 2390 O O . THR A 1 296 ? -4.011 11.374 -8.392 1.00 87.31 296 THR A O 1
ATOM 2393 N N . SER A 1 297 ? -5.712 11.949 -9.737 1.00 87.69 297 SER A N 1
ATOM 2394 C CA . SER A 1 297 ? -6.293 12.902 -8.776 1.00 87.69 297 SER A CA 1
ATOM 2395 C C . SER A 1 297 ? -6.820 12.223 -7.505 1.00 87.69 297 SER A C 1
ATOM 2397 O O . SER A 1 297 ? -6.909 12.857 -6.450 1.00 87.69 297 SER A O 1
ATOM 2399 N N . GLY A 1 298 ? -7.102 10.919 -7.566 1.00 90.62 298 GLY A N 1
ATOM 2400 C CA . GLY A 1 298 ? -7.576 10.108 -6.453 1.00 90.62 298 GLY A CA 1
ATOM 2401 C C . GLY A 1 298 ? -9.092 10.063 -6.310 1.00 90.62 298 GLY A C 1
ATOM 2402 O O . GLY A 1 298 ? -9.564 9.835 -5.197 1.00 90.62 298 GLY A O 1
ATOM 2403 N N . LYS A 1 299 ? -9.841 10.261 -7.406 1.00 93.44 299 LYS A N 1
ATOM 2404 C CA . LYS A 1 299 ? -11.312 10.344 -7.411 1.00 93.44 299 LYS A CA 1
ATOM 2405 C C . LYS A 1 299 ? -11.988 9.209 -6.642 1.00 93.44 299 LYS A C 1
ATOM 2407 O O . LYS A 1 299 ? -12.815 9.489 -5.789 1.00 93.44 299 LYS A O 1
ATOM 2412 N N . LEU A 1 300 ? -11.606 7.949 -6.872 1.00 94.62 300 LEU A N 1
ATOM 2413 C CA . LEU A 1 300 ? -12.242 6.826 -6.171 1.00 94.62 300 LEU A CA 1
ATOM 2414 C C . LEU A 1 300 ? -12.077 6.916 -4.649 1.00 94.62 300 LEU A C 1
ATOM 2416 O O . LEU A 1 300 ? -13.026 6.691 -3.910 1.00 94.62 300 LEU A O 1
ATOM 2420 N N . VAL A 1 301 ? -10.878 7.257 -4.175 1.00 94.44 301 VAL A N 1
ATOM 2421 C CA . VAL A 1 301 ? -10.602 7.367 -2.736 1.00 94.44 301 VAL A CA 1
ATOM 2422 C C . VAL A 1 301 ? -11.344 8.561 -2.133 1.00 94.44 301 VAL A C 1
ATOM 2424 O O . VAL A 1 301 ? -11.874 8.443 -1.030 1.00 94.44 301 VAL A O 1
ATOM 2427 N N . PHE A 1 302 ? -11.429 9.674 -2.870 1.00 94.38 302 PHE A N 1
ATOM 2428 C CA . PHE A 1 302 ? -12.265 10.815 -2.498 1.00 94.38 302 PHE A CA 1
ATOM 2429 C C . PHE A 1 302 ? -13.730 10.400 -2.343 1.00 94.38 302 PHE A C 1
ATOM 2431 O O . PHE A 1 302 ? -14.300 10.639 -1.283 1.00 94.38 302 PHE A O 1
ATOM 2438 N N . ASP A 1 303 ? -14.303 9.725 -3.344 1.00 95.75 303 ASP A N 1
ATOM 2439 C CA . ASP A 1 303 ? -15.7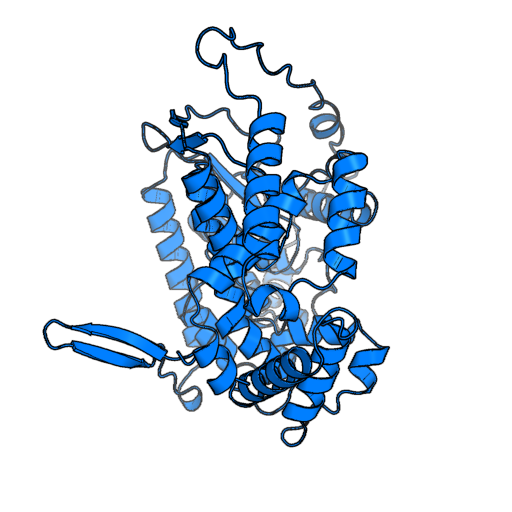15 9.328 -3.355 1.00 95.75 303 ASP A CA 1
ATOM 2440 C C . ASP A 1 303 ? -16.031 8.281 -2.268 1.00 95.75 303 ASP A C 1
ATOM 2442 O O . ASP A 1 303 ? -17.097 8.337 -1.656 1.00 95.75 303 ASP A O 1
ATOM 2446 N N . ILE A 1 304 ? -15.097 7.368 -1.955 1.00 95.94 304 ILE A N 1
ATOM 2447 C CA . ILE A 1 304 ? -15.217 6.454 -0.802 1.00 95.94 304 ILE A CA 1
ATOM 2448 C C . ILE A 1 304 ? -15.365 7.254 0.495 1.00 95.94 304 ILE A C 1
ATOM 2450 O O . ILE A 1 304 ? -16.265 6.985 1.288 1.00 95.94 304 ILE A O 1
ATOM 2454 N N . VAL A 1 305 ? -14.483 8.230 0.726 1.00 95.38 305 VAL A N 1
ATOM 2455 C CA . VAL A 1 305 ? -14.542 9.069 1.930 1.00 95.38 305 VAL A CA 1
ATOM 2456 C C . VAL A 1 305 ? -15.819 9.903 1.933 1.00 95.38 305 VAL A C 1
ATOM 2458 O O . VAL A 1 305 ? -16.513 9.934 2.944 1.00 95.38 305 VAL A O 1
ATOM 2461 N N . ASP A 1 306 ? -16.161 10.518 0.804 1.00 94.00 306 ASP A N 1
ATOM 2462 C CA . ASP A 1 306 ? -17.290 11.437 0.668 1.00 94.00 306 ASP A CA 1
ATOM 2463 C C . ASP A 1 306 ? -18.633 10.767 0.985 1.00 94.00 306 ASP A C 1
ATOM 2465 O O . ASP A 1 306 ? -19.465 11.333 1.692 1.00 94.00 306 ASP A O 1
ATOM 2469 N N . ARG A 1 307 ? -18.812 9.517 0.542 1.00 94.62 307 ARG A N 1
ATOM 2470 C CA . ARG A 1 307 ? -20.039 8.735 0.774 1.00 94.62 307 ARG A CA 1
ATOM 2471 C C . ARG A 1 307 ? -20.170 8.175 2.182 1.00 94.62 307 ARG A C 1
ATOM 2473 O O . ARG A 1 307 ? -21.268 7.792 2.584 1.00 94.62 307 ARG A O 1
ATOM 2480 N N . ILE A 1 308 ? -19.067 8.063 2.921 1.00 94.50 308 ILE A N 1
ATOM 2481 C CA . ILE A 1 308 ? -19.080 7.511 4.279 1.00 94.50 308 ILE A CA 1
ATOM 2482 C C . ILE A 1 308 ? -19.022 8.625 5.328 1.00 94.50 308 ILE A C 1
ATOM 2484 O O . ILE A 1 308 ? -19.848 8.663 6.236 1.00 94.50 308 ILE A O 1
ATOM 2488 N N . ASN A 1 309 ? -18.015 9.490 5.238 1.00 93.06 309 ASN A N 1
ATOM 2489 C CA . ASN A 1 309 ? -17.761 10.577 6.173 1.00 93.06 309 ASN A CA 1
ATOM 2490 C C . ASN A 1 309 ? -17.034 11.734 5.448 1.00 93.06 309 ASN A C 1
ATOM 2492 O O . ASN A 1 309 ? -15.799 11.803 5.473 1.00 93.06 309 ASN A O 1
ATOM 2496 N N . PRO A 1 310 ? -17.780 12.662 4.824 1.00 91.25 310 PRO A N 1
ATOM 2497 C CA . PRO A 1 310 ? -17.223 13.719 3.975 1.00 91.25 310 PRO A CA 1
ATOM 2498 C C . PRO A 1 310 ? -16.360 14.732 4.738 1.00 91.25 310 PRO A C 1
ATOM 2500 O O . PRO A 1 310 ? -15.495 15.372 4.144 1.00 91.25 310 PRO A O 1
ATOM 2503 N N . TYR A 1 311 ? -16.512 14.855 6.062 1.00 88.81 311 TYR A N 1
ATOM 2504 C CA . TYR A 1 311 ? -15.689 15.760 6.872 1.00 88.81 311 TYR A CA 1
ATOM 2505 C C . TYR A 1 311 ? -14.199 15.400 6.828 1.00 88.81 311 TYR A C 1
ATOM 2507 O O . TYR A 1 311 ? -13.344 16.279 6.927 1.00 88.81 311 TYR A O 1
ATOM 2515 N N . LEU A 1 312 ? -13.863 14.125 6.604 1.00 91.62 312 LEU A N 1
ATOM 2516 C CA . LEU A 1 312 ? -12.475 13.696 6.419 1.00 91.62 312 LEU A CA 1
ATOM 2517 C C . LEU A 1 312 ? -11.827 14.296 5.158 1.00 91.62 312 LEU A C 1
ATOM 2519 O O . LEU A 1 312 ? -10.601 14.425 5.135 1.00 91.62 312 LEU A O 1
ATOM 2523 N N . ASN A 1 313 ? -12.613 14.693 4.147 1.00 91.56 313 ASN A N 1
ATOM 2524 C CA . ASN A 1 313 ? -12.121 15.372 2.942 1.00 91.56 313 ASN A CA 1
ATOM 2525 C C . ASN A 1 313 ? -11.820 16.864 3.162 1.00 91.56 313 ASN A C 1
ATOM 2527 O O . ASN A 1 313 ? -11.110 17.453 2.350 1.00 91.56 313 ASN A O 1
ATOM 2531 N N . LEU A 1 314 ? -12.306 17.462 4.256 1.00 86.69 314 LEU A N 1
ATOM 2532 C CA . LEU A 1 314 ? -12.072 18.874 4.589 1.00 86.69 314 LEU A CA 1
ATOM 2533 C C . LEU A 1 314 ? -10.765 19.116 5.350 1.00 86.69 314 LEU A C 1
ATOM 2535 O O . LEU A 1 314 ? -10.286 20.244 5.431 1.00 86.69 314 LEU A O 1
ATOM 2539 N N . ILE A 1 315 ? -10.190 18.071 5.942 1.00 87.38 315 ILE A N 1
ATOM 2540 C CA . ILE A 1 315 ? -8.938 18.178 6.693 1.00 87.38 315 ILE A CA 1
ATOM 2541 C C . ILE A 1 315 ? -7.774 18.243 5.693 1.00 87.38 315 ILE A C 1
ATOM 2543 O O . ILE A 1 315 ? -7.763 17.530 4.691 1.00 87.38 315 ILE A O 1
ATOM 2547 N N . GLU A 1 316 ? -6.759 19.058 5.968 1.00 83.88 316 GLU A N 1
ATOM 2548 C CA . GLU A 1 316 ? -5.555 19.166 5.132 1.00 83.88 316 GLU A CA 1
ATOM 2549 C C . GLU A 1 316 ? -4.867 17.810 4.937 1.00 83.88 316 GLU A C 1
ATOM 2551 O O . GLU A 1 316 ? -4.685 17.075 5.902 1.00 83.88 316 GLU A O 1
ATOM 2556 N N . TYR A 1 317 ? -4.494 17.451 3.710 1.00 84.69 317 TYR A N 1
ATOM 2557 C CA . TYR A 1 317 ? -3.781 16.203 3.431 1.00 84.69 317 TYR A CA 1
ATOM 2558 C C . TYR A 1 317 ? -2.270 16.385 3.581 1.00 84.69 317 TYR A C 1
ATOM 2560 O O . TYR A 1 317 ? -1.733 17.483 3.431 1.00 84.69 317 TYR A O 1
ATOM 2568 N N . ASP A 1 318 ? -1.567 15.285 3.853 1.00 75.12 318 ASP A N 1
ATOM 2569 C CA . ASP A 1 318 ? -0.108 15.277 3.745 1.00 75.12 318 ASP A CA 1
ATOM 2570 C C . ASP A 1 318 ? 0.333 15.540 2.285 1.00 75.12 318 ASP A C 1
ATOM 2572 O O . ASP A 1 318 ? 1.218 16.359 2.030 1.00 75.12 318 ASP A O 1
ATOM 2576 N N . SER A 1 319 ? -0.371 14.949 1.317 1.00 76.31 319 SER A N 1
ATOM 2577 C CA . SER A 1 319 ? -0.235 15.280 -0.104 1.00 76.31 319 SER A CA 1
ATOM 2578 C C . SER A 1 319 ? -0.929 16.599 -0.472 1.00 76.31 319 SER A C 1
ATOM 2580 O O . SER A 1 319 ? -1.557 17.246 0.363 1.00 76.31 319 SER A O 1
ATOM 2582 N N . SER A 1 320 ? -0.911 16.958 -1.760 1.00 73.06 320 SER A N 1
ATOM 2583 C CA . SER A 1 320 ? -1.769 18.025 -2.286 1.00 73.06 320 SER A CA 1
ATOM 2584 C C . SER A 1 320 ? -3.235 17.825 -1.878 1.00 73.06 320 SER A C 1
ATOM 2586 O O . SER A 1 320 ? -3.737 16.691 -1.823 1.00 73.06 320 SER A O 1
ATOM 2588 N N . ALA A 1 321 ? -3.898 18.945 -1.576 1.00 72.00 321 ALA A N 1
ATOM 2589 C CA . ALA A 1 321 ? -5.327 18.991 -1.300 1.00 72.00 321 ALA A CA 1
ATOM 2590 C C . ALA A 1 321 ? -6.137 18.490 -2.506 1.00 72.00 321 ALA A C 1
ATOM 2592 O O . ALA A 1 321 ? -5.637 18.421 -3.633 1.00 72.00 321 ALA A O 1
ATOM 2593 N N . TRP A 1 322 ? -7.400 18.139 -2.266 1.00 80.50 322 TRP A N 1
ATOM 2594 C CA . TRP A 1 322 ? -8.342 17.890 -3.353 1.00 80.50 322 TRP A CA 1
ATOM 2595 C C . TRP A 1 322 ? -8.512 19.149 -4.205 1.00 80.50 322 TRP A C 1
ATOM 2597 O O . TRP A 1 322 ? -8.432 20.269 -3.695 1.00 80.50 322 TRP A O 1
ATOM 2607 N N . SER A 1 323 ? -8.741 18.966 -5.505 1.00 76.00 323 SER A N 1
ATOM 2608 C CA . SER A 1 323 ? -9.079 20.093 -6.378 1.00 76.00 323 SER A CA 1
ATOM 2609 C C . SER A 1 323 ? -10.383 20.755 -5.918 1.00 76.00 323 SER A C 1
ATOM 2611 O O . SER A 1 323 ? -11.250 20.099 -5.332 1.00 76.00 323 SER A O 1
ATOM 2613 N N . GLN A 1 324 ? -10.536 22.052 -6.205 1.00 73.00 324 GLN A N 1
ATOM 2614 C CA . GLN A 1 324 ? -11.784 22.765 -5.913 1.00 73.00 324 GLN A CA 1
ATOM 2615 C C . GLN A 1 324 ? -12.973 22.118 -6.628 1.00 73.00 324 GLN A C 1
ATOM 2617 O O . GLN A 1 324 ? -14.040 22.010 -6.038 1.00 73.00 324 GLN A O 1
ATOM 2622 N N . ASP A 1 325 ? -12.764 21.582 -7.832 1.00 74.44 325 ASP A N 1
ATOM 2623 C CA . ASP A 1 325 ? -13.792 20.840 -8.563 1.00 74.44 325 ASP A CA 1
ATOM 2624 C C . ASP A 1 325 ? -14.238 19.581 -7.810 1.00 74.44 325 ASP A C 1
ATOM 2626 O O . ASP A 1 325 ? -15.433 19.326 -7.696 1.00 74.44 325 ASP A O 1
ATOM 2630 N N . GLN A 1 326 ? -13.306 18.806 -7.243 1.00 78.31 326 GLN A N 1
ATOM 2631 C CA . GLN A 1 326 ? -13.649 17.622 -6.444 1.00 78.31 326 GLN A CA 1
ATOM 2632 C C . GLN A 1 326 ? -14.433 17.998 -5.183 1.00 78.31 326 GLN A C 1
ATOM 2634 O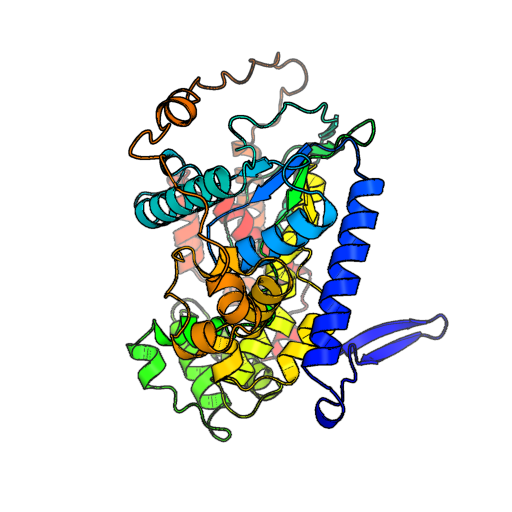 O . GLN A 1 326 ? -15.465 17.395 -4.899 1.00 78.31 326 GLN A O 1
ATOM 2639 N N . LEU A 1 327 ? -13.979 19.017 -4.449 1.00 76.00 327 LEU A N 1
ATOM 2640 C CA . LEU A 1 327 ? -14.690 19.508 -3.264 1.00 76.00 327 LEU A CA 1
ATOM 2641 C C . LEU A 1 327 ? -16.075 20.058 -3.628 1.00 76.00 327 LEU A C 1
ATOM 2643 O O . LEU A 1 327 ? -17.054 19.761 -2.948 1.00 76.00 327 LEU A O 1
ATOM 2647 N N . GLY A 1 328 ? -16.165 20.796 -4.734 1.00 67.00 328 GLY A N 1
ATOM 2648 C CA . GLY A 1 328 ? -17.403 21.342 -5.275 1.00 67.00 328 GLY A CA 1
ATOM 2649 C C . GLY A 1 328 ? -18.375 20.269 -5.761 1.00 67.00 328 GLY A C 1
ATOM 2650 O O . GLY A 1 328 ? -19.576 20.486 -5.687 1.00 67.00 328 GLY A O 1
ATOM 2651 N N . GLN A 1 329 ? -17.899 19.101 -6.198 1.00 77.44 329 GLN A N 1
ATOM 2652 C CA . GLN A 1 329 ? -18.736 17.964 -6.610 1.00 77.44 329 GLN A CA 1
ATOM 2653 C C . GLN A 1 329 ? -19.282 17.137 -5.437 1.00 77.44 329 GLN A C 1
ATOM 2655 O O . GLN A 1 329 ? -20.162 16.295 -5.648 1.00 77.44 329 GLN A O 1
ATOM 2660 N N . SER A 1 330 ? -18.802 17.364 -4.211 1.00 76.56 330 SER A N 1
ATOM 2661 C CA . SER A 1 330 ? -19.312 16.659 -3.038 1.00 76.56 330 SER A CA 1
ATOM 2662 C C . SER A 1 330 ? -20.759 17.060 -2.752 1.00 76.56 330 SER A C 1
ATOM 2664 O O . SER A 1 330 ? -21.055 18.094 -2.144 1.00 76.56 330 SER A O 1
ATOM 2666 N N . LYS A 1 331 ? -21.691 16.184 -3.142 1.00 72.06 331 LYS A N 1
ATOM 2667 C CA . LYS A 1 331 ? -23.125 16.325 -2.835 1.00 72.06 331 LYS A CA 1
ATOM 2668 C C . LYS A 1 331 ? -23.374 16.378 -1.323 1.00 72.06 331 LYS A C 1
ATOM 2670 O O . LYS A 1 331 ? -24.376 16.938 -0.880 1.00 72.06 331 LYS A O 1
ATOM 2675 N N . TYR A 1 332 ? -22.481 15.784 -0.532 1.00 66.81 332 TYR A N 1
ATOM 2676 C CA . TYR A 1 332 ? -22.604 15.717 0.917 1.00 66.81 332 TYR A CA 1
ATOM 2677 C C . TYR A 1 332 ? -22.054 16.964 1.607 1.00 66.81 332 TYR A C 1
ATOM 2679 O O . TYR A 1 332 ? -22.686 17.425 2.552 1.00 66.81 332 TYR A O 1
ATOM 2687 N N . LEU A 1 333 ? -20.964 17.566 1.118 1.00 66.31 333 LEU A N 1
ATOM 2688 C CA . LEU A 1 333 ? -20.470 18.855 1.616 1.00 66.31 333 LEU A CA 1
ATOM 2689 C C . LEU A 1 333 ? -21.402 20.005 1.238 1.00 66.31 333 LEU A C 1
ATOM 2691 O O . LEU A 1 333 ? -21.655 20.881 2.061 1.00 66.31 333 LEU A O 1
ATOM 2695 N N . GLN A 1 334 ? -21.993 19.959 0.042 1.00 65.81 334 GLN A N 1
ATOM 2696 C CA . GLN A 1 334 ? -23.041 20.905 -0.345 1.00 65.81 334 GLN A CA 1
ATOM 2697 C C . GLN A 1 334 ? -24.233 20.853 0.623 1.00 65.81 334 GLN A C 1
ATOM 2699 O O . GLN A 1 334 ? -24.724 21.899 1.039 1.00 65.81 334 GLN A O 1
ATOM 2704 N N . LYS A 1 335 ? -24.653 19.656 1.061 1.00 60.25 335 LYS A N 1
ATOM 2705 C CA . LYS A 1 335 ? -25.689 19.488 2.099 1.00 60.25 335 LYS A CA 1
ATOM 2706 C C . LYS A 1 335 ? -25.197 19.840 3.510 1.00 60.25 335 LYS A C 1
ATOM 2708 O O . LYS A 1 335 ? -25.966 20.370 4.306 1.00 60.25 335 LYS A O 1
ATOM 2713 N N . ALA A 1 336 ? -23.931 19.565 3.821 1.00 52.28 336 ALA A N 1
ATOM 2714 C CA . ALA A 1 336 ? -23.313 19.844 5.116 1.00 52.28 336 ALA A CA 1
ATOM 2715 C C . ALA A 1 336 ? -22.921 21.316 5.312 1.00 52.28 336 ALA A C 1
ATOM 2717 O O . ALA A 1 336 ? -22.609 21.693 6.430 1.00 52.28 336 ALA A O 1
ATOM 2718 N N . SER A 1 337 ? -23.019 22.174 4.290 1.00 48.09 337 SER A N 1
ATOM 2719 C CA . SER A 1 337 ? -22.945 23.640 4.440 1.00 48.09 337 SER A CA 1
ATOM 2720 C C . SER A 1 337 ? -23.997 24.215 5.415 1.00 48.09 337 SER A C 1
ATOM 2722 O O . SER A 1 337 ? -23.872 25.350 5.866 1.00 48.09 337 SER A O 1
ATOM 2724 N N . ILE A 1 338 ? -24.993 23.403 5.795 1.00 47.66 338 ILE A N 1
ATOM 2725 C CA . ILE A 1 338 ? -26.001 23.677 6.833 1.00 47.66 338 ILE A CA 1
ATOM 2726 C C . ILE A 1 338 ? -25.519 23.240 8.238 1.00 47.66 338 ILE A C 1
ATOM 2728 O O . ILE A 1 338 ? -25.982 23.755 9.255 1.00 47.66 338 ILE A O 1
ATOM 2732 N N . LEU A 1 339 ? -24.564 22.311 8.324 1.00 41.28 339 LEU A N 1
ATOM 2733 C CA . LEU A 1 339 ? -23.970 21.819 9.566 1.00 41.28 339 LEU A CA 1
ATOM 2734 C C . LEU A 1 339 ? -22.691 22.609 9.856 1.00 41.28 339 LEU A C 1
ATOM 2736 O O . LEU A 1 339 ? -21.663 22.424 9.206 1.00 41.28 339 LEU A O 1
ATOM 2740 N N . LYS A 1 340 ? -22.744 23.488 10.864 1.00 48.59 340 LYS A N 1
ATOM 2741 C CA . LYS A 1 340 ? -21.533 24.103 11.421 1.00 48.59 340 LYS A CA 1
ATOM 2742 C C . LYS A 1 340 ? -20.539 22.987 11.740 1.00 48.59 340 LYS A C 1
ATOM 2744 O O . LYS A 1 340 ? -20.879 22.056 12.474 1.00 48.59 340 LYS A O 1
ATOM 2749 N N . LEU A 1 341 ? -19.321 23.090 11.199 1.00 49.81 341 LEU A N 1
ATOM 2750 C CA . LEU A 1 341 ? -18.190 22.324 11.717 1.00 49.81 341 LEU A CA 1
ATOM 2751 C C . LEU A 1 341 ? -18.211 22.475 13.246 1.00 49.81 341 LEU A C 1
ATOM 2753 O O . LEU A 1 341 ? -18.445 23.594 13.711 1.00 49.81 341 LEU A O 1
ATOM 2757 N N . PRO A 1 342 ? -18.031 21.398 14.029 1.00 50.03 342 PRO A N 1
ATOM 2758 C CA . PRO A 1 342 ? -17.999 21.508 15.481 1.00 50.03 342 PRO A CA 1
ATOM 2759 C C . PRO A 1 342 ? -17.044 22.638 15.875 1.00 50.03 342 PRO A C 1
ATOM 2761 O O . PRO A 1 342 ? -15.898 22.632 15.421 1.00 50.03 342 PRO A O 1
ATOM 2764 N N . ASP A 1 343 ? -17.529 23.616 16.652 1.00 42.81 343 ASP A N 1
ATOM 2765 C CA . ASP A 1 343 ? -16.727 24.754 17.111 1.00 42.81 343 ASP A CA 1
ATOM 2766 C C . ASP A 1 343 ? -15.484 24.212 17.818 1.00 42.81 343 ASP A C 1
ATOM 2768 O O . ASP A 1 343 ? -15.534 23.716 18.949 1.00 42.81 343 ASP A O 1
ATOM 2772 N N . PHE A 1 344 ? -14.354 24.261 17.120 1.00 45.84 344 PHE A N 1
ATOM 2773 C CA . PHE A 1 344 ? -13.114 23.682 17.593 1.00 45.84 344 PHE A CA 1
ATOM 2774 C C . PHE A 1 344 ? -12.467 24.667 18.568 1.00 45.84 344 PHE A C 1
ATOM 2776 O O . PHE A 1 344 ? -11.566 25.421 18.214 1.00 45.84 344 PHE A O 1
ATOM 2783 N N . LYS A 1 345 ? -12.911 24.661 19.830 1.00 39.72 345 LYS A N 1
ATOM 2784 C CA . LYS A 1 345 ? -12.252 25.377 20.942 1.00 39.72 345 LYS A CA 1
ATOM 2785 C C . LYS A 1 345 ? -10.969 24.671 21.417 1.00 39.72 345 LYS A C 1
ATOM 2787 O O . LYS A 1 345 ? -10.663 24.654 22.602 1.00 39.72 345 LYS A O 1
ATOM 2792 N N . GLY A 1 346 ? -10.230 24.054 20.497 1.00 43.66 346 GLY A N 1
ATOM 2793 C CA . GLY A 1 346 ? -8.961 23.376 20.751 1.00 43.66 346 GLY A CA 1
ATOM 2794 C C . GLY A 1 346 ? -7.784 24.217 20.273 1.00 43.66 346 GLY A C 1
ATOM 2795 O O . GLY A 1 346 ? -7.015 23.774 19.424 1.00 43.66 346 GLY A O 1
ATOM 2796 N N . SER A 1 347 ? -7.666 25.454 20.755 1.00 38.28 347 SER A N 1
ATOM 2797 C CA . SER A 1 347 ? -6.451 26.244 20.574 1.00 38.28 347 SER A CA 1
ATOM 2798 C C . SER A 1 347 ? -5.359 25.707 21.504 1.00 38.28 347 SER A C 1
ATOM 2800 O O . SER A 1 347 ? -5.384 25.962 22.702 1.00 38.28 347 SER A O 1
ATOM 2802 N N . GLY A 1 348 ? -4.377 24.998 20.951 1.00 38.03 348 GLY A N 1
ATOM 2803 C CA . GLY A 1 348 ? -2.996 25.151 21.417 1.00 38.03 348 GLY A CA 1
ATOM 2804 C C . GLY A 1 348 ? -2.371 24.071 22.298 1.00 38.03 348 GLY A C 1
ATOM 2805 O O . GLY A 1 348 ? -1.146 24.055 22.368 1.00 38.03 348 GLY A O 1
ATOM 2806 N N . GLU A 1 349 ? -3.103 23.129 22.894 1.00 37.72 349 GLU A N 1
ATOM 2807 C CA . GLU A 1 349 ? -2.438 22.016 23.592 1.00 37.72 349 GLU A CA 1
ATOM 2808 C C . GLU A 1 349 ? -2.185 20.848 22.640 1.00 37.72 349 GLU A C 1
ATOM 2810 O O . GLU A 1 349 ? -2.875 19.832 22.592 1.00 37.72 349 GLU A O 1
ATOM 2815 N N . TYR A 1 350 ? -1.114 21.006 21.861 1.00 40.06 350 TYR A N 1
ATOM 2816 C CA . TYR A 1 350 ? -0.298 19.865 21.472 1.00 40.06 350 TYR A CA 1
ATOM 2817 C C . TYR A 1 350 ? -0.020 19.079 22.774 1.00 40.06 350 TYR A C 1
ATOM 2819 O O . TYR A 1 350 ? 0.458 19.674 23.740 1.00 40.06 350 TYR A O 1
ATOM 2827 N N . HIS A 1 351 ? -0.302 17.773 22.829 1.00 42.47 351 HIS A N 1
ATOM 2828 C CA . HIS A 1 351 ? 0.132 16.891 23.924 1.00 42.47 351 HIS A CA 1
ATOM 2829 C C . HIS A 1 351 ? 1.449 16.182 23.534 1.00 42.47 351 HIS A C 1
ATOM 2831 O O . HIS A 1 351 ? 1.470 14.958 23.404 1.00 42.47 351 HIS A O 1
ATOM 2837 N N . PRO A 1 352 ? 2.590 16.882 23.328 1.00 39.00 352 PRO A N 1
ATOM 2838 C CA . PRO A 1 352 ? 3.842 16.200 23.034 1.00 39.00 352 PRO A CA 1
ATOM 2839 C C . PRO A 1 352 ? 4.333 15.433 24.262 1.00 39.00 352 PRO A C 1
ATOM 2841 O O . PRO A 1 352 ? 5.035 14.440 24.109 1.00 39.00 352 PRO A O 1
ATOM 2844 N N . LYS A 1 353 ? 3.955 15.843 25.484 1.00 39.19 353 LYS A N 1
ATOM 2845 C CA . LYS A 1 353 ? 4.477 15.242 26.720 1.00 39.19 353 LYS A CA 1
ATOM 2846 C C . LYS A 1 353 ? 4.269 13.728 26.799 1.00 39.19 353 LYS A C 1
ATOM 2848 O O . LYS A 1 353 ? 5.118 13.056 27.367 1.00 39.19 353 LYS A O 1
ATOM 2853 N N . ILE A 1 354 ? 3.220 13.188 26.182 1.00 42.38 354 ILE A N 1
ATOM 2854 C CA . ILE A 1 354 ? 2.872 11.772 26.341 1.00 42.38 354 ILE A CA 1
ATOM 2855 C C . ILE A 1 354 ? 3.706 10.859 25.418 1.00 42.38 354 ILE A C 1
ATOM 2857 O O . ILE A 1 354 ? 4.063 9.752 25.807 1.00 42.38 354 ILE A O 1
ATOM 2861 N N . LEU A 1 355 ? 4.140 11.346 24.248 1.00 37.00 355 LEU A N 1
ATOM 2862 C CA . LEU A 1 355 ? 5.074 10.616 23.370 1.00 37.00 355 LEU A CA 1
ATOM 2863 C C . LEU A 1 355 ? 6.550 10.881 23.711 1.00 37.00 355 LEU A C 1
ATOM 2865 O O . LEU A 1 355 ? 7.433 10.122 23.312 1.00 37.00 355 LEU A O 1
ATOM 2869 N N . LEU A 1 356 ? 6.853 11.968 24.431 1.00 37.78 356 LEU A N 1
ATOM 2870 C CA . LEU A 1 356 ? 8.233 12.345 24.740 1.00 37.78 356 LEU A CA 1
ATOM 2871 C C . LEU A 1 356 ? 8.866 11.501 25.864 1.00 37.78 356 LEU A C 1
ATOM 2873 O O . LEU A 1 356 ? 10.093 11.411 25.870 1.00 37.78 356 LEU A O 1
ATOM 2877 N N . ASP A 1 357 ? 8.069 10.876 26.739 1.00 36.31 357 ASP A N 1
ATOM 2878 C CA . ASP A 1 357 ? 8.541 10.203 27.968 1.00 36.31 357 ASP A CA 1
ATOM 2879 C C . ASP A 1 357 ? 8.606 8.661 27.869 1.00 36.31 357 ASP A C 1
ATOM 2881 O O . ASP A 1 357 ? 9.092 7.970 28.765 1.00 36.31 357 ASP A O 1
ATOM 2885 N N . SER A 1 358 ? 8.185 8.076 26.740 1.00 36.75 358 SER A N 1
ATOM 2886 C CA . SER A 1 358 ? 8.214 6.618 26.529 1.00 36.75 358 SER A CA 1
ATOM 2887 C C . SER A 1 358 ? 9.602 6.072 26.152 1.00 36.75 358 SER A C 1
ATOM 2889 O O . SER A 1 358 ? 9.718 4.935 25.696 1.00 36.75 358 SER A O 1
ATOM 2891 N N . SER A 1 359 ? 10.674 6.859 26.306 1.00 33.59 359 SER A N 1
ATOM 2892 C CA . SER A 1 359 ? 12.059 6.413 26.105 1.00 33.59 359 SER A CA 1
ATOM 2893 C C . SER A 1 359 ? 12.673 5.791 27.359 1.00 33.59 359 SER A C 1
ATOM 2895 O O . SER A 1 359 ? 13.898 5.813 27.509 1.00 33.59 359 SER A O 1
ATOM 2897 N N . LYS A 1 360 ? 11.863 5.212 28.259 1.00 34.34 360 LYS A N 1
ATOM 2898 C CA . LYS A 1 360 ? 12.398 4.211 29.184 1.00 34.34 360 LYS A CA 1
ATOM 2899 C C . LYS A 1 360 ? 13.032 3.132 28.318 1.00 34.34 360 LYS A C 1
ATOM 2901 O O . LYS A 1 360 ? 12.343 2.410 27.601 1.00 34.34 360 LYS A O 1
ATOM 2906 N N . LYS A 1 361 ? 14.367 3.107 28.316 1.00 31.56 361 LYS A N 1
ATOM 2907 C CA . LYS A 1 361 ? 15.154 2.026 27.739 1.00 31.56 361 LYS A CA 1
ATOM 2908 C C . LYS A 1 361 ? 14.539 0.746 28.282 1.00 31.56 361 LYS A C 1
ATOM 2910 O O . LYS A 1 361 ? 14.570 0.525 29.488 1.00 31.56 361 LYS A O 1
ATOM 2915 N N . PHE A 1 362 ? 13.931 -0.040 27.402 1.00 29.97 362 PHE A N 1
ATOM 2916 C CA . PHE A 1 362 ? 13.638 -1.425 27.704 1.00 29.97 362 PHE A CA 1
ATOM 2917 C C . PHE A 1 362 ? 14.994 -2.065 27.986 1.00 29.97 362 PHE A C 1
ATOM 2919 O O . PHE A 1 362 ? 15.748 -2.383 27.064 1.00 29.97 362 PHE A O 1
ATOM 2926 N N . GLU A 1 363 ? 15.345 -2.179 29.263 1.00 26.89 363 GLU A N 1
ATOM 2927 C CA . GLU A 1 363 ? 16.255 -3.223 29.685 1.00 26.89 363 GLU A CA 1
ATOM 2928 C C . GLU A 1 363 ? 15.544 -4.513 29.311 1.00 26.89 363 GLU A C 1
ATOM 2930 O O . GLU A 1 363 ? 14.549 -4.903 29.918 1.00 26.89 363 GLU A O 1
ATOM 2935 N N . VAL A 1 364 ? 15.993 -5.117 28.211 1.00 30.27 364 VAL A N 1
ATOM 2936 C CA . VAL A 1 364 ? 15.686 -6.511 27.923 1.00 30.27 364 VAL A CA 1
ATOM 2937 C C . VAL A 1 364 ? 16.065 -7.250 29.202 1.00 30.27 364 VAL A C 1
ATOM 2939 O O . VAL A 1 364 ? 17.241 -7.168 29.575 1.00 30.27 364 VAL A O 1
ATOM 2942 N N . PRO A 1 365 ? 15.122 -7.910 29.902 1.00 32.16 365 PRO A N 1
ATOM 2943 C CA . PRO A 1 365 ? 15.472 -8.713 31.057 1.00 32.16 365 PRO A CA 1
ATOM 2944 C C . PRO A 1 365 ? 16.608 -9.625 30.620 1.00 32.16 365 PRO A C 1
ATOM 2946 O O . PRO A 1 365 ? 16.502 -10.272 29.573 1.00 32.16 365 PRO A O 1
ATOM 2949 N N . SER A 1 366 ? 17.717 -9.616 31.353 1.00 34.81 366 SER A N 1
ATOM 2950 C CA . SER A 1 366 ? 18.800 -10.569 31.160 1.00 34.81 366 SER A CA 1
ATOM 2951 C C . SER A 1 366 ? 18.234 -11.957 31.449 1.00 34.81 366 SER A C 1
ATOM 2953 O O . SER A 1 366 ? 18.284 -12.461 32.567 1.00 34.81 366 SER A O 1
ATOM 2955 N N . ILE A 1 367 ? 17.614 -12.558 30.433 1.00 38.56 367 ILE A N 1
ATOM 2956 C CA . ILE A 1 367 ? 17.144 -13.932 30.485 1.00 38.56 367 ILE A CA 1
ATOM 2957 C C . ILE A 1 367 ? 18.387 -14.762 30.771 1.00 38.56 367 ILE A C 1
ATOM 2959 O O . ILE A 1 367 ? 19.390 -14.674 30.057 1.00 38.56 367 ILE A O 1
ATOM 2963 N N . SER A 1 368 ? 18.328 -15.517 31.862 1.00 39.03 368 SER A N 1
ATOM 2964 C CA . SER A 1 368 ? 19.360 -16.455 32.262 1.00 39.03 368 SER A CA 1
ATOM 2965 C C . SER A 1 368 ? 19.748 -17.322 31.060 1.00 39.03 368 SER A C 1
ATOM 2967 O O . SER A 1 368 ? 18.934 -18.022 30.463 1.00 39.03 368 SER A O 1
ATOM 2969 N N . ASN A 1 369 ? 21.025 -17.242 30.689 1.00 39.75 369 ASN A N 1
ATOM 2970 C CA . ASN A 1 369 ? 21.656 -17.909 29.546 1.00 39.75 369 ASN A CA 1
ATOM 2971 C C . ASN A 1 369 ? 21.680 -19.452 29.641 1.00 39.75 369 ASN A C 1
ATOM 2973 O O . ASN A 1 369 ? 22.526 -20.084 29.014 1.00 39.75 369 ASN A O 1
ATOM 2977 N N . SER A 1 370 ? 20.808 -20.097 30.418 1.00 41.69 370 SER A N 1
ATOM 2978 C CA . SER A 1 370 ? 20.950 -21.525 30.721 1.00 41.69 370 SER A CA 1
ATOM 2979 C C . SER A 1 370 ? 20.469 -22.469 29.612 1.00 41.69 370 SER A C 1
ATOM 2981 O O . SER A 1 370 ? 20.764 -23.655 29.695 1.00 41.69 370 SER A O 1
ATOM 2983 N N . ILE A 1 371 ? 19.799 -21.977 28.556 1.00 44.25 371 ILE A N 1
ATOM 2984 C CA . ILE A 1 371 ? 19.404 -22.801 27.386 1.00 44.25 371 ILE A CA 1
ATOM 2985 C C . ILE A 1 371 ? 19.852 -22.185 26.035 1.00 44.25 371 ILE A C 1
ATOM 2987 O O . ILE A 1 371 ? 19.855 -22.856 25.010 1.00 44.25 371 ILE A O 1
ATOM 2991 N N . ALA A 1 372 ? 20.333 -20.934 26.016 1.00 40.88 372 ALA A N 1
ATOM 2992 C CA . ALA A 1 372 ? 20.843 -20.257 24.808 1.00 40.88 372 ALA A CA 1
ATOM 2993 C C . ALA A 1 372 ? 22.384 -20.297 24.668 1.00 40.88 372 ALA A C 1
ATOM 2995 O O . ALA A 1 372 ? 22.972 -19.545 23.885 1.00 40.88 372 ALA A O 1
ATOM 2996 N N . SER A 1 373 ? 23.066 -21.156 25.428 1.00 44.72 373 SER A N 1
ATOM 2997 C CA . SER A 1 373 ? 24.522 -21.309 25.407 1.00 44.72 373 SER A CA 1
ATOM 2998 C C . SER A 1 373 ? 24.982 -22.228 24.265 1.00 44.72 373 SER A C 1
ATOM 3000 O O . SER A 1 373 ? 25.194 -23.420 24.443 1.00 44.72 373 SER A O 1
ATOM 3002 N N . SER A 1 374 ? 25.142 -21.662 23.063 1.00 45.75 374 SER A N 1
ATOM 3003 C CA . SER A 1 374 ? 26.194 -22.055 22.088 1.00 45.75 374 SER A CA 1
ATOM 3004 C C . SER A 1 374 ? 26.060 -21.368 20.724 1.00 45.75 374 SER A C 1
ATOM 3006 O O . SER A 1 374 ? 27.026 -21.350 19.958 1.00 45.75 374 SER A O 1
ATOM 3008 N N . TYR A 1 375 ? 24.920 -20.747 20.399 1.00 50.41 375 TYR A N 1
ATOM 3009 C CA . TYR A 1 375 ? 24.756 -20.110 19.090 1.00 50.41 375 TYR A CA 1
ATOM 3010 C C . TYR A 1 375 ? 25.418 -18.725 19.032 1.00 50.41 375 TYR A C 1
ATOM 3012 O O . TYR A 1 375 ? 24.801 -17.684 19.270 1.00 50.41 375 TYR A O 1
ATOM 3020 N N . ASN A 1 376 ? 26.700 -18.693 18.664 1.00 74.31 376 ASN A N 1
ATOM 3021 C CA . ASN A 1 376 ? 27.368 -17.451 18.295 1.00 74.31 376 ASN A CA 1
ATOM 3022 C C . ASN A 1 376 ? 26.907 -17.021 16.891 1.00 74.31 376 ASN A C 1
ATOM 3024 O O . ASN A 1 376 ? 27.435 -17.479 15.875 1.00 74.31 376 ASN A O 1
ATOM 3028 N N . ARG A 1 377 ? 25.933 -16.101 16.845 1.00 66.88 377 ARG A N 1
ATOM 3029 C CA . ARG A 1 377 ? 25.375 -15.512 15.614 1.00 66.88 377 ARG A CA 1
ATOM 3030 C C . ARG A 1 377 ? 26.452 -15.083 14.619 1.00 66.88 377 ARG A C 1
ATOM 3032 O O . ARG A 1 377 ? 26.302 -15.300 13.420 1.00 66.88 377 ARG A O 1
ATOM 3039 N N . GLN A 1 378 ? 27.509 -14.433 15.099 1.00 74.50 378 GLN A N 1
ATOM 3040 C CA . GLN A 1 378 ? 28.560 -13.926 14.226 1.00 74.50 378 GLN A CA 1
ATOM 3041 C C . GLN A 1 378 ? 29.367 -15.074 13.620 1.00 74.50 378 GLN A C 1
ATOM 3043 O O . GLN A 1 378 ? 29.653 -15.040 12.425 1.00 74.50 378 GLN A O 1
ATOM 3048 N N . SER A 1 379 ? 29.673 -16.105 14.409 1.00 75.88 379 SER A N 1
ATOM 3049 C CA . SER A 1 379 ? 30.345 -17.311 13.920 1.00 75.88 379 SER A CA 1
ATOM 3050 C C . SER A 1 379 ? 29.501 -18.060 12.889 1.00 75.88 379 SER A C 1
ATOM 3052 O O . SER A 1 379 ? 30.033 -18.421 11.845 1.00 75.88 379 SER A O 1
ATOM 3054 N N . ALA A 1 380 ? 28.196 -18.225 13.125 1.00 75.31 380 ALA A N 1
ATOM 3055 C CA . ALA A 1 380 ? 27.294 -18.901 12.190 1.00 75.31 380 ALA A CA 1
ATOM 3056 C C . ALA A 1 380 ? 27.174 -18.153 10.850 1.00 75.31 380 ALA A C 1
ATOM 3058 O O . ALA A 1 380 ? 27.329 -18.746 9.784 1.00 75.31 380 ALA A O 1
ATOM 3059 N N . LEU A 1 381 ? 26.998 -16.827 10.891 1.00 76.88 381 LEU A N 1
ATOM 3060 C CA . LEU A 1 381 ? 26.957 -16.001 9.680 1.00 76.88 381 LEU A CA 1
ATOM 3061 C C . LEU A 1 381 ? 28.288 -16.023 8.917 1.00 76.88 381 LEU A C 1
ATOM 3063 O O . LEU A 1 381 ? 28.296 -16.044 7.689 1.00 76.88 381 LEU A O 1
ATOM 3067 N N . MET A 1 382 ? 29.418 -16.020 9.628 1.00 80.25 382 MET A N 1
ATOM 3068 C CA . MET A 1 382 ? 30.741 -16.094 9.005 1.00 80.25 382 MET A CA 1
ATOM 3069 C C . MET A 1 382 ? 31.024 -17.465 8.393 1.00 80.25 382 MET A C 1
ATOM 3071 O O . MET A 1 382 ? 31.605 -17.520 7.311 1.00 80.25 382 MET A O 1
ATOM 3075 N N . ALA A 1 383 ? 30.614 -18.551 9.052 1.00 82.94 383 ALA A N 1
ATOM 3076 C CA . ALA A 1 383 ? 30.695 -19.898 8.497 1.00 82.94 383 ALA A CA 1
ATOM 3077 C C . ALA A 1 383 ? 29.877 -19.983 7.203 1.00 82.94 383 ALA A C 1
ATOM 3079 O O . ALA A 1 383 ? 30.435 -20.281 6.151 1.00 82.94 383 ALA A O 1
ATOM 3080 N N . ARG A 1 384 ? 28.608 -19.552 7.238 1.00 83.88 384 ARG A N 1
ATOM 3081 C CA . ARG A 1 384 ? 27.744 -19.570 6.052 1.00 83.88 384 ARG A CA 1
ATOM 3082 C C . ARG A 1 384 ? 28.286 -18.719 4.906 1.00 83.88 384 ARG A C 1
ATOM 3084 O O . ARG A 1 384 ? 28.267 -19.144 3.756 1.00 83.88 384 ARG A O 1
ATOM 3091 N N . LEU A 1 385 ? 28.814 -17.531 5.207 1.00 83.81 385 LEU A N 1
ATOM 3092 C CA . LEU A 1 385 ? 29.427 -16.675 4.193 1.00 83.81 385 LEU A CA 1
ATOM 3093 C C . LEU A 1 385 ? 30.638 -17.348 3.534 1.00 83.81 385 LEU A C 1
ATOM 3095 O O . LEU A 1 385 ? 30.785 -17.267 2.317 1.00 83.81 385 LEU A O 1
ATOM 3099 N N . ARG A 1 386 ? 31.499 -18.010 4.317 1.00 83.19 386 ARG A N 1
ATOM 3100 C CA . ARG A 1 386 ? 32.644 -18.761 3.778 1.00 83.19 386 ARG A CA 1
ATOM 3101 C C . ARG A 1 386 ? 32.182 -19.905 2.890 1.00 83.19 386 ARG A C 1
ATOM 3103 O O . ARG A 1 386 ? 32.702 -20.027 1.785 1.00 83.19 386 ARG A O 1
ATOM 3110 N N . ASP A 1 387 ? 31.184 -20.665 3.327 1.00 87.25 387 ASP A N 1
ATOM 3111 C CA . ASP A 1 387 ? 30.628 -21.777 2.555 1.00 87.25 387 ASP A CA 1
ATOM 3112 C C . ASP A 1 387 ? 30.057 -21.291 1.221 1.00 87.25 387 ASP A C 1
ATOM 3114 O O . ASP A 1 387 ? 30.345 -21.865 0.170 1.00 87.25 387 ASP A O 1
ATOM 3118 N N . ASN A 1 388 ? 29.306 -20.186 1.234 1.00 84.19 388 ASN A N 1
ATOM 3119 C CA . ASN A 1 388 ? 28.760 -19.612 0.010 1.00 84.19 388 ASN A CA 1
ATOM 3120 C C . ASN A 1 388 ? 29.860 -19.100 -0.917 1.00 84.19 388 ASN A C 1
ATOM 3122 O O . ASN A 1 388 ? 29.817 -19.364 -2.113 1.00 84.19 388 ASN A O 1
ATOM 3126 N N . LEU A 1 389 ? 30.870 -18.399 -0.396 1.00 83.44 389 LEU A N 1
ATOM 3127 C CA . LEU A 1 389 ? 31.995 -17.939 -1.215 1.00 83.44 389 LEU A CA 1
ATOM 3128 C C . LEU A 1 389 ? 32.799 -19.116 -1.786 1.00 83.44 389 LEU A C 1
ATOM 3130 O O . LEU A 1 389 ? 33.226 -19.066 -2.941 1.00 83.44 389 LEU A O 1
ATOM 3134 N N . GLN A 1 390 ? 32.970 -20.195 -1.022 1.00 84.69 390 GLN A N 1
ATOM 3135 C CA . GLN A 1 390 ? 33.630 -21.410 -1.493 1.00 84.69 390 GLN A CA 1
ATOM 3136 C C . GLN A 1 390 ? 32.817 -22.103 -2.593 1.00 84.69 390 GLN A C 1
ATOM 3138 O O . GLN A 1 390 ? 33.391 -22.490 -3.608 1.00 84.69 390 GLN A O 1
ATOM 3143 N N . PHE A 1 391 ? 31.497 -22.220 -2.432 1.00 86.56 391 PHE A N 1
ATOM 3144 C CA . PHE A 1 391 ? 30.608 -22.724 -3.480 1.00 86.56 391 PHE A CA 1
ATOM 3145 C C . PHE A 1 391 ? 30.707 -21.862 -4.743 1.00 86.56 391 PHE A C 1
ATOM 3147 O O . PHE A 1 391 ? 31.004 -22.368 -5.824 1.00 86.56 391 PHE A O 1
ATOM 3154 N N . LEU A 1 392 ? 30.533 -20.546 -4.596 1.00 82.19 392 LEU A N 1
ATOM 3155 C CA . LEU A 1 392 ? 30.540 -19.606 -5.711 1.00 82.19 392 LEU A CA 1
ATOM 3156 C C . LEU A 1 392 ? 31.890 -19.610 -6.431 1.00 82.19 392 LEU A C 1
ATOM 3158 O O . LEU A 1 392 ? 31.907 -19.686 -7.647 1.00 82.19 392 LEU A O 1
ATOM 3162 N N . SER A 1 393 ? 33.026 -19.631 -5.736 1.00 80.69 393 SER A N 1
ATOM 3163 C CA . SER A 1 393 ? 34.345 -19.692 -6.398 1.00 80.69 393 SER A CA 1
ATOM 3164 C C . SER A 1 393 ? 34.578 -20.953 -7.241 1.00 80.69 393 SER A C 1
ATOM 3166 O O . SER A 1 393 ? 35.356 -20.909 -8.193 1.00 80.69 393 SER A O 1
ATOM 3168 N N . LYS A 1 394 ? 33.907 -22.064 -6.913 1.00 82.94 394 LYS A N 1
ATOM 3169 C CA . LYS A 1 394 ? 34.042 -23.348 -7.617 1.00 82.94 394 LYS A CA 1
ATOM 3170 C C . LYS A 1 394 ? 32.983 -23.565 -8.700 1.00 82.94 394 LYS A C 1
ATOM 3172 O O . LYS A 1 394 ? 33.218 -24.354 -9.611 1.00 82.94 394 LYS A O 1
ATOM 3177 N N . HIS A 1 395 ? 31.830 -22.904 -8.613 1.00 80.06 395 HIS A N 1
ATOM 3178 C CA . HIS A 1 395 ? 30.727 -23.119 -9.547 1.00 80.06 395 HIS A CA 1
ATOM 3179 C C . HIS A 1 395 ? 31.054 -22.529 -10.937 1.00 80.06 395 HIS A C 1
ATOM 3181 O O . HIS A 1 395 ? 31.268 -21.323 -11.032 1.00 80.06 395 HIS A O 1
ATOM 3187 N N . PRO A 1 396 ? 31.056 -23.302 -12.041 1.00 79.19 396 PRO A N 1
ATOM 3188 C CA . PRO A 1 396 ? 31.528 -22.825 -13.352 1.00 79.19 396 PRO A CA 1
ATOM 3189 C C . PRO A 1 396 ? 30.816 -21.563 -13.858 1.00 79.19 396 PRO A C 1
ATOM 3191 O O . PRO A 1 396 ? 31.436 -20.668 -14.430 1.00 79.19 396 PRO A O 1
ATOM 3194 N N . GLN A 1 397 ? 29.512 -21.470 -13.594 1.00 72.56 397 GLN A N 1
ATOM 3195 C CA . GLN A 1 397 ? 28.657 -20.369 -14.044 1.00 72.56 397 GLN A CA 1
ATOM 3196 C C . GLN A 1 397 ? 28.671 -19.155 -13.108 1.00 72.56 397 GLN A C 1
ATOM 3198 O O . GLN A 1 397 ? 28.169 -18.091 -13.470 1.00 72.56 397 GLN A O 1
ATOM 3203 N N . SER A 1 398 ? 29.269 -19.263 -11.917 1.00 68.12 398 SER A N 1
ATOM 3204 C CA . SER A 1 398 ? 29.351 -18.118 -11.009 1.00 68.12 398 SER A CA 1
ATOM 3205 C C . SER A 1 398 ? 30.206 -17.000 -11.589 1.00 68.12 398 SER A C 1
ATOM 3207 O O . SER A 1 398 ? 29.920 -15.849 -11.307 1.00 68.12 398 SER A O 1
ATOM 3209 N N . LYS A 1 399 ? 31.203 -17.298 -12.435 1.00 66.19 399 LYS A N 1
ATOM 3210 C CA . LYS A 1 399 ? 32.091 -16.289 -13.039 1.00 66.19 399 LYS A CA 1
ATOM 3211 C C . LYS A 1 399 ? 31.333 -15.256 -13.881 1.00 66.19 399 LYS A C 1
ATOM 3213 O O . LYS A 1 399 ? 31.821 -14.145 -14.058 1.00 66.19 399 LYS A O 1
ATOM 3218 N N . ILE A 1 400 ? 30.134 -15.607 -14.352 1.00 62.56 400 ILE A N 1
ATOM 3219 C CA . ILE A 1 400 ? 29.239 -14.722 -15.107 1.00 62.56 400 ILE A CA 1
ATOM 3220 C C . ILE A 1 400 ? 28.575 -13.689 -14.177 1.00 62.56 400 ILE A C 1
ATOM 3222 O O . ILE A 1 400 ? 28.438 -12.526 -14.541 1.00 62.56 400 ILE A O 1
ATOM 3226 N N . ILE A 1 401 ? 28.187 -14.093 -12.962 1.00 59.41 401 ILE A N 1
ATOM 3227 C CA . ILE A 1 401 ? 27.404 -13.281 -12.006 1.00 59.41 401 ILE A CA 1
ATOM 3228 C C . ILE A 1 401 ? 28.302 -12.647 -10.923 1.00 59.41 401 ILE A C 1
ATOM 3230 O O . ILE A 1 401 ? 28.034 -11.561 -10.409 1.00 59.41 401 ILE A O 1
ATOM 3234 N N . PHE A 1 402 ? 29.393 -13.323 -10.581 1.00 64.88 402 PHE A N 1
ATOM 3235 C CA . PHE A 1 402 ? 30.275 -13.095 -9.444 1.00 64.88 402 PHE A CA 1
ATOM 3236 C C . PHE A 1 402 ? 31.679 -12.742 -9.950 1.00 64.88 402 PHE A C 1
ATOM 3238 O O . PHE A 1 402 ? 32.620 -13.528 -9.872 1.00 64.88 402 PHE A O 1
ATOM 3245 N N . ASN A 1 403 ? 31.811 -11.546 -10.525 1.00 64.56 403 ASN A N 1
ATOM 3246 C CA . ASN A 1 403 ? 33.096 -11.067 -11.030 1.00 64.56 403 ASN A CA 1
ATOM 3247 C C . ASN A 1 403 ? 34.079 -10.719 -9.891 1.00 64.56 403 ASN A C 1
ATOM 3249 O O . ASN A 1 403 ? 33.695 -10.504 -8.735 1.00 64.56 403 ASN A O 1
ATOM 3253 N N . ASP A 1 404 ? 35.360 -10.584 -10.239 1.00 64.69 404 ASP A N 1
ATOM 3254 C CA . ASP A 1 404 ? 36.445 -10.271 -9.297 1.00 64.69 404 ASP A CA 1
ATOM 3255 C C . ASP A 1 404 ? 36.187 -9.011 -8.459 1.00 64.69 404 ASP A C 1
ATOM 3257 O O . ASP A 1 404 ? 36.663 -8.892 -7.328 1.00 64.69 404 ASP A O 1
ATOM 3261 N N . LYS A 1 405 ? 35.410 -8.058 -8.986 1.00 63.25 405 LYS A N 1
ATOM 3262 C CA . LYS A 1 405 ? 35.053 -6.820 -8.287 1.00 63.25 405 LYS A CA 1
ATOM 3263 C C . LYS A 1 405 ? 34.110 -7.096 -7.114 1.00 63.25 405 LYS A C 1
ATOM 3265 O O . LYS A 1 405 ? 34.316 -6.535 -6.037 1.00 63.25 405 LYS A O 1
ATOM 3270 N N . LEU A 1 406 ? 33.115 -7.969 -7.287 1.00 64.19 406 LEU A N 1
ATOM 3271 C CA . LEU A 1 406 ? 32.189 -8.357 -6.219 1.00 64.19 406 LEU A CA 1
ATOM 3272 C C . LEU A 1 406 ? 32.887 -9.210 -5.150 1.00 64.19 406 LEU A C 1
ATOM 3274 O O . LEU A 1 406 ? 32.656 -8.990 -3.960 1.00 64.19 406 LEU A O 1
ATOM 3278 N N . ILE A 1 407 ? 33.793 -10.106 -5.557 1.00 66.69 407 ILE A N 1
ATOM 3279 C CA . ILE A 1 407 ? 34.634 -10.898 -4.641 1.00 66.69 407 ILE A CA 1
ATOM 3280 C C . ILE A 1 407 ? 35.501 -9.973 -3.779 1.00 66.69 407 ILE A C 1
ATOM 3282 O O . ILE A 1 407 ? 35.472 -10.071 -2.552 1.00 66.69 407 ILE A O 1
ATOM 3286 N N . LYS A 1 408 ? 36.206 -9.015 -4.399 1.00 68.31 408 LYS A N 1
ATOM 3287 C CA . LYS A 1 408 ? 37.025 -8.017 -3.688 1.00 68.31 408 LYS A CA 1
ATOM 3288 C C . LYS A 1 408 ? 36.192 -7.161 -2.728 1.00 68.31 408 LYS A C 1
ATOM 3290 O O . LYS A 1 408 ? 36.618 -6.923 -1.602 1.00 68.31 408 LYS A O 1
ATOM 3295 N N . LEU A 1 409 ? 34.987 -6.749 -3.131 1.00 66.69 409 LEU A N 1
ATOM 3296 C CA . LEU A 1 409 ? 34.045 -6.021 -2.270 1.00 66.69 409 LEU A CA 1
ATOM 3297 C C . LEU A 1 409 ? 33.573 -6.852 -1.068 1.00 66.69 409 LEU A C 1
ATOM 3299 O O . LEU A 1 409 ? 33.445 -6.311 0.032 1.00 66.69 409 LEU A O 1
ATOM 3303 N N . CYS A 1 410 ? 33.313 -8.148 -1.260 1.00 67.25 410 CYS A N 1
ATOM 3304 C CA . CYS A 1 410 ? 32.955 -9.053 -0.169 1.00 67.25 410 CYS A CA 1
ATOM 3305 C C . CYS A 1 410 ? 34.132 -9.226 0.799 1.00 67.25 410 CYS A C 1
ATOM 3307 O O . CYS A 1 410 ? 33.941 -9.048 1.999 1.00 67.25 410 CYS A O 1
ATOM 3309 N N . ALA A 1 411 ? 35.344 -9.468 0.288 1.00 69.62 411 ALA A N 1
ATOM 3310 C CA . ALA A 1 411 ? 36.561 -9.605 1.091 1.00 69.62 411 ALA A CA 1
ATOM 3311 C C . ALA A 1 411 ? 36.843 -8.350 1.940 1.00 69.62 411 ALA A C 1
ATOM 3313 O O . ALA A 1 411 ? 36.945 -8.438 3.160 1.00 69.62 411 ALA A O 1
ATOM 3314 N N . GLN A 1 412 ? 36.817 -7.159 1.330 1.00 73.25 412 GLN A N 1
ATOM 3315 C CA . GLN A 1 412 ? 37.029 -5.887 2.038 1.00 73.25 412 GLN A CA 1
ATOM 3316 C C . GLN A 1 412 ? 36.008 -5.629 3.157 1.00 73.25 412 GLN A C 1
ATOM 3318 O O . GLN A 1 412 ? 36.322 -4.981 4.158 1.00 73.25 412 GLN A O 1
ATOM 3323 N N . ARG A 1 413 ? 34.761 -6.086 2.989 1.00 72.38 413 ARG A N 1
ATOM 3324 C CA . ARG A 1 413 ? 33.709 -5.934 4.006 1.00 72.38 413 ARG A CA 1
ATOM 3325 C C . ARG A 1 413 ? 33.801 -6.986 5.112 1.00 72.38 413 ARG A C 1
ATOM 3327 O O . ARG A 1 413 ? 33.476 -6.664 6.256 1.00 72.38 413 ARG A O 1
ATOM 3334 N N . ILE A 1 414 ? 34.265 -8.194 4.787 1.00 72.31 414 ILE A N 1
ATOM 3335 C CA . ILE A 1 414 ? 34.562 -9.257 5.758 1.00 72.31 414 ILE A CA 1
ATOM 3336 C C . ILE A 1 414 ? 35.651 -8.794 6.727 1.00 72.31 414 ILE A C 1
ATOM 3338 O O . ILE A 1 414 ? 35.434 -8.865 7.937 1.00 72.31 414 ILE A O 1
ATOM 3342 N N . ASP A 1 415 ? 36.750 -8.233 6.217 1.00 71.88 415 ASP A N 1
ATOM 3343 C CA . ASP A 1 415 ? 37.870 -7.753 7.043 1.00 71.88 415 ASP A CA 1
ATOM 3344 C C . ASP A 1 415 ? 37.435 -6.657 8.023 1.00 71.88 415 ASP A C 1
ATOM 3346 O O . ASP A 1 415 ? 37.857 -6.617 9.178 1.00 71.88 415 ASP A O 1
ATOM 3350 N N . LYS A 1 416 ? 36.503 -5.803 7.592 1.00 73.75 416 LYS A N 1
ATOM 3351 C CA . LYS A 1 416 ? 35.932 -4.730 8.418 1.00 73.75 416 LYS A CA 1
ATOM 3352 C C . LYS A 1 416 ? 34.807 -5.198 9.347 1.00 73.75 416 LYS A C 1
ATOM 3354 O O . LYS A 1 416 ? 34.268 -4.378 10.086 1.00 73.75 416 LYS A O 1
ATOM 3359 N N . LYS A 1 417 ? 34.404 -6.477 9.297 1.00 68.50 417 LYS A N 1
ATOM 3360 C CA . LYS A 1 417 ? 33.222 -7.040 9.987 1.00 68.50 417 LYS A CA 1
ATOM 3361 C C . LYS A 1 417 ? 31.922 -6.253 9.736 1.00 68.50 417 LYS A C 1
ATOM 3363 O O . LYS A 1 417 ? 30.977 -6.330 10.521 1.00 68.50 417 LYS A O 1
ATOM 3368 N N . GLN A 1 418 ? 31.842 -5.499 8.640 1.00 67.00 418 GLN A N 1
ATOM 3369 C CA . GLN A 1 418 ? 30.715 -4.617 8.341 1.00 67.00 418 GLN A CA 1
ATOM 3370 C C . GLN A 1 418 ? 29.736 -5.298 7.387 1.00 67.00 418 GLN A C 1
ATOM 3372 O O . GLN A 1 418 ? 30.092 -5.721 6.289 1.00 67.00 418 GLN A O 1
ATOM 3377 N N . GLY A 1 419 ? 28.463 -5.367 7.786 1.00 70.38 419 GLY A N 1
ATOM 3378 C CA . GLY A 1 419 ? 27.391 -5.834 6.904 1.00 70.38 419 GLY A CA 1
ATOM 3379 C C . GLY A 1 419 ? 27.432 -7.330 6.576 1.00 70.38 419 GLY A C 1
ATOM 3380 O O . GLY A 1 419 ? 26.935 -7.710 5.519 1.00 70.38 419 GLY A O 1
ATOM 3381 N N . ILE A 1 420 ? 27.974 -8.172 7.468 1.00 77.00 420 ILE A N 1
ATOM 3382 C CA . ILE A 1 420 ? 28.050 -9.641 7.305 1.00 77.00 420 ILE A CA 1
ATOM 3383 C C . ILE A 1 420 ? 26.675 -10.235 6.955 1.00 77.00 420 ILE A C 1
ATOM 3385 O O . ILE A 1 420 ? 26.551 -10.960 5.977 1.00 77.00 420 ILE A O 1
ATOM 3389 N N . ASN A 1 421 ? 25.631 -9.837 7.687 1.00 71.56 421 ASN A N 1
ATOM 3390 C CA . ASN A 1 421 ? 24.221 -10.134 7.398 1.00 71.56 421 ASN A CA 1
ATOM 3391 C C . ASN A 1 421 ? 23.844 -9.911 5.920 1.00 71.56 421 ASN A C 1
ATOM 3393 O O . ASN A 1 421 ? 23.172 -10.732 5.298 1.00 71.56 421 ASN A O 1
ATOM 3397 N N . SER A 1 422 ? 24.298 -8.795 5.340 1.00 70.62 422 SER A N 1
ATOM 3398 C CA . SER A 1 422 ? 24.008 -8.471 3.948 1.00 70.62 422 SER A CA 1
ATOM 3399 C C . SER A 1 422 ? 24.837 -9.277 2.956 1.00 70.62 422 SER A C 1
ATOM 3401 O O . SER A 1 422 ? 24.363 -9.574 1.865 1.00 70.62 422 SER A O 1
ATOM 3403 N N . LEU A 1 423 ? 26.069 -9.634 3.309 1.00 77.06 423 LEU A N 1
ATOM 3404 C CA . LEU A 1 423 ? 26.905 -10.486 2.466 1.00 77.06 423 LEU A CA 1
ATOM 3405 C C . LEU A 1 423 ? 26.372 -11.919 2.420 1.00 77.06 423 LEU A C 1
ATOM 3407 O O . LEU A 1 423 ? 26.311 -12.499 1.338 1.00 77.06 423 LEU A O 1
ATOM 3411 N N . VAL A 1 424 ? 25.930 -12.459 3.560 1.00 79.06 424 VAL A N 1
ATOM 3412 C CA . VAL A 1 424 ? 25.284 -13.778 3.624 1.00 79.06 424 VAL A CA 1
ATOM 3413 C C . VAL A 1 424 ? 24.042 -13.788 2.738 1.00 79.06 424 VAL A C 1
ATOM 3415 O O . VAL A 1 424 ? 24.015 -14.548 1.780 1.00 79.06 424 VAL A O 1
ATOM 3418 N N . GLY A 1 425 ? 23.089 -12.868 2.945 1.00 70.94 425 GLY A N 1
ATOM 3419 C CA . GLY A 1 425 ? 21.868 -12.816 2.128 1.00 70.94 425 GLY A CA 1
ATOM 3420 C C . GLY A 1 425 ? 22.133 -12.693 0.618 1.00 70.94 425 GLY A C 1
ATOM 3421 O O . GLY A 1 425 ? 21.469 -13.348 -0.185 1.00 70.94 425 GLY A O 1
ATOM 3422 N N . LYS A 1 426 ? 23.146 -11.908 0.215 1.00 71.50 426 LYS A N 1
ATOM 3423 C CA . LYS A 1 426 ? 23.569 -11.784 -1.196 1.00 71.50 426 LYS A CA 1
ATOM 3424 C C . LYS A 1 426 ? 24.128 -13.079 -1.763 1.00 71.50 426 LYS A C 1
ATOM 3426 O O . LYS A 1 426 ? 23.719 -13.504 -2.837 1.00 71.50 426 LYS A O 1
ATOM 3431 N N . THR A 1 427 ? 25.109 -13.651 -1.074 1.00 80.31 427 THR A N 1
ATOM 3432 C CA . THR A 1 427 ? 25.813 -14.843 -1.555 1.00 80.31 427 THR A CA 1
ATOM 3433 C C . THR A 1 427 ? 24.894 -16.059 -1.579 1.00 80.31 427 THR A C 1
ATOM 3435 O O . THR A 1 427 ? 24.991 -16.857 -2.504 1.00 80.31 427 THR A O 1
ATOM 3438 N N . GLU A 1 428 ? 23.949 -16.139 -0.643 1.00 79.50 428 GLU A N 1
ATOM 3439 C CA . GLU A 1 428 ? 22.920 -17.176 -0.606 1.00 79.50 428 GLU A CA 1
ATOM 3440 C C . GLU A 1 428 ? 21.956 -17.072 -1.789 1.00 79.50 428 GLU A C 1
ATOM 3442 O O . GLU A 1 428 ? 21.780 -18.033 -2.521 1.00 79.50 428 GLU A O 1
ATOM 3447 N N . SER A 1 429 ? 21.413 -15.877 -2.054 1.00 69.69 429 SER A N 1
ATOM 3448 C CA . SER A 1 429 ? 20.482 -15.676 -3.177 1.00 69.69 429 SER A CA 1
ATOM 3449 C C . SER A 1 429 ? 21.109 -16.063 -4.523 1.00 69.69 429 SER A C 1
ATOM 3451 O O . SER A 1 429 ? 20.438 -16.591 -5.404 1.00 69.69 429 SER A O 1
ATOM 3453 N N . ILE A 1 430 ? 22.413 -15.812 -4.687 1.00 71.38 430 ILE A N 1
ATOM 3454 C CA . ILE A 1 430 ? 23.153 -16.188 -5.898 1.00 71.38 430 ILE A CA 1
ATOM 3455 C C . ILE A 1 430 ? 23.396 -17.696 -5.930 1.00 71.38 430 ILE A C 1
ATOM 3457 O O . ILE A 1 430 ? 23.214 -18.314 -6.974 1.00 71.38 430 ILE A O 1
ATOM 3461 N N . ARG A 1 431 ? 23.791 -18.297 -4.803 1.00 80.38 431 ARG A N 1
ATOM 3462 C CA . ARG A 1 431 ? 23.950 -19.749 -4.681 1.00 80.38 431 ARG A CA 1
ATOM 3463 C C . ARG A 1 431 ? 22.654 -20.478 -5.036 1.00 80.38 431 ARG A C 1
ATOM 3465 O O . ARG A 1 431 ? 22.701 -21.384 -5.858 1.00 80.38 431 ARG A O 1
ATOM 3472 N N . ASP A 1 432 ? 21.520 -20.048 -4.499 1.00 72.56 432 ASP A N 1
ATOM 3473 C CA . ASP A 1 432 ? 20.226 -20.682 -4.759 1.00 72.56 432 ASP A CA 1
ATOM 3474 C C . ASP A 1 432 ? 19.787 -20.522 -6.208 1.00 72.56 432 ASP A C 1
ATOM 3476 O O . ASP A 1 432 ? 19.292 -21.478 -6.802 1.00 72.56 432 ASP A O 1
ATOM 3480 N N . ALA A 1 433 ? 20.027 -19.354 -6.812 1.00 66.06 433 ALA A N 1
ATOM 3481 C CA . ALA A 1 433 ? 19.795 -19.163 -8.238 1.00 66.06 433 ALA A CA 1
ATOM 3482 C C . ALA A 1 433 ? 20.623 -20.151 -9.077 1.00 66.06 433 ALA A C 1
ATOM 3484 O O . ALA A 1 433 ? 20.087 -20.737 -10.008 1.00 66.06 433 ALA A O 1
ATOM 3485 N N . LEU A 1 434 ? 21.892 -20.384 -8.723 1.00 72.06 434 LEU A N 1
ATOM 3486 C CA . LEU A 1 434 ? 22.769 -21.333 -9.421 1.00 72.06 434 LEU A CA 1
ATOM 3487 C C . LEU A 1 434 ? 22.379 -22.803 -9.205 1.00 72.06 434 LEU A C 1
ATOM 3489 O O . LEU A 1 434 ? 22.581 -23.615 -10.098 1.00 72.06 434 LEU A O 1
ATOM 3493 N N . VAL A 1 435 ? 21.858 -23.155 -8.026 1.00 77.25 435 VAL A N 1
ATOM 3494 C CA . VAL A 1 435 ? 21.441 -24.531 -7.699 1.00 77.25 435 VAL A CA 1
ATOM 3495 C C . VAL A 1 435 ? 20.079 -24.866 -8.306 1.00 77.25 435 VAL A C 1
ATOM 3497 O O . VAL A 1 435 ? 19.863 -25.984 -8.763 1.00 77.25 435 VAL A O 1
ATOM 3500 N N . THR A 1 436 ? 19.151 -23.911 -8.279 1.00 65.69 436 THR A N 1
ATOM 3501 C CA . THR A 1 436 ? 17.740 -24.145 -8.622 1.00 65.69 436 THR A CA 1
ATOM 3502 C C . THR A 1 436 ? 17.459 -23.904 -10.101 1.00 65.69 436 THR A C 1
ATOM 3504 O O . THR A 1 436 ? 16.554 -24.517 -10.665 1.00 65.69 436 THR A O 1
ATOM 3507 N N . LEU A 1 437 ? 18.205 -23.000 -10.740 1.00 56.78 437 LEU A N 1
ATOM 3508 C CA . LEU A 1 437 ? 18.058 -22.711 -12.159 1.00 56.78 437 LEU A CA 1
ATOM 3509 C C . LEU A 1 437 ? 19.178 -23.426 -12.908 1.00 56.78 437 LEU A C 1
ATOM 3511 O O . LEU A 1 437 ? 20.340 -23.041 -12.805 1.00 56.78 437 LEU A O 1
ATOM 3515 N N . ASP A 1 438 ? 18.825 -24.433 -13.709 1.00 52.06 438 ASP A N 1
ATOM 3516 C CA . ASP A 1 438 ? 19.711 -24.871 -14.782 1.00 52.06 438 ASP A CA 1
ATOM 3517 C C . ASP A 1 438 ? 19.914 -23.659 -15.701 1.00 52.06 438 ASP A C 1
ATOM 3519 O O . ASP A 1 438 ? 18.982 -23.203 -16.365 1.00 52.06 438 ASP A O 1
ATOM 3523 N N . ILE A 1 439 ? 21.099 -23.050 -15.681 1.00 48.12 439 ILE A N 1
ATOM 3524 C CA . ILE A 1 439 ? 21.377 -21.820 -16.438 1.00 48.12 439 ILE A CA 1
ATOM 3525 C C . ILE A 1 439 ? 21.241 -22.040 -17.955 1.00 48.12 439 ILE A C 1
ATOM 3527 O O . ILE A 1 439 ? 21.094 -21.064 -18.688 1.00 48.12 439 ILE A O 1
ATOM 3531 N N . ASN A 1 440 ? 21.151 -23.284 -18.442 1.00 44.44 440 ASN A N 1
ATOM 3532 C CA . ASN A 1 440 ? 20.713 -23.541 -19.819 1.00 44.44 440 ASN A CA 1
ATOM 3533 C C . ASN A 1 440 ? 19.294 -22.990 -20.102 1.00 44.44 440 ASN A C 1
ATOM 3535 O O . ASN A 1 440 ? 18.984 -22.606 -21.228 1.00 44.44 440 ASN A O 1
ATOM 3539 N N . TYR A 1 441 ? 18.449 -22.834 -19.080 1.00 38.06 441 TYR A N 1
ATOM 3540 C CA . TYR A 1 441 ? 17.167 -22.127 -19.172 1.00 38.06 441 TYR A CA 1
ATOM 3541 C C . TYR A 1 441 ? 17.326 -20.597 -19.184 1.00 38.06 441 TYR A C 1
ATOM 3543 O O . TYR A 1 441 ? 16.520 -19.893 -19.789 1.00 38.06 441 TYR A O 1
ATOM 3551 N N . LEU A 1 442 ? 18.398 -20.067 -18.586 1.00 39.59 442 LEU A N 1
ATOM 3552 C CA . LEU A 1 442 ? 18.773 -18.656 -18.708 1.00 39.59 442 LEU A CA 1
ATOM 3553 C C . LEU A 1 442 ? 19.381 -18.335 -20.080 1.00 39.59 442 LEU A C 1
ATOM 3555 O O . LEU A 1 442 ? 19.319 -17.179 -20.466 1.00 39.59 442 LEU A O 1
ATOM 3559 N N . SER A 1 443 ? 19.873 -19.324 -20.842 1.00 33.62 443 SER A N 1
ATOM 3560 C CA . SER A 1 443 ? 20.223 -19.158 -22.264 1.00 33.62 443 SER A CA 1
ATOM 3561 C C . SER A 1 443 ? 19.042 -19.274 -23.241 1.00 33.62 443 SER A C 1
ATOM 3563 O O . SER A 1 443 ? 19.200 -18.937 -24.404 1.00 33.62 443 SER A O 1
ATOM 3565 N N . ILE A 1 444 ? 17.868 -19.730 -22.782 1.00 30.70 444 ILE A N 1
ATOM 3566 C CA . ILE A 1 444 ? 16.612 -19.770 -23.568 1.00 30.70 444 ILE A CA 1
ATOM 3567 C C . ILE A 1 444 ? 15.748 -18.516 -23.301 1.00 30.70 444 ILE A C 1
ATOM 3569 O O . ILE A 1 444 ? 14.820 -18.210 -24.047 1.00 30.70 444 ILE A O 1
ATOM 3573 N N . VAL A 1 445 ? 16.078 -17.766 -22.245 1.00 30.48 445 VAL A N 1
ATOM 3574 C CA . VAL A 1 445 ? 15.543 -16.427 -21.933 1.00 30.48 445 VAL A CA 1
ATOM 3575 C C . VAL A 1 445 ? 16.617 -15.327 -22.132 1.00 30.48 445 VAL A C 1
ATOM 3577 O O . VAL A 1 445 ? 16.345 -14.140 -21.935 1.00 30.48 445 VAL A O 1
ATOM 3580 N N . ALA A 1 446 ? 17.833 -15.698 -22.549 1.00 30.00 446 ALA A N 1
ATOM 3581 C CA . ALA A 1 446 ? 18.845 -14.785 -23.097 1.00 30.00 446 ALA A CA 1
ATOM 3582 C C . ALA A 1 446 ? 18.749 -14.739 -24.621 1.00 30.00 446 ALA A C 1
ATOM 3584 O O . ALA A 1 446 ? 19.281 -13.748 -25.172 1.00 30.00 446 ALA A O 1
#

pLDDT: mean 79.37, std 16.89, range [26.89, 97.69]

Organism: Advenella mimigardefordensis (strain DSM 17166 / LMG 22922 / DPN7) (NCBI:txid1247726)

Radius of gyration: 25.1 Å; chains: 1; bounding box: 64×61×62 Å

Sequence (446 aa):
MPANKSLLFKNNGVSSIEKFEIDASEIDYDAQLEKGLAASRNRTAAFNRVFANSFKKLFMSGGKDSRATLAVLMSVLGNKDFYVHSIDPKKVSDNIKDHVQKDLSIANKISLMFGLKFCELEPELPVRKTPINFEESLSDWQNDFSNVRFNFQPAYYSYAYDDAQYKVQFRGAGGEIYRGYWSEVFKRYETTYKKIQDDSTTVREDAGVIFNALVPGNIIPAQIYNSAKAIFADTVATMPGNAFLQKIDQHYNFLRHRFHFAHGNRGLRLGELMYLPLIDRHFYQASLCLTHSQKTSGKLVFDIVDRINPYLNLIEYDSSAWSQDQLGQSKYLQKASILKLPDFKGSGEYHPKILLDSSKKFEVPSISNSIASSYNRQSALMARLRDNLQFLSKHPQSKIIFNDKLIKLCAQRIDKKQGINSLVGKTESIRDALVTLDINYLSIVA

Secondary structure (DSSP, 8-state):
--TTEEEEEETTEEEEEES----GGG--HHHHHHHHHHHHHHHHHHHHHHTTTSEEEEE--SSHHHHHHHHHHHHHHTTTSSEEE---GGGS-HHHHHHHHHHHHHHHHHHHHHTPEE-SS-----EEEEE--HHHHHHHHHHHHTTT--------EEEEESTT--EEEEE--SHHHHTTHHHHHHHTSHHHHTT----TTSHHHHHHHHHHHHS-GGGS-HHHHHHHHHHHHHHHHTSSSSSHHHHHHHHIIIIIHHHHHTHHHHHHHBTEEEE-TT--HHHHHHHHTS-HHHHHHTHHHHHHHHHH-GGGGTSPPSSPPPPHHHHHH-HHHHHHTTSPPP-----S---HHHHHS-----------TTS--S--HHHHHHHHHHHHHHHHHH-TTHHHHS-HHHHHHHHHHHHTT-SHHHHHHHHHHHHHHHHHS-HHHHTT--